Protein AF-A0A7S1AGN5-F1 (afdb_monomer)

Sequence (422 aa):
DIWARGTRDKSHHEGHAEVLLPMGCGQSSGAGVTGEKADSLKYDFTVKVERSVIGDLGIETDVEVDALVVKSIKAGSIQDWNAANPDHEVREGDYIIAVNSVYGDAKKLRSEMLRAKLQLITVRRRMKVNHGTHLRQSVQISVMAVKEVLAVARASKEQLAFFDSWMNFVFEEAIRSQVKTSLFVSTDLKLVELAIDGSSSILMKIANNFAQKCSVPGKMFFEIDNVLREMQRCHQASLWCKFKDIGGERPVVDAGIYLHSEISWRLADVLMPQVDDEDSLRVYAMLQRQLPSGYGCSLFPTDPEKMLTFDLNDHSVLGAFFFFKSLGFSKPDDHVVKLLTMGKTQKVVLGVAMGSKGITRITVTIDHATIPRVAEDITKQLQFTFEEERLGRVKRLVEGQPDLMSFVGDSRGYSISIGFVK

Mean predicted aligned error: 15.2 Å

Foldseek 3Di:
DVPDDAQPQPDDDDDDDFDADDDDDDDDDDDDDDDDDDDWAKDKDKFKWFFDPVDAQQFDWDFDQWWTFTADGGDHGLVVRCVVPVVPRDDGGKTFADKDHDGRGRVVRVVCSVPDRIITTMIMDTDPPPPPPPPQQAFAPDLVLVLVLLVLLQADVPVSRVSNLCCRQQVRQLVVPVWKKKWKAWQQRQKIKIKTKDFPVRNLVSVVRSCVVVVAPCPVSVVVVVVCVVQVPQGMKMKMKMFHRRPHDDTDIWIWMKTQAWDDVVVVVVPDADDPLVVLLVVVCVVVVWTFRIKMWTSHPDQIKIKTKTWDPVQQPVVLVVSCVSSSHDDDDPVLSCLLVRTDWPTWMWMFIATNHGTAKIKTKTFDACCLPSVVVSCVVSVHNGPPVSVVVSCVSRSHGFRMKMWMQGSVGTIIMGMHMD

Organism: Noctiluca scintillans (NCBI:txid2966)

Radius of gyration: 25.11 Å; Cα contacts (8 Å, |Δi|>4): 798; chains: 1; bounding box: 61×54×62 Å

Secondary structure (DSSP, 8-state):
--SSS-----------------------------------EEEEEEEEEE--SSS--SEEEEE-SSSEEEEEE-SSHHHHHHHH-GGG---TT-EEEEETTEES-HHHHHHHHHH-SEEEEEEEEEE-----S---------HHHHHHHHHHHT--HHHHHHHHHHIIIIIHHHHTTT-EEEEEEETTSSEEEEEEEEEHHHHHHHHHHHHHHTT--THHHHHHHHHHHHHS---EEEEEEEEESTTSSS-EEEEEEEEES---HHHHHHHS--SHHHHHHHHHHHHTTPPP-EEEEESS-SS--EEEEEE-TT--HHHHHHHHHHTTPPPPPHHHHHHHTSS-EEEEEEEEEEETTEEEEEEEEEEETTHHHHHHHHHHHTT----HHHHHHHHHHTTS---EEEEEEETTEEEEEEEEE-

Solvent-accessible surface area (backbone atoms only — not comparable to full-atom values): 23476 Å² total; per-residue (Å²): 140,94,82,86,81,77,84,78,85,68,83,84,83,86,86,88,84,75,61,73,76,84,81,80,91,81,91,81,90,81,92,89,82,90,90,86,89,87,83,76,53,77,49,77,50,78,45,80,42,57,52,51,96,89,47,57,50,16,70,44,66,49,83,49,83,45,22,28,34,31,66,44,80,42,84,32,42,49,46,57,46,25,77,77,32,70,96,72,42,85,52,70,71,24,30,41,44,31,39,68,93,38,61,65,34,24,68,59,36,53,51,44,69,75,67,45,55,68,41,46,35,30,37,34,38,66,45,78,68,75,77,57,85,68,68,78,52,69,40,41,86,43,74,67,31,53,51,50,41,38,57,69,38,39,49,47,65,66,45,51,33,40,46,54,34,46,40,57,44,39,51,62,60,44,60,77,67,80,40,39,39,38,41,34,37,29,39,65,35,36,34,40,36,44,36,38,39,38,47,25,84,54,52,55,52,38,52,50,51,34,27,65,76,69,66,46,62,61,65,40,54,55,52,52,55,51,52,52,57,74,58,73,70,51,57,34,22,31,46,37,39,38,37,38,40,29,66,58,96,68,60,42,73,49,43,28,46,32,40,53,36,71,47,57,65,81,56,48,68,74,68,51,61,95,37,75,52,46,57,34,47,50,56,52,32,56,72,71,70,51,61,36,38,19,47,32,37,34,47,53,79,78,70,41,48,32,28,43,27,33,68,42,92,82,44,44,63,70,59,51,39,49,54,36,47,60,62,75,39,82,65,74,57,71,69,56,54,47,61,76,60,71,74,73,66,77,41,29,37,34,37,47,27,28,29,89,86,25,74,54,38,38,36,46,36,38,37,29,98,58,46,61,65,48,54,56,58,52,36,67,72,70,71,45,66,66,45,61,72,55,52,53,48,42,40,56,51,27,48,28,72,46,51,32,40,30,48,34,39,39,82,91,44,72,50,48,26,48,20,31,63,74

Structure (mmCIF, N/CA/C/O backbone):
data_AF-A0A7S1AGN5-F1
#
_entry.id   AF-A0A7S1AGN5-F1
#
loop_
_atom_site.group_PDB
_atom_site.id
_atom_site.type_symbol
_atom_site.label_atom_id
_atom_site.label_alt_id
_atom_site.label_comp_id
_atom_site.label_asym_id
_atom_site.label_entity_id
_atom_site.label_seq_id
_atom_site.pdbx_PDB_ins_code
_atom_site.Cartn_x
_atom_site.Cartn_y
_atom_site.Cartn_z
_atom_site.occupancy
_atom_site.B_iso_or_equiv
_atom_site.auth_seq_id
_atom_site.auth_comp_id
_atom_site.auth_asym_id
_atom_site.auth_atom_id
_atom_site.pdbx_PDB_model_num
ATOM 1 N N . ASP A 1 1 ? 19.759 -29.652 5.582 1.00 38.84 1 ASP A N 1
ATOM 2 C CA . ASP A 1 1 ? 19.086 -29.377 6.873 1.00 38.84 1 ASP A CA 1
ATOM 3 C C . ASP A 1 1 ? 19.715 -28.262 7.715 1.00 38.84 1 ASP A C 1
ATOM 5 O O . ASP A 1 1 ? 20.076 -28.484 8.860 1.00 38.84 1 ASP A O 1
ATOM 9 N N . ILE A 1 2 ? 19.763 -27.026 7.195 1.00 25.14 2 ILE A N 1
ATOM 10 C CA . ILE A 1 2 ? 19.829 -25.790 8.020 1.00 25.14 2 ILE A CA 1
ATOM 11 C C . ILE A 1 2 ? 18.839 -24.745 7.440 1.00 25.14 2 ILE A C 1
ATOM 13 O O . ILE A 1 2 ? 19.061 -23.545 7.473 1.00 25.14 2 ILE A O 1
ATOM 17 N N . TRP A 1 3 ? 17.746 -25.227 6.834 1.00 28.00 3 TRP A N 1
ATOM 18 C CA . TRP A 1 3 ? 16.827 -24.437 5.993 1.00 28.00 3 TRP A CA 1
ATOM 19 C C . TRP A 1 3 ? 15.343 -24.773 6.251 1.00 28.00 3 TRP A C 1
ATOM 21 O O . TRP A 1 3 ? 14.502 -24.605 5.379 1.00 28.00 3 TRP A O 1
ATOM 31 N N . ALA A 1 4 ? 15.018 -25.287 7.445 1.00 27.05 4 ALA A N 1
ATOM 32 C CA . ALA A 1 4 ? 13.688 -25.823 7.783 1.00 27.05 4 ALA A CA 1
ATOM 33 C C . ALA A 1 4 ? 13.049 -25.205 9.048 1.00 27.05 4 ALA A C 1
ATOM 35 O O . ALA A 1 4 ? 12.066 -25.728 9.567 1.00 27.05 4 ALA A O 1
ATOM 36 N N . ARG A 1 5 ? 13.618 -24.113 9.580 1.00 27.56 5 ARG A N 1
ATOM 37 C CA . ARG A 1 5 ? 13.069 -23.312 10.692 1.00 27.56 5 ARG A CA 1
ATOM 38 C C . ARG A 1 5 ? 13.489 -21.857 10.477 1.00 27.56 5 ARG A C 1
ATOM 40 O O . ARG A 1 5 ? 14.687 -21.595 10.461 1.00 27.56 5 ARG A O 1
ATOM 47 N N . GLY A 1 6 ? 12.547 -20.932 10.289 1.00 27.38 6 GLY A N 1
ATOM 48 C CA . GLY A 1 6 ? 12.899 -19.526 10.032 1.00 27.38 6 GLY A CA 1
ATOM 49 C C . GLY A 1 6 ? 11.746 -18.592 9.662 1.00 27.38 6 GLY A C 1
ATOM 50 O O . GLY A 1 6 ? 11.816 -17.408 9.978 1.00 27.38 6 GLY A O 1
ATOM 51 N N . THR A 1 7 ? 10.656 -19.096 9.078 1.00 31.70 7 THR A N 1
ATOM 52 C CA . THR A 1 7 ? 9.406 -18.332 8.975 1.00 31.70 7 THR A CA 1
ATOM 53 C C . THR A 1 7 ? 8.857 -18.086 10.383 1.00 31.70 7 THR A C 1
ATOM 55 O O . THR A 1 7 ? 8.364 -19.005 11.038 1.00 31.70 7 THR A O 1
ATOM 58 N N . ARG A 1 8 ? 8.979 -16.847 10.881 1.00 32.94 8 ARG A N 1
ATOM 59 C CA . ARG A 1 8 ? 8.323 -16.403 12.120 1.00 32.94 8 ARG A CA 1
ATOM 60 C C . ARG A 1 8 ? 6.813 -16.358 11.875 1.00 32.94 8 ARG A C 1
ATOM 62 O O . ARG A 1 8 ? 6.298 -15.358 11.385 1.00 32.94 8 ARG A O 1
ATOM 69 N N . ASP A 1 9 ? 6.126 -17.441 12.218 1.00 31.84 9 ASP A N 1
ATOM 70 C CA . ASP A 1 9 ? 4.666 -17.483 12.281 1.00 31.84 9 ASP A CA 1
ATOM 71 C C . ASP A 1 9 ? 4.175 -16.428 13.294 1.00 31.84 9 ASP A C 1
ATOM 73 O O . ASP A 1 9 ? 4.372 -16.563 14.503 1.00 31.84 9 ASP A O 1
ATOM 77 N N . LYS A 1 10 ? 3.608 -15.330 12.777 1.00 36.06 10 LYS A N 1
ATOM 78 C CA . LYS A 1 10 ? 2.939 -14.262 13.540 1.00 36.06 10 LYS A CA 1
ATOM 79 C C . LYS A 1 10 ? 1.439 -14.262 13.216 1.00 36.06 10 LYS A C 1
ATOM 81 O O . LYS A 1 10 ? 0.868 -13.244 12.825 1.00 36.06 10 LYS A O 1
ATOM 86 N N . SER A 1 11 ? 0.797 -15.418 13.329 1.00 29.28 11 SER A N 1
ATOM 87 C CA . SER A 1 11 ? -0.652 -15.537 13.187 1.00 29.28 11 SER A CA 1
ATOM 88 C C . SER A 1 11 ? -1.430 -14.910 14.364 1.00 29.28 11 SER A C 1
ATOM 90 O O . SER A 1 11 ? -1.009 -14.955 15.519 1.00 29.28 11 SER A O 1
ATOM 92 N N . HIS A 1 12 ? -2.616 -14.375 14.025 1.00 32.03 12 HIS A N 1
ATOM 93 C CA . HIS A 1 12 ? -3.846 -14.255 14.837 1.00 32.03 12 HIS A CA 1
ATOM 94 C C . HIS A 1 12 ? -4.391 -12.869 15.274 1.00 32.03 12 HIS A C 1
ATOM 96 O O . HIS A 1 12 ? -3.803 -12.139 16.070 1.00 32.03 12 HIS A O 1
ATOM 102 N N . HIS A 1 13 ? -5.663 -12.684 14.876 1.00 29.17 13 HIS A N 1
ATOM 103 C CA . HIS A 1 13 ? -6.734 -11.845 15.448 1.00 29.17 13 HIS A CA 1
ATOM 104 C C . HIS A 1 13 ? -6.607 -10.310 15.360 1.00 29.17 13 HIS A C 1
ATOM 106 O O . HIS A 1 13 ? -6.315 -9.641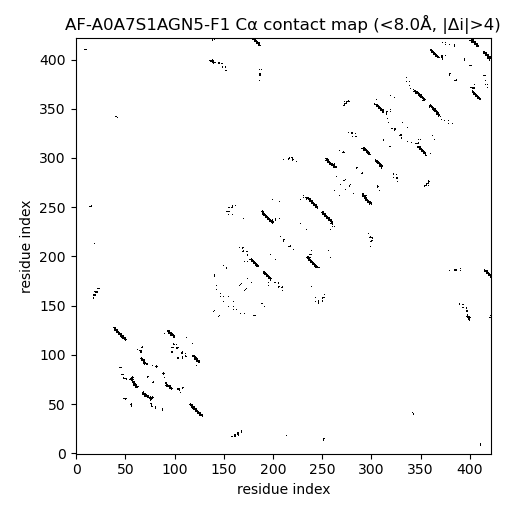 16.347 1.00 29.17 13 HIS A O 1
ATOM 112 N N . GLU A 1 14 ? -7.015 -9.764 14.210 1.00 30.67 14 GLU A N 1
ATOM 113 C CA . GLU A 1 14 ? -7.785 -8.506 14.134 1.00 30.67 14 GLU A CA 1
ATOM 114 C C . GLU A 1 14 ? -9.293 -8.825 14.344 1.00 30.67 14 GLU A C 1
ATOM 116 O O . GLU A 1 14 ? -9.706 -9.980 14.186 1.00 30.67 14 GLU A O 1
ATOM 121 N N . GLY A 1 15 ? -10.118 -7.841 14.733 1.00 27.28 15 GLY A N 1
ATOM 122 C CA . GLY A 1 15 ? -11.552 -8.019 15.035 1.00 27.28 15 GLY A CA 1
ATOM 123 C C . GLY A 1 15 ? -12.451 -6.999 14.322 1.00 27.28 15 GLY A C 1
ATOM 124 O O . GLY A 1 15 ? -12.073 -5.840 14.177 1.00 27.28 15 GLY A O 1
ATOM 125 N N . HIS A 1 16 ? -13.634 -7.433 13.873 1.00 28.19 16 HIS A N 1
ATOM 126 C CA . HIS A 1 16 ? -14.498 -6.698 12.933 1.00 28.19 16 HIS A CA 1
ATOM 127 C C . HIS A 1 16 ? -15.657 -5.939 13.606 1.00 28.19 16 HIS A C 1
ATOM 129 O O . HIS A 1 16 ? -16.142 -6.353 14.660 1.00 28.19 16 HIS A O 1
ATOM 135 N N . ALA A 1 17 ? -16.185 -4.917 12.920 1.00 25.95 17 ALA A N 1
ATOM 136 C CA . ALA A 1 17 ? -17.560 -4.427 13.079 1.00 25.95 17 ALA A CA 1
ATOM 137 C C . ALA A 1 17 ? -18.059 -3.757 11.777 1.00 25.95 17 ALA A C 1
ATOM 139 O O . ALA A 1 17 ? -17.342 -2.949 11.188 1.00 25.95 17 ALA A O 1
ATOM 140 N N . GLU A 1 18 ? -19.283 -4.072 11.338 1.00 24.42 18 GLU A N 1
ATOM 141 C CA . GLU A 1 18 ? -19.975 -3.397 10.223 1.00 24.42 18 GLU A CA 1
ATOM 142 C C . GLU A 1 18 ? -20.823 -2.215 10.709 1.00 24.42 18 GLU A C 1
ATOM 144 O O . GLU A 1 18 ? -21.461 -2.312 11.757 1.00 24.42 18 GLU A O 1
ATOM 149 N N . VAL A 1 19 ? -20.975 -1.179 9.870 1.00 24.48 19 VAL A N 1
ATOM 150 C CA . VAL A 1 19 ? -22.192 -0.344 9.819 1.00 24.48 19 VAL A CA 1
ATOM 151 C C . VAL A 1 19 ? -22.472 0.067 8.363 1.00 24.48 19 VAL A C 1
ATOM 153 O O . VAL A 1 19 ? -21.575 0.542 7.667 1.00 24.48 19 VAL A O 1
ATOM 156 N N . LEU A 1 20 ? -23.725 -0.078 7.924 1.00 23.47 20 LEU A N 1
ATOM 157 C CA . LEU A 1 20 ? -24.295 0.417 6.657 1.00 23.47 20 LEU A CA 1
ATOM 158 C C . LEU A 1 20 ? -25.240 1.601 6.934 1.00 23.47 20 LEU A C 1
ATOM 160 O O . LEU A 1 20 ? -25.940 1.535 7.936 1.00 23.47 20 LEU A O 1
ATOM 164 N N . LEU A 1 21 ? -25.316 2.611 6.046 1.00 23.16 21 LEU A N 1
ATOM 165 C CA . LEU A 1 21 ? -26.518 3.408 5.658 1.00 23.16 21 LEU A CA 1
ATOM 166 C C . LEU A 1 21 ? -26.140 4.494 4.580 1.00 23.16 21 LEU A C 1
ATOM 168 O O . LEU A 1 21 ? -24.950 4.757 4.394 1.00 23.16 21 LEU A O 1
ATOM 172 N N . PRO A 1 22 ? -27.089 5.089 3.804 1.00 24.67 22 PRO A N 1
ATOM 173 C CA . PRO A 1 22 ? -26.832 5.429 2.386 1.00 24.67 22 PRO A CA 1
ATOM 174 C C . PRO A 1 22 ? -26.843 6.916 1.922 1.00 24.67 22 PRO A C 1
ATOM 176 O O . PRO A 1 22 ? -27.537 7.759 2.477 1.00 24.67 22 PRO A O 1
ATOM 179 N N . MET A 1 23 ? -26.129 7.133 0.802 1.00 26.30 23 MET A N 1
ATOM 180 C CA . MET A 1 23 ? -26.307 8.017 -0.387 1.00 26.30 23 MET A CA 1
ATOM 181 C C . MET A 1 23 ? -26.735 9.507 -0.316 1.00 26.30 23 MET A C 1
ATOM 183 O O . MET A 1 23 ? -27.791 9.843 0.214 1.00 26.30 23 MET A O 1
ATOM 187 N N . GLY A 1 24 ? -26.057 10.352 -1.129 1.00 24.98 24 GLY A N 1
ATOM 188 C CA . GLY A 1 24 ? -26.688 11.516 -1.796 1.00 24.98 24 GLY A CA 1
ATOM 189 C C . GLY A 1 24 ? -25.788 12.608 -2.436 1.00 24.98 24 GLY A C 1
ATOM 190 O O . GLY A 1 24 ? -25.453 13.558 -1.744 1.00 24.98 24 GLY A O 1
ATOM 191 N N . CYS A 1 25 ? -25.501 12.517 -3.756 1.00 24.88 25 CYS A N 1
ATOM 192 C CA . CYS A 1 25 ? -25.209 13.558 -4.802 1.00 24.88 25 CYS A CA 1
ATOM 193 C C . CYS A 1 25 ? -24.403 14.868 -4.493 1.00 24.88 25 CYS A C 1
ATOM 195 O O . CYS A 1 25 ? -24.369 15.378 -3.381 1.00 24.88 25 CYS A O 1
ATOM 197 N N . GLY A 1 26 ? -23.745 15.561 -5.443 1.00 25.25 26 GLY A N 1
ATOM 198 C CA . GLY A 1 26 ? -23.319 15.238 -6.818 1.00 25.25 26 GLY A CA 1
ATOM 199 C C . GLY A 1 26 ? -22.760 16.476 -7.583 1.00 25.25 26 GLY A C 1
ATOM 200 O O . GLY A 1 26 ? -23.219 17.579 -7.319 1.00 25.25 26 GLY A O 1
ATOM 201 N N . GLN A 1 27 ? -21.842 16.262 -8.554 1.00 27.36 27 GLN A N 1
ATOM 202 C CA . GLN A 1 27 ? -21.463 17.150 -9.704 1.00 27.36 27 GLN A CA 1
ATOM 203 C C . GLN A 1 27 ? -20.708 18.499 -9.432 1.00 27.36 27 GLN A C 1
ATOM 205 O O . GLN A 1 27 ? -20.879 19.086 -8.373 1.00 27.36 27 GLN A O 1
ATOM 210 N N . SER A 1 28 ? -19.841 19.065 -10.313 1.00 26.92 28 SER A N 1
ATOM 211 C CA . SER A 1 28 ? -19.190 18.594 -11.578 1.00 26.92 28 SER A CA 1
ATOM 212 C C . SER A 1 28 ? -18.055 19.515 -12.138 1.00 26.92 28 SER A C 1
ATOM 214 O O . SER A 1 28 ? -18.198 20.731 -12.085 1.00 26.92 28 SER A O 1
ATOM 216 N N . SER A 1 29 ? -17.061 18.924 -12.850 1.00 27.89 29 SER A N 1
ATOM 217 C CA . SER A 1 29 ? -16.236 19.450 -14.001 1.00 27.89 29 SER A CA 1
ATOM 218 C C . SER A 1 29 ? -15.302 20.690 -13.869 1.00 27.89 29 SER A C 1
ATOM 220 O O . SER A 1 29 ? -15.627 21.620 -13.148 1.00 27.89 29 SER A O 1
ATOM 222 N N . GLY A 1 30 ? -14.168 20.824 -14.601 1.00 25.66 30 GLY A N 1
ATOM 223 C CA . GLY A 1 30 ? -13.432 19.888 -15.498 1.00 25.66 30 GLY A CA 1
ATOM 224 C C . GLY A 1 30 ? -12.365 20.541 -16.444 1.00 25.66 30 GLY A C 1
ATOM 225 O O . GLY A 1 30 ? -12.444 21.740 -16.675 1.00 25.66 30 GLY A O 1
ATOM 226 N N . ALA A 1 31 ? -11.448 19.725 -17.026 1.00 28.02 31 ALA A N 1
ATOM 227 C CA . ALA A 1 31 ? -10.437 19.984 -18.111 1.00 28.02 31 ALA A CA 1
ATOM 228 C C . ALA A 1 31 ? -9.331 21.068 -17.886 1.00 28.02 31 ALA A C 1
ATOM 230 O O . ALA A 1 31 ? -9.568 22.028 -17.170 1.00 28.02 31 ALA A O 1
ATOM 231 N N . GLY A 1 32 ? -8.100 21.037 -18.451 1.00 26.48 32 GLY A N 1
ATOM 232 C CA . GLY A 1 32 ? -7.338 20.170 -19.403 1.00 26.48 32 GLY A CA 1
ATOM 233 C C . GLY A 1 32 ? -5.980 20.871 -19.781 1.00 26.48 32 GLY A C 1
ATOM 234 O O . GLY A 1 32 ? -5.681 21.867 -19.133 1.00 26.48 32 GLY A O 1
ATOM 235 N N . VAL A 1 33 ? -5.086 20.540 -20.750 1.00 29.16 33 VAL A N 1
ATOM 236 C CA . VAL A 1 33 ? -4.848 19.463 -21.765 1.00 29.16 33 VAL A CA 1
ATOM 237 C C . VAL A 1 33 ? -3.345 19.524 -22.243 1.00 29.16 33 VAL A C 1
ATOM 239 O O . VAL A 1 33 ? -2.783 20.614 -22.238 1.00 29.16 33 VAL A O 1
ATOM 242 N N . THR A 1 34 ? -2.734 18.428 -22.766 1.00 27.94 34 THR A N 1
ATOM 243 C CA . THR A 1 34 ? -1.434 18.310 -23.546 1.00 27.94 34 THR A CA 1
ATOM 244 C C . THR A 1 34 ? -0.073 18.662 -22.883 1.00 27.94 34 THR A C 1
ATOM 246 O O . THR A 1 34 ? -0.011 19.560 -22.060 1.00 27.94 34 THR A O 1
ATOM 249 N N . GLY A 1 35 ? 1.084 18.049 -23.231 1.00 27.16 35 GLY A N 1
ATOM 250 C CA . GLY A 1 35 ? 1.376 16.834 -24.040 1.00 27.16 35 GLY A CA 1
ATOM 251 C C . GLY A 1 35 ? 2.733 16.858 -24.803 1.00 27.16 35 GLY A C 1
ATOM 252 O O . GLY A 1 35 ? 2.971 17.804 -25.545 1.00 27.16 35 GLY A O 1
ATOM 253 N N . GLU A 1 36 ? 3.595 15.824 -24.697 1.00 26.59 36 GLU A N 1
ATOM 254 C CA . GLU A 1 36 ? 4.916 15.764 -25.389 1.00 26.59 36 GLU A CA 1
ATOM 255 C C . GLU A 1 36 ? 5.390 14.333 -25.803 1.00 26.59 36 GLU A C 1
ATOM 257 O O . GLU A 1 36 ? 4.655 13.361 -25.624 1.00 26.59 36 GLU A O 1
ATOM 262 N N . LYS A 1 37 ? 6.568 14.200 -26.451 1.00 30.41 37 LYS A N 1
ATOM 263 C CA . LYS A 1 37 ? 7.037 12.998 -27.204 1.00 30.41 37 LYS A CA 1
ATOM 264 C C . LYS A 1 37 ? 7.823 11.967 -26.363 1.00 30.41 37 LYS A C 1
ATOM 266 O O . LYS A 1 37 ? 8.333 12.290 -25.298 1.00 30.41 37 LYS A O 1
ATOM 271 N N . ALA A 1 38 ? 7.956 10.733 -26.873 1.00 33.72 38 ALA A N 1
ATOM 272 C CA . ALA A 1 38 ? 8.426 9.561 -26.116 1.00 33.72 38 ALA A CA 1
ATOM 273 C C . ALA A 1 38 ? 9.568 8.745 -26.768 1.00 33.72 38 ALA A C 1
ATOM 275 O O . ALA A 1 38 ? 9.775 8.779 -27.982 1.00 33.72 38 ALA A O 1
ATOM 276 N N . ASP A 1 39 ? 10.267 7.979 -25.92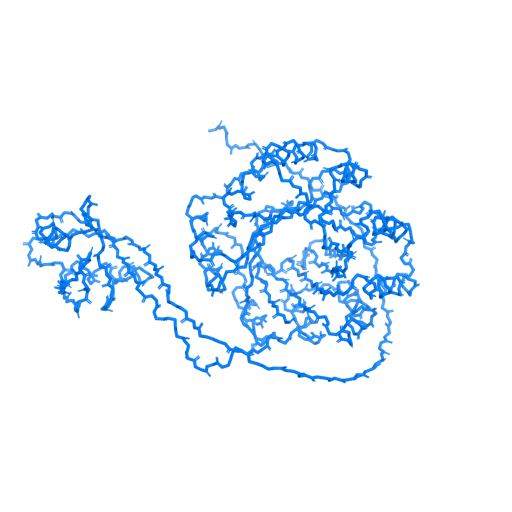2 1.00 36.12 39 ASP A N 1
ATOM 277 C CA . ASP A 1 39 ? 11.498 7.219 -26.198 1.00 36.12 39 ASP A CA 1
ATOM 278 C C . ASP A 1 39 ? 11.262 5.703 -26.435 1.00 36.12 39 ASP A C 1
ATOM 280 O O . ASP A 1 39 ? 10.144 5.205 -26.279 1.00 36.12 39 ASP A O 1
ATOM 284 N N . SER A 1 40 ? 12.314 4.940 -26.783 1.00 40.19 40 SER A N 1
ATOM 285 C CA . SER A 1 40 ? 12.225 3.478 -27.028 1.00 40.19 40 SER A CA 1
ATOM 286 C C . SER A 1 40 ? 13.130 2.616 -26.131 1.00 40.19 40 SER A C 1
ATOM 288 O O . SER A 1 40 ? 14.264 2.981 -25.827 1.00 40.19 40 SER A O 1
ATOM 290 N N . LEU A 1 41 ? 12.631 1.443 -25.715 1.00 48.59 41 LEU A N 1
ATOM 291 C CA . LEU A 1 41 ? 13.279 0.557 -24.734 1.00 48.59 41 LEU A CA 1
ATOM 292 C C . LEU A 1 41 ? 13.956 -0.672 -25.372 1.00 48.59 41 LEU A C 1
ATOM 294 O O . LEU A 1 41 ? 13.644 -1.084 -26.492 1.00 48.59 41 LEU A O 1
ATOM 298 N N . LYS A 1 42 ? 14.900 -1.269 -24.637 1.00 66.75 42 LYS A N 1
ATOM 299 C CA . LYS A 1 42 ? 15.729 -2.417 -25.051 1.00 66.75 42 LYS A CA 1
ATOM 300 C C . LYS A 1 42 ? 15.587 -3.553 -24.030 1.00 66.75 42 LYS A C 1
ATOM 302 O O . LYS A 1 42 ? 15.501 -3.277 -22.838 1.00 66.75 42 LYS A O 1
ATOM 307 N N . TYR A 1 43 ? 15.571 -4.800 -24.495 1.00 71.31 43 TYR A N 1
ATOM 308 C CA . TYR A 1 43 ? 15.454 -6.011 -23.673 1.00 71.31 43 TYR A CA 1
ATOM 309 C C . TYR A 1 43 ? 16.488 -7.048 -24.131 1.00 71.31 43 TYR A C 1
ATOM 311 O O . TYR A 1 43 ? 16.576 -7.310 -25.329 1.00 71.31 43 TYR A O 1
ATOM 319 N N . ASP A 1 44 ? 17.232 -7.647 -23.197 1.00 83.69 44 ASP A N 1
ATOM 320 C CA . ASP A 1 44 ? 18.343 -8.563 -23.488 1.00 83.69 44 ASP A CA 1
ATOM 321 C C . ASP A 1 44 ? 18.087 -9.963 -22.891 1.00 83.69 44 ASP A C 1
ATOM 323 O O . ASP A 1 44 ? 17.883 -10.102 -21.679 1.00 83.69 44 ASP A O 1
ATOM 327 N N . PHE A 1 45 ? 18.162 -10.999 -23.730 1.00 76.12 45 PHE A N 1
ATOM 328 C CA . PHE A 1 45 ? 18.013 -12.416 -23.371 1.00 76.12 45 PHE A CA 1
ATOM 329 C C . PHE A 1 45 ? 19.154 -13.271 -23.938 1.00 76.12 45 PHE A C 1
ATOM 331 O O . PHE A 1 45 ? 19.972 -12.787 -24.720 1.00 76.12 45 PHE A O 1
ATOM 338 N N . THR A 1 46 ? 19.240 -14.542 -23.536 1.00 84.31 46 THR A N 1
ATOM 339 C CA . THR A 1 46 ? 20.348 -15.431 -23.917 1.00 84.31 46 THR A CA 1
ATOM 340 C C . THR A 1 46 ? 19.838 -16.755 -24.474 1.00 84.31 46 THR A C 1
ATOM 342 O O . THR A 1 46 ? 19.001 -17.419 -23.871 1.00 84.31 46 THR A O 1
ATOM 345 N N . VAL A 1 47 ? 20.392 -17.133 -25.621 1.00 85.31 47 VAL A N 1
ATOM 346 C CA . VAL A 1 47 ? 20.071 -18.313 -26.425 1.00 85.31 47 VAL A CA 1
ATOM 347 C C . VAL A 1 47 ? 21.246 -19.282 -26.359 1.00 85.31 47 VAL A C 1
ATOM 349 O O . VAL A 1 47 ? 22.395 -18.869 -26.523 1.00 85.31 47 VAL A O 1
ATOM 352 N N . LYS A 1 48 ? 20.987 -20.572 -26.123 1.00 86.81 48 LYS A N 1
ATOM 353 C CA . LYS A 1 48 ? 22.030 -21.608 -26.069 1.00 86.81 48 LYS A CA 1
ATOM 354 C C . LYS A 1 48 ? 21.794 -22.639 -27.166 1.00 86.81 48 LYS A C 1
ATOM 356 O O . LYS A 1 48 ? 20.903 -23.472 -27.047 1.00 86.81 48 LYS A O 1
ATOM 361 N N . VAL A 1 49 ? 22.632 -22.609 -28.199 1.00 85.25 49 VAL A N 1
ATOM 362 C CA . VAL A 1 49 ? 22.543 -23.509 -29.359 1.00 85.25 49 VAL A CA 1
ATOM 363 C C . VAL A 1 49 ? 23.880 -24.185 -29.641 1.00 85.25 49 VAL A C 1
ATOM 365 O O . VAL A 1 49 ? 24.947 -23.613 -29.414 1.00 85.25 49 VAL A O 1
ATOM 368 N N . GLU A 1 50 ? 23.826 -25.412 -30.152 1.00 82.00 50 GLU A N 1
ATOM 369 C CA . GLU A 1 50 ? 24.989 -26.108 -30.698 1.00 82.00 50 GLU A CA 1
ATOM 370 C C . GLU A 1 50 ? 24.860 -26.194 -32.221 1.00 82.00 50 GLU A C 1
ATOM 372 O O . GLU A 1 50 ? 23.809 -26.546 -32.747 1.00 82.00 50 GLU A O 1
ATOM 377 N N . ARG A 1 51 ? 25.935 -25.859 -32.936 1.00 73.12 51 ARG A N 1
ATOM 378 C CA . ARG A 1 51 ? 26.024 -25.934 -34.392 1.00 73.12 51 ARG A CA 1
ATOM 379 C C . ARG A 1 51 ? 25.986 -27.399 -34.834 1.00 73.12 51 ARG A C 1
ATOM 381 O O . ARG A 1 51 ? 26.859 -28.186 -34.461 1.00 73.12 51 ARG A O 1
ATOM 388 N N . SER A 1 52 ? 24.994 -27.742 -35.656 1.00 66.50 52 SER A N 1
ATOM 389 C CA . SER A 1 52 ? 24.869 -29.069 -36.264 1.00 66.50 52 SER A CA 1
ATOM 390 C C . SER A 1 52 ? 26.103 -29.441 -37.096 1.00 66.50 52 SER A C 1
ATOM 392 O O . SER A 1 52 ? 26.753 -28.594 -37.705 1.00 66.50 52 SER A O 1
ATOM 394 N N . VAL A 1 53 ? 26.405 -30.740 -37.168 1.00 59.12 53 VAL A N 1
ATOM 395 C CA . VAL A 1 53 ? 27.477 -31.284 -38.024 1.00 59.12 53 VAL A CA 1
ATOM 396 C C . VAL A 1 53 ? 27.113 -31.184 -39.515 1.00 59.12 53 VAL A C 1
ATOM 398 O O . VAL A 1 53 ? 27.998 -31.186 -40.365 1.00 59.12 53 VAL A O 1
ATOM 401 N N . ILE A 1 54 ? 25.817 -31.077 -39.834 1.00 51.03 54 ILE A N 1
ATOM 402 C CA . ILE A 1 54 ? 25.268 -31.144 -41.203 1.00 51.03 54 ILE A CA 1
ATOM 403 C C . ILE A 1 54 ? 24.586 -29.817 -41.611 1.00 51.03 54 ILE A C 1
ATOM 405 O O . ILE A 1 54 ? 24.053 -29.701 -42.710 1.00 51.03 54 ILE A O 1
ATOM 409 N N . GLY A 1 55 ? 24.586 -28.797 -40.745 1.00 56.84 55 GLY A N 1
ATOM 410 C CA . GLY A 1 55 ? 23.843 -27.555 -40.973 1.00 56.84 55 GLY A CA 1
ATOM 411 C C . GLY A 1 55 ? 24.452 -26.331 -40.295 1.00 56.84 55 GLY A C 1
ATOM 412 O O . GLY A 1 55 ? 25.223 -26.433 -39.342 1.00 56.84 55 GLY A O 1
ATOM 413 N N . ASP A 1 56 ? 24.098 -25.153 -40.803 1.00 65.75 56 ASP A N 1
ATOM 414 C CA . ASP A 1 56 ? 24.418 -23.877 -40.163 1.00 65.75 56 ASP A CA 1
ATOM 415 C C . ASP A 1 56 ? 23.467 -23.602 -38.978 1.00 65.75 56 ASP A C 1
ATOM 417 O O . ASP A 1 56 ? 22.538 -24.364 -38.705 1.00 65.75 56 ASP A O 1
ATOM 421 N N . LEU A 1 57 ? 23.659 -22.487 -38.272 1.00 76.06 57 LEU A N 1
ATOM 422 C CA . LEU A 1 57 ? 22.743 -22.059 -37.204 1.00 76.06 57 LEU A CA 1
ATOM 423 C C . LEU A 1 57 ? 21.316 -21.757 -37.695 1.00 76.06 57 LEU A C 1
ATOM 425 O O . LEU A 1 57 ? 20.401 -21.716 -36.878 1.00 76.06 57 LEU A O 1
ATOM 429 N N . GLY A 1 58 ? 21.122 -21.540 -39.000 1.00 82.56 58 GLY A N 1
ATOM 430 C CA . GLY A 1 58 ? 19.840 -21.113 -39.561 1.00 82.56 58 GLY A CA 1
ATOM 431 C C . GLY A 1 58 ? 19.575 -19.616 -39.368 1.00 82.56 58 GLY A C 1
ATOM 432 O O . GLY A 1 58 ? 18.437 -19.222 -39.151 1.00 82.56 58 GLY A O 1
ATOM 433 N N . ILE A 1 59 ? 20.607 -18.764 -39.408 1.00 85.38 59 ILE A N 1
ATOM 434 C CA . ILE A 1 59 ? 20.458 -17.322 -39.161 1.00 85.38 59 ILE A CA 1
ATOM 435 C C . ILE A 1 59 ? 21.311 -16.487 -40.122 1.00 85.38 59 ILE A C 1
ATOM 437 O O . ILE A 1 59 ? 22.518 -16.691 -40.242 1.00 85.38 59 ILE A O 1
ATOM 441 N N . GLU A 1 60 ? 20.688 -15.538 -40.820 1.00 85.94 60 GLU A N 1
ATOM 442 C CA . GLU A 1 60 ? 21.387 -14.526 -41.619 1.00 85.94 60 GLU A CA 1
ATOM 443 C C . GLU A 1 60 ? 21.473 -13.225 -40.820 1.00 85.94 60 GLU A C 1
ATOM 445 O O . GLU A 1 60 ? 20.481 -12.787 -40.232 1.00 85.94 60 GLU A O 1
ATOM 450 N N . THR A 1 61 ? 22.655 -12.604 -40.798 1.00 86.75 61 THR A N 1
ATOM 451 C CA . THR A 1 61 ? 22.901 -11.366 -40.052 1.00 86.75 61 THR A CA 1
ATOM 452 C C . THR A 1 61 ? 23.592 -10.304 -40.897 1.00 86.75 61 THR A C 1
ATOM 454 O O . THR A 1 61 ? 24.576 -10.593 -41.583 1.00 86.75 61 THR A O 1
ATOM 457 N N . ASP A 1 62 ? 23.100 -9.070 -40.797 1.00 86.25 62 ASP A N 1
ATOM 458 C CA . ASP A 1 62 ? 23.780 -7.880 -41.309 1.00 86.25 62 ASP A CA 1
ATOM 459 C C . ASP A 1 62 ? 24.612 -7.218 -40.185 1.00 86.25 62 ASP A C 1
ATOM 461 O O . ASP A 1 62 ? 24.399 -7.456 -38.992 1.00 86.25 62 ASP A O 1
ATOM 465 N N . VAL A 1 63 ? 25.615 -6.422 -40.566 1.00 82.00 63 VAL A N 1
ATOM 466 C CA . VAL A 1 63 ? 26.645 -5.879 -39.661 1.00 82.00 63 VAL A CA 1
ATOM 467 C C . VAL A 1 63 ? 26.329 -4.430 -39.289 1.00 82.00 63 VAL A C 1
ATOM 469 O O . VAL A 1 63 ? 26.361 -3.559 -40.154 1.00 82.00 63 VAL A O 1
ATOM 472 N N . GLU A 1 64 ? 26.091 -4.176 -38.002 1.00 81.19 64 GLU A N 1
ATOM 473 C CA . GLU A 1 64 ? 25.988 -2.834 -37.410 1.00 81.19 64 GLU A CA 1
ATOM 474 C C . GLU A 1 64 ? 27.298 -2.443 -36.696 1.00 81.19 64 GLU A C 1
ATOM 476 O O . GLU A 1 64 ? 28.289 -3.177 -36.726 1.00 81.19 64 GLU A O 1
ATOM 481 N N . VAL A 1 65 ? 27.324 -1.267 -36.059 1.00 73.88 65 VAL A N 1
ATOM 482 C CA . VAL A 1 65 ? 28.515 -0.726 -35.373 1.00 73.88 65 VAL A CA 1
ATOM 483 C C . VAL A 1 65 ? 28.998 -1.624 -34.220 1.00 73.88 65 VAL A C 1
ATOM 485 O O . VAL A 1 65 ? 30.175 -1.979 -34.174 1.00 73.88 65 VAL A O 1
ATOM 488 N N . ASP A 1 66 ? 28.105 -1.992 -33.296 1.00 82.12 66 ASP A N 1
ATOM 489 C CA . ASP A 1 66 ? 28.413 -2.714 -32.048 1.00 82.12 66 ASP A CA 1
ATOM 490 C C . ASP A 1 66 ? 27.771 -4.115 -31.957 1.00 82.12 66 ASP A C 1
ATOM 492 O O . ASP A 1 66 ? 28.014 -4.848 -30.995 1.00 82.12 66 ASP A O 1
ATOM 496 N N . ALA A 1 67 ? 26.966 -4.496 -32.954 1.00 87.56 67 ALA A N 1
ATOM 497 C CA . ALA A 1 67 ? 26.096 -5.672 -32.931 1.00 87.56 67 ALA A CA 1
ATOM 498 C C . ALA A 1 67 ? 25.883 -6.286 -34.329 1.00 87.56 67 ALA A C 1
ATOM 500 O O . ALA A 1 67 ? 26.205 -5.687 -35.355 1.00 87.56 67 ALA A O 1
ATOM 501 N N . LEU A 1 68 ? 25.289 -7.479 -34.374 1.00 86.44 68 LEU A N 1
ATOM 502 C CA . LEU A 1 68 ? 24.788 -8.105 -35.603 1.00 86.44 68 LEU A CA 1
ATOM 503 C C . LEU A 1 68 ? 23.259 -8.083 -35.615 1.00 86.44 68 LEU A C 1
ATOM 505 O O . LEU A 1 68 ? 22.640 -8.549 -34.662 1.00 86.44 68 LEU A O 1
ATOM 509 N N . VAL A 1 69 ? 22.640 -7.579 -36.682 1.00 88.88 69 VAL A N 1
ATOM 510 C CA . VAL A 1 69 ? 21.173 -7.553 -36.809 1.00 88.88 69 VAL A CA 1
ATOM 511 C C . VAL A 1 69 ? 20.695 -8.843 -37.450 1.00 88.88 69 VAL A C 1
ATOM 513 O O . VAL A 1 69 ? 21.150 -9.198 -38.536 1.00 88.88 69 VAL A O 1
ATOM 516 N N . VAL A 1 70 ? 19.758 -9.530 -36.801 1.00 89.44 70 VAL A N 1
ATOM 517 C CA . VAL A 1 70 ? 19.086 -10.711 -37.348 1.00 89.44 70 VAL A CA 1
ATOM 518 C C . VAL A 1 70 ? 18.201 -10.277 -38.509 1.00 89.44 70 VAL A C 1
ATOM 520 O O . VAL A 1 70 ? 17.259 -9.507 -38.334 1.00 89.44 70 VAL A O 1
ATOM 523 N N . LYS A 1 71 ? 18.518 -10.768 -39.704 1.00 88.69 71 LYS A N 1
ATOM 524 C CA . LYS A 1 71 ? 17.905 -10.345 -40.966 1.00 88.69 71 LYS A CA 1
ATOM 525 C C . LYS A 1 71 ? 16.926 -11.375 -41.515 1.00 88.69 71 LYS A C 1
ATOM 527 O O . LYS A 1 71 ? 15.900 -10.998 -42.059 1.00 88.69 71 LYS A O 1
ATOM 532 N N . SER A 1 72 ? 17.254 -12.661 -41.385 1.00 85.31 72 SER A N 1
ATOM 533 C CA . SER A 1 72 ? 16.306 -13.757 -41.601 1.00 85.31 72 SER A CA 1
ATOM 534 C C . SER A 1 72 ? 16.666 -14.985 -40.777 1.00 85.31 72 SER A C 1
ATOM 536 O O . SER A 1 72 ? 17.838 -15.207 -40.451 1.00 85.31 72 SER A O 1
ATOM 538 N N . ILE A 1 73 ? 15.654 -15.791 -40.458 1.00 87.44 73 ILE A N 1
ATOM 539 C CA . ILE A 1 73 ? 15.808 -17.095 -39.806 1.00 87.44 73 ILE A CA 1
ATOM 540 C C . ILE A 1 73 ? 15.418 -18.187 -40.807 1.00 87.44 73 ILE A C 1
ATOM 542 O O . ILE A 1 73 ? 14.457 -18.061 -41.563 1.00 87.44 73 ILE A O 1
ATOM 546 N N . LYS A 1 74 ? 16.226 -19.242 -40.851 1.00 85.94 74 LYS A N 1
ATOM 547 C CA . LYS A 1 74 ? 16.177 -20.362 -41.797 1.00 85.94 74 LYS A CA 1
ATOM 548 C C . LYS A 1 74 ? 16.267 -21.669 -41.005 1.00 85.94 74 LYS A C 1
ATOM 550 O O . LYS A 1 74 ? 16.546 -21.650 -39.808 1.00 85.94 74 LYS A O 1
ATOM 555 N N . ALA A 1 75 ? 16.074 -22.805 -41.671 1.00 81.56 75 ALA A N 1
ATOM 556 C CA . ALA A 1 75 ? 16.217 -24.107 -41.025 1.00 81.56 75 ALA A CA 1
ATOM 557 C C . ALA A 1 75 ? 17.619 -24.295 -40.415 1.00 81.56 75 ALA A C 1
ATOM 559 O O . ALA A 1 75 ? 18.633 -24.028 -41.067 1.00 81.56 75 ALA A O 1
ATOM 560 N N . GLY A 1 76 ? 17.655 -24.737 -39.158 1.00 84.69 76 GLY A N 1
ATOM 561 C CA . GLY A 1 76 ? 18.862 -24.869 -38.346 1.00 84.69 76 GLY A CA 1
ATOM 562 C C . GLY A 1 76 ? 18.577 -24.633 -36.862 1.00 84.69 76 GLY A C 1
ATOM 563 O O . GLY A 1 76 ? 17.452 -24.330 -36.471 1.00 84.69 76 GLY A O 1
ATOM 564 N N . SER A 1 77 ? 19.621 -24.731 -36.041 1.00 84.62 77 SER A N 1
ATOM 565 C CA . SER A 1 77 ? 19.541 -24.772 -34.569 1.00 84.62 77 SER A CA 1
ATOM 566 C C . SER A 1 77 ? 18.790 -23.597 -33.907 1.00 84.62 77 SER A C 1
ATOM 568 O O . SER A 1 77 ? 18.290 -23.744 -32.795 1.00 84.62 77 SER A O 1
ATOM 570 N N . ILE A 1 78 ? 18.703 -22.429 -34.559 1.00 87.12 78 ILE A N 1
ATOM 571 C CA . ILE A 1 78 ? 17.904 -21.285 -34.082 1.00 87.12 78 ILE A CA 1
ATOM 572 C C . ILE A 1 78 ? 16.396 -21.523 -34.278 1.00 87.12 78 ILE A C 1
ATOM 574 O O . ILE A 1 78 ? 15.610 -21.133 -33.419 1.00 87.12 78 ILE A O 1
ATOM 578 N N . GLN A 1 79 ? 15.974 -22.204 -35.349 1.00 84.50 79 GLN A N 1
ATOM 579 C CA . GLN A 1 79 ? 14.573 -22.602 -35.526 1.00 84.50 79 GLN A CA 1
ATOM 580 C C . GLN A 1 79 ? 14.157 -23.621 -34.455 1.00 84.50 79 GLN A C 1
ATOM 582 O O . GLN A 1 79 ? 13.093 -23.470 -33.855 1.00 84.50 79 GLN A O 1
ATOM 587 N N . ASP A 1 80 ? 15.015 -24.605 -34.171 1.00 83.50 80 ASP A N 1
ATOM 588 C CA . ASP A 1 80 ? 14.777 -25.605 -33.122 1.00 83.50 80 ASP A CA 1
ATOM 589 C C . ASP A 1 80 ? 14.694 -24.947 -31.733 1.00 83.50 80 ASP A C 1
ATOM 591 O O . ASP A 1 80 ? 13.798 -25.254 -30.944 1.00 83.50 80 ASP A O 1
ATOM 595 N N . TRP A 1 81 ? 15.579 -23.979 -31.452 1.00 84.94 81 TRP A N 1
ATOM 596 C CA . TRP A 1 81 ? 15.507 -23.163 -30.238 1.00 84.94 81 TRP A CA 1
ATOM 597 C C . TRP A 1 81 ? 14.184 -22.397 -30.141 1.00 84.94 81 TRP A C 1
ATOM 599 O O . TRP A 1 81 ? 13.537 -22.461 -29.097 1.00 84.94 81 TRP A O 1
ATOM 609 N N . ASN A 1 82 ? 13.769 -21.700 -31.204 1.00 87.62 82 ASN A N 1
ATOM 610 C CA . ASN A 1 82 ? 12.528 -20.920 -31.221 1.00 87.62 82 ASN A CA 1
ATOM 611 C C . ASN A 1 82 ? 11.298 -21.804 -30.967 1.00 87.62 82 ASN A C 1
ATOM 613 O O . ASN A 1 82 ? 10.439 -21.442 -30.168 1.00 87.62 82 ASN A O 1
ATOM 617 N N . ALA A 1 83 ? 11.239 -22.982 -31.597 1.00 80.56 83 ALA A N 1
ATOM 618 C CA . ALA A 1 83 ? 10.152 -23.940 -31.405 1.00 80.56 83 ALA A CA 1
ATOM 619 C C . ALA A 1 83 ? 10.091 -24.495 -29.968 1.00 80.56 83 ALA A C 1
ATOM 621 O O . ALA A 1 83 ? 9.003 -24.747 -29.454 1.00 80.56 83 ALA A O 1
ATOM 622 N N . ALA A 1 84 ? 11.245 -24.663 -29.313 1.00 76.69 84 ALA A N 1
ATOM 623 C CA . ALA A 1 84 ? 11.335 -25.128 -27.929 1.00 76.69 84 ALA A CA 1
ATOM 624 C C . ALA A 1 84 ? 11.197 -24.010 -26.872 1.00 76.69 84 ALA A C 1
ATOM 626 O O . ALA A 1 84 ? 10.926 -24.314 -25.712 1.00 76.69 84 ALA A O 1
ATOM 627 N N . ASN A 1 85 ? 11.384 -22.736 -27.240 1.00 79.88 85 ASN A N 1
ATOM 628 C CA . ASN A 1 85 ? 11.410 -21.594 -26.316 1.00 79.88 85 ASN A CA 1
ATOM 629 C C . ASN A 1 85 ? 10.613 -20.382 -26.863 1.00 79.88 85 ASN A C 1
ATOM 631 O O . ASN A 1 85 ? 11.225 -19.342 -27.115 1.00 79.88 85 ASN A O 1
ATOM 635 N N . PRO A 1 86 ? 9.275 -20.452 -27.035 1.00 76.12 86 PRO A N 1
ATOM 636 C CA . PRO A 1 86 ? 8.500 -19.386 -27.688 1.00 76.12 86 PRO A CA 1
ATOM 637 C C . PRO A 1 86 ? 8.671 -17.987 -27.069 1.00 76.12 86 PRO A C 1
ATOM 639 O O . PRO A 1 86 ? 8.791 -16.999 -27.791 1.00 76.12 86 PRO A O 1
ATOM 642 N N . ASP A 1 87 ? 8.763 -17.891 -25.739 1.00 63.94 87 ASP A N 1
ATOM 643 C CA . ASP A 1 87 ? 8.932 -16.611 -25.026 1.00 63.94 87 ASP A CA 1
ATOM 644 C C . ASP A 1 87 ? 10.310 -15.964 -25.268 1.00 63.94 87 ASP A C 1
ATOM 646 O O . ASP A 1 87 ? 10.471 -14.744 -25.184 1.00 63.94 87 ASP A O 1
ATOM 650 N N . HIS A 1 88 ? 11.303 -16.788 -25.612 1.00 78.81 88 HIS A N 1
ATOM 651 C CA . HIS A 1 88 ? 12.693 -16.409 -25.866 1.00 78.81 88 HIS A CA 1
ATOM 652 C C . HIS A 1 88 ? 13.120 -16.762 -27.300 1.00 78.81 88 HIS A C 1
ATOM 654 O O . HIS A 1 88 ? 14.297 -17.035 -27.559 1.00 78.81 88 HIS A O 1
ATOM 660 N N . GLU A 1 89 ? 12.174 -16.766 -28.243 1.00 84.12 89 GLU A N 1
ATOM 661 C CA . GLU A 1 89 ? 12.478 -16.946 -29.659 1.00 84.12 89 GLU A CA 1
ATOM 662 C C . GLU A 1 89 ? 13.324 -15.774 -30.180 1.00 84.12 89 GLU A C 1
ATOM 664 O O . GLU A 1 89 ? 13.115 -14.618 -29.798 1.00 84.12 89 GLU A O 1
ATOM 669 N N . VAL A 1 90 ? 14.266 -16.050 -31.078 1.00 84.19 90 VAL A N 1
ATOM 670 C CA . VAL A 1 90 ? 14.978 -15.036 -31.868 1.00 84.19 90 VAL A CA 1
ATOM 671 C C . VAL A 1 90 ? 14.069 -14.580 -33.008 1.00 84.19 90 VAL A C 1
ATOM 673 O O . VAL A 1 90 ? 13.393 -15.405 -33.618 1.00 84.19 90 VAL A O 1
ATOM 676 N N . ARG A 1 91 ? 14.051 -13.283 -33.324 1.00 87.56 91 ARG A N 1
ATOM 677 C CA . ARG A 1 91 ? 13.232 -12.696 -34.397 1.00 87.56 91 ARG A CA 1
ATOM 678 C C . ARG A 1 91 ? 14.073 -11.836 -35.335 1.00 87.56 91 ARG A C 1
ATOM 680 O O . ARG A 1 91 ? 15.128 -11.324 -34.968 1.00 87.56 91 ARG A O 1
ATOM 687 N N . GLU A 1 92 ? 13.562 -11.626 -36.542 1.00 87.31 92 GLU A N 1
ATOM 688 C CA . GLU A 1 92 ? 14.085 -10.613 -37.461 1.00 87.31 92 GLU A CA 1
ATOM 689 C C . GLU A 1 92 ? 13.995 -9.214 -36.821 1.00 87.31 92 GLU A C 1
ATOM 691 O O . GLU A 1 92 ? 12.993 -8.857 -36.197 1.00 87.31 92 GLU A O 1
ATOM 696 N N . GLY A 1 93 ? 15.064 -8.424 -36.941 1.00 81.25 93 GLY A N 1
ATOM 697 C CA . GLY A 1 93 ? 15.219 -7.124 -36.282 1.00 81.25 93 GLY A CA 1
ATOM 698 C C . GLY A 1 93 ? 15.779 -7.161 -34.851 1.00 81.25 93 GLY A C 1
ATOM 699 O O . GLY A 1 93 ? 15.962 -6.096 -34.257 1.00 81.25 93 GLY A O 1
ATOM 700 N N . ASP A 1 94 ? 16.080 -8.338 -34.291 1.00 86.56 94 ASP A N 1
ATOM 701 C CA . ASP A 1 94 ? 16.863 -8.443 -33.053 1.00 86.56 94 ASP A CA 1
ATOM 702 C C . ASP A 1 94 ? 18.358 -8.150 -33.290 1.00 86.56 94 ASP A C 1
ATOM 704 O O . ASP A 1 94 ? 18.878 -8.314 -34.392 1.00 86.56 94 ASP A O 1
ATOM 708 N N . TYR A 1 95 ? 19.072 -7.752 -32.233 1.00 88.81 95 TYR A N 1
ATOM 709 C CA . TYR A 1 95 ? 20.499 -7.419 -32.253 1.00 88.81 95 TYR A CA 1
ATOM 710 C C . TYR A 1 95 ? 21.294 -8.442 -31.431 1.00 88.81 95 TYR A C 1
ATOM 712 O O . TYR A 1 95 ? 21.208 -8.449 -30.207 1.00 88.81 95 TYR A O 1
ATOM 720 N N . ILE A 1 96 ? 22.114 -9.284 -32.053 1.00 88.75 96 ILE A N 1
ATOM 721 C CA . ILE A 1 96 ? 23.094 -10.108 -31.332 1.00 88.75 96 ILE A CA 1
ATOM 722 C C . ILE A 1 96 ? 24.224 -9.193 -30.849 1.00 88.75 96 ILE A C 1
ATOM 724 O O . ILE A 1 96 ? 24.921 -8.579 -31.659 1.00 88.75 96 ILE A O 1
ATOM 728 N N . ILE A 1 97 ? 24.392 -9.101 -29.528 1.00 89.38 97 ILE A N 1
ATOM 729 C CA . ILE A 1 97 ? 25.338 -8.186 -28.858 1.00 89.38 97 ILE A CA 1
ATOM 730 C C . ILE A 1 97 ? 26.524 -8.901 -28.203 1.00 89.38 97 ILE A C 1
ATOM 732 O O . ILE A 1 97 ? 27.566 -8.284 -27.976 1.00 89.38 97 ILE A O 1
ATOM 736 N N . ALA A 1 98 ? 26.373 -10.192 -27.897 1.00 86.94 98 ALA A N 1
ATOM 737 C CA . ALA A 1 98 ? 27.447 -11.038 -27.392 1.00 86.94 98 ALA A CA 1
ATOM 738 C C . ALA A 1 98 ? 27.311 -12.471 -27.919 1.00 86.94 98 ALA A C 1
ATOM 740 O O . ALA A 1 98 ? 26.198 -12.958 -28.120 1.00 86.94 98 ALA A O 1
ATOM 741 N N . VAL A 1 99 ? 28.442 -13.144 -28.117 1.00 86.38 99 VAL A N 1
ATOM 742 C CA . VAL A 1 99 ? 28.523 -14.574 -28.440 1.00 86.38 99 VAL A CA 1
ATOM 743 C C . VAL A 1 99 ? 29.662 -15.163 -27.618 1.00 86.38 99 VAL A C 1
ATOM 745 O O . VAL A 1 99 ? 30.808 -14.729 -27.733 1.00 86.38 99 VAL A O 1
ATOM 748 N N . ASN A 1 100 ? 29.348 -16.133 -26.760 1.00 86.00 100 ASN A N 1
ATOM 749 C CA . ASN A 1 100 ? 30.254 -16.653 -25.736 1.00 86.00 100 ASN A CA 1
ATOM 750 C C . ASN A 1 100 ? 30.825 -15.507 -24.873 1.00 86.00 100 ASN A C 1
ATOM 752 O O . ASN A 1 100 ? 30.078 -14.857 -24.148 1.00 86.00 100 ASN A O 1
ATOM 756 N N . SER A 1 101 ? 32.131 -15.239 -24.956 1.00 81.31 101 SER A N 1
ATOM 757 C CA . SER A 1 101 ? 32.806 -14.138 -24.243 1.00 81.31 101 SER A CA 1
ATOM 758 C C . SER A 1 101 ? 33.139 -12.935 -25.140 1.00 81.31 101 SER A C 1
ATOM 760 O O . SER A 1 101 ? 33.840 -12.024 -24.708 1.00 81.31 101 SER A O 1
ATOM 762 N N . VAL A 1 102 ? 32.673 -12.926 -26.393 1.00 81.12 102 VAL A N 1
ATOM 763 C CA . VAL A 1 102 ? 32.921 -11.861 -27.376 1.00 81.12 102 VAL A CA 1
ATOM 764 C C . VAL A 1 102 ? 31.747 -10.884 -27.381 1.00 81.12 102 VAL A C 1
ATOM 766 O O . VAL A 1 102 ? 30.601 -11.318 -27.448 1.00 81.12 102 VAL A O 1
ATOM 769 N N . TYR A 1 103 ? 32.020 -9.578 -27.336 1.00 84.75 103 TYR A N 1
ATOM 770 C CA . TYR A 1 103 ? 31.014 -8.506 -27.314 1.00 84.75 103 TYR A CA 1
ATOM 771 C C . TYR A 1 103 ? 31.533 -7.218 -27.978 1.00 84.75 103 TYR A C 1
ATOM 773 O O . TYR A 1 103 ? 32.742 -7.040 -28.136 1.00 84.75 103 TYR A O 1
ATOM 781 N N . GLY A 1 104 ? 30.620 -6.314 -28.354 1.00 69.62 104 GLY A N 1
ATOM 782 C CA . GLY A 1 104 ? 30.918 -4.914 -28.715 1.00 69.62 104 GLY A CA 1
ATOM 783 C C . GLY A 1 104 ? 31.656 -4.663 -30.039 1.00 69.62 104 GLY A C 1
ATOM 784 O O . GLY A 1 104 ? 32.011 -3.525 -30.328 1.00 69.62 104 GLY A O 1
ATOM 785 N N . ASP A 1 105 ? 31.903 -5.697 -30.843 1.00 80.56 105 ASP A N 1
ATOM 786 C CA . ASP A 1 105 ? 32.509 -5.599 -32.174 1.00 80.56 105 ASP A CA 1
ATOM 787 C C . ASP A 1 105 ? 31.832 -6.618 -33.094 1.00 80.56 105 ASP A C 1
ATOM 789 O O . ASP A 1 105 ? 32.033 -7.830 -32.963 1.00 80.56 105 ASP A O 1
ATOM 793 N N . ALA A 1 106 ? 31.031 -6.128 -34.038 1.00 83.06 106 ALA A N 1
ATOM 794 C CA . ALA A 1 106 ? 30.232 -6.963 -34.928 1.00 83.06 106 ALA A CA 1
ATOM 795 C C . ALA A 1 106 ? 31.069 -7.912 -35.809 1.00 83.06 106 ALA A C 1
ATOM 797 O O . ALA A 1 106 ? 30.619 -9.012 -36.139 1.00 83.06 106 ALA A O 1
ATOM 798 N N . LYS A 1 107 ? 32.315 -7.551 -36.151 1.00 84.69 107 LYS A N 1
ATOM 799 C CA . LYS A 1 107 ? 33.211 -8.428 -36.923 1.00 84.69 107 LYS A CA 1
ATOM 800 C C . LYS A 1 107 ? 33.738 -9.565 -36.052 1.00 84.69 107 LYS A C 1
ATOM 802 O O . LYS A 1 107 ? 33.781 -10.708 -36.512 1.00 84.69 107 LYS A O 1
ATOM 807 N N . LYS A 1 108 ? 34.089 -9.287 -34.791 1.00 84.69 108 LYS A N 1
ATOM 808 C CA . LYS A 1 108 ? 34.470 -10.328 -33.820 1.00 84.69 108 LYS A CA 1
ATOM 809 C C . LYS A 1 108 ? 33.291 -11.245 -33.484 1.00 84.69 108 LYS A C 1
ATOM 811 O O . LYS A 1 108 ? 33.466 -12.459 -33.523 1.00 84.69 108 LYS A O 1
ATOM 816 N N . LEU A 1 109 ? 32.093 -10.694 -33.257 1.00 85.75 109 LEU A N 1
ATOM 817 C CA . LEU A 1 109 ? 30.856 -11.465 -33.055 1.00 85.75 109 LEU A CA 1
ATOM 818 C C . LEU A 1 109 ? 30.609 -12.439 -34.216 1.00 85.75 109 LEU A C 1
ATOM 820 O O . LEU A 1 109 ? 30.453 -13.638 -33.996 1.00 85.75 109 LEU A O 1
ATOM 824 N N . ARG A 1 110 ? 30.675 -11.951 -35.463 1.00 84.94 110 ARG A N 1
ATOM 825 C CA . ARG A 1 110 ? 30.475 -12.780 -36.665 1.00 84.94 110 ARG A CA 1
ATOM 826 C C . ARG A 1 110 ? 31.538 -13.867 -36.803 1.00 84.94 110 ARG A C 1
ATOM 828 O O . ARG A 1 110 ? 31.231 -14.978 -37.223 1.00 84.94 110 ARG A O 1
ATOM 835 N N . SER A 1 111 ? 32.777 -13.556 -36.429 1.00 84.00 111 SER A N 1
ATOM 836 C CA . SER A 1 111 ? 33.888 -14.512 -36.451 1.00 84.00 111 SER A CA 1
ATOM 837 C C . SER A 1 111 ? 33.690 -15.625 -35.417 1.00 84.00 111 SER A C 1
ATOM 839 O O . SER A 1 111 ? 33.950 -16.788 -35.714 1.00 84.00 111 SER A O 1
ATOM 841 N N . GLU A 1 112 ? 33.167 -15.300 -34.232 1.00 84.81 112 GLU A N 1
ATOM 842 C CA . GLU A 1 112 ? 32.855 -16.284 -33.192 1.00 84.81 112 GLU A CA 1
ATOM 843 C C . GLU A 1 112 ? 31.663 -17.178 -33.575 1.00 84.81 112 GLU A C 1
ATOM 845 O O . GLU A 1 112 ? 31.753 -18.395 -33.414 1.00 84.81 112 GLU A O 1
ATOM 850 N N . MET A 1 113 ? 30.603 -16.623 -34.183 1.00 83.38 113 MET A N 1
ATOM 851 C CA . MET A 1 113 ? 29.457 -17.409 -34.684 1.00 83.38 113 MET A CA 1
ATOM 852 C C . MET A 1 113 ? 29.833 -18.422 -35.776 1.00 83.38 113 MET A C 1
ATOM 854 O O . MET A 1 113 ? 29.193 -19.468 -35.905 1.00 83.38 113 MET A O 1
ATOM 858 N N . LEU A 1 114 ? 30.868 -18.130 -36.565 1.00 81.88 114 LEU A N 1
ATOM 859 C CA . LEU A 1 114 ? 31.400 -19.052 -37.571 1.00 81.88 114 LEU A CA 1
ATOM 860 C C . LEU A 1 114 ? 32.332 -20.116 -36.966 1.00 81.88 114 LEU A C 1
ATOM 862 O O . LEU A 1 114 ? 32.437 -21.214 -37.508 1.00 81.88 114 LEU A O 1
ATOM 866 N N . ARG A 1 115 ? 33.009 -19.799 -35.856 1.00 81.94 115 ARG A N 1
ATOM 867 C CA . ARG A 1 115 ? 34.075 -20.616 -35.250 1.00 81.94 115 ARG A CA 1
ATOM 868 C C . ARG A 1 115 ? 33.581 -21.584 -34.174 1.00 81.94 115 ARG A C 1
ATOM 870 O O . ARG A 1 115 ? 34.110 -22.688 -34.055 1.00 81.94 115 ARG A O 1
ATOM 877 N N . ALA A 1 116 ? 32.638 -21.164 -33.336 1.00 79.25 116 ALA A N 1
ATOM 878 C CA . ALA A 1 116 ? 32.277 -21.892 -32.124 1.00 79.25 116 ALA A CA 1
ATOM 879 C C . ALA A 1 116 ? 31.221 -22.982 -32.383 1.00 79.25 116 ALA A C 1
ATOM 881 O O . ALA A 1 116 ? 30.174 -22.718 -32.976 1.00 79.25 116 ALA A O 1
ATOM 882 N N . LYS A 1 117 ? 31.470 -24.212 -31.904 1.00 80.19 117 LYS A N 1
ATOM 883 C CA . LYS A 1 117 ? 30.493 -25.313 -32.000 1.00 80.19 117 LYS A CA 1
ATOM 884 C C . LYS A 1 117 ? 29.318 -25.098 -31.042 1.00 80.19 117 LYS A C 1
ATOM 886 O O . LYS A 1 117 ? 28.176 -25.110 -31.478 1.00 80.19 117 LYS A O 1
ATOM 891 N N . LEU A 1 118 ? 29.595 -24.860 -29.761 1.00 82.44 118 LEU A N 1
ATOM 892 C CA . LEU A 1 118 ? 28.597 -24.440 -28.775 1.00 82.44 118 LEU A CA 1
ATOM 893 C C . LEU A 1 118 ? 28.586 -22.910 -28.695 1.00 82.44 118 LEU A C 1
ATOM 895 O O . LEU A 1 118 ? 29.654 -22.297 -28.621 1.00 82.44 118 LEU A O 1
ATOM 899 N N . GLN A 1 119 ? 27.399 -22.305 -28.710 1.00 84.12 119 GLN A N 1
ATOM 900 C CA . GLN A 1 119 ? 27.235 -20.854 -28.710 1.00 84.12 119 GLN A CA 1
ATOM 901 C C . GLN A 1 119 ? 26.222 -20.409 -27.659 1.00 84.12 119 GLN A C 1
ATOM 903 O O . GLN A 1 119 ? 25.068 -20.843 -27.651 1.00 84.12 119 GLN A O 1
ATOM 908 N N . LEU A 1 120 ? 26.675 -19.513 -26.785 1.00 84.31 120 LEU A N 1
ATOM 909 C CA . LEU A 1 120 ? 25.846 -18.752 -25.862 1.00 84.31 120 LEU A CA 1
ATOM 910 C C . LEU A 1 120 ? 25.659 -17.349 -26.455 1.00 84.31 120 LEU A C 1
ATOM 912 O O . LEU A 1 120 ? 26.561 -16.517 -26.384 1.00 84.31 120 LEU A O 1
ATOM 916 N N . ILE A 1 121 ? 24.529 -17.120 -27.117 1.00 87.62 121 ILE A N 1
ATOM 917 C CA . ILE A 1 121 ? 24.249 -15.920 -27.912 1.00 87.62 121 ILE A CA 1
ATOM 918 C C . ILE A 1 121 ? 23.368 -14.983 -27.083 1.00 87.62 121 ILE A C 1
ATOM 920 O O . ILE A 1 121 ? 22.245 -15.344 -26.739 1.00 87.62 121 ILE A O 1
ATOM 924 N N . THR A 1 122 ? 23.837 -13.775 -26.778 1.00 85.00 122 THR A N 1
ATOM 925 C CA . THR A 1 122 ? 23.012 -12.748 -26.123 1.00 85.00 122 THR A CA 1
ATOM 926 C C . THR A 1 122 ? 22.354 -11.868 -27.177 1.00 85.00 122 THR A C 1
ATOM 928 O O . THR A 1 122 ? 23.029 -11.214 -27.979 1.00 85.00 122 THR A O 1
ATOM 931 N N . VAL A 1 123 ? 21.025 -11.855 -27.150 1.00 87.81 123 VAL A N 1
ATOM 932 C CA . VAL A 1 123 ? 20.139 -11.229 -28.128 1.00 87.81 123 VAL A CA 1
ATOM 933 C C . VAL A 1 123 ? 19.421 -10.051 -27.472 1.00 87.81 123 VAL A C 1
ATOM 935 O O . VAL A 1 123 ? 18.791 -10.190 -26.426 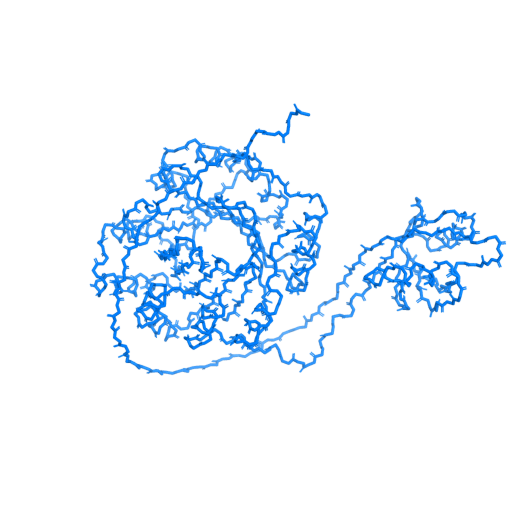1.00 87.81 123 VAL A O 1
ATOM 938 N N . ARG A 1 124 ? 19.520 -8.879 -28.096 1.00 84.12 124 ARG A N 1
ATOM 939 C CA . ARG A 1 124 ? 18.924 -7.610 -27.680 1.00 84.12 124 ARG A CA 1
ATOM 940 C C . ARG A 1 124 ? 17.778 -7.242 -28.613 1.00 84.12 124 ARG A C 1
ATOM 942 O O . ARG A 1 124 ? 17.989 -6.829 -29.753 1.00 84.12 124 ARG A O 1
ATOM 949 N N . ARG A 1 125 ? 16.554 -7.319 -28.107 1.00 82.94 125 ARG A N 1
ATOM 950 C CA . ARG A 1 125 ? 15.349 -6.863 -28.798 1.00 82.94 125 ARG A CA 1
ATOM 951 C C . ARG A 1 125 ? 15.173 -5.363 -28.582 1.00 82.94 125 ARG A C 1
ATOM 953 O O . ARG A 1 125 ? 15.043 -4.902 -27.444 1.00 82.94 125 ARG A O 1
ATOM 960 N N . ARG A 1 126 ? 15.141 -4.576 -29.664 1.00 67.06 126 ARG A N 1
ATOM 961 C CA . ARG A 1 126 ? 14.631 -3.196 -29.599 1.00 67.06 126 ARG A CA 1
ATOM 962 C C . ARG A 1 126 ? 13.112 -3.272 -29.561 1.00 67.06 126 ARG A C 1
ATOM 964 O O . ARG A 1 126 ? 12.479 -3.597 -30.564 1.00 67.06 126 ARG A O 1
ATOM 971 N N . MET A 1 127 ? 12.519 -2.963 -28.413 1.00 52.72 127 MET A N 1
ATOM 972 C CA . MET A 1 127 ? 11.071 -2.867 -28.314 1.00 52.72 127 MET A CA 1
ATOM 973 C C . MET A 1 127 ? 10.639 -1.608 -29.062 1.00 52.72 127 MET A C 1
ATOM 975 O O . MET A 1 127 ? 10.788 -0.493 -28.557 1.00 52.72 127 MET A O 1
ATOM 979 N N . LYS A 1 128 ? 10.065 -1.783 -30.261 1.00 40.97 128 LYS A N 1
ATOM 980 C CA . LYS A 1 128 ? 9.175 -0.767 -30.828 1.00 40.97 128 LYS A CA 1
ATOM 981 C C . LYS A 1 128 ? 8.086 -0.538 -29.788 1.00 40.97 128 LYS A C 1
ATOM 983 O O . LYS A 1 128 ? 7.209 -1.382 -29.604 1.00 40.97 128 LYS A O 1
ATOM 988 N N . VAL A 1 129 ? 8.172 0.582 -29.072 1.00 41.84 129 VAL A N 1
ATOM 989 C CA . VAL A 1 129 ? 7.084 1.029 -28.210 1.00 41.84 129 VAL A CA 1
ATOM 990 C C . VAL A 1 129 ? 5.966 1.406 -29.162 1.00 41.84 129 VAL A C 1
ATOM 992 O O . VAL A 1 129 ? 5.963 2.502 -29.726 1.00 41.84 129 VAL A O 1
ATOM 995 N N . ASN A 1 130 ? 5.059 0.453 -29.387 1.00 34.81 130 ASN A N 1
ATOM 996 C CA . ASN A 1 130 ? 3.830 0.673 -30.122 1.00 34.81 130 ASN A CA 1
ATOM 997 C C . ASN A 1 130 ? 3.002 1.698 -29.348 1.00 34.81 130 ASN A C 1
ATOM 999 O O . ASN A 1 130 ? 2.087 1.354 -28.602 1.00 34.81 130 ASN A O 1
ATOM 1003 N N . HIS A 1 131 ? 3.277 2.965 -29.642 1.00 39.75 131 HIS A N 1
ATOM 1004 C CA . HIS A 1 131 ? 2.314 4.054 -29.669 1.00 39.75 131 HIS A CA 1
ATOM 1005 C C . HIS A 1 131 ? 1.308 3.789 -30.801 1.00 39.75 131 HIS A C 1
ATOM 1007 O O . HIS A 1 131 ? 1.077 4.626 -31.670 1.00 39.75 131 HIS A O 1
ATOM 1013 N N . GLY A 1 132 ? 0.722 2.585 -30.809 1.00 33.69 132 GLY A N 1
ATOM 1014 C CA . GLY A 1 132 ? -0.562 2.391 -31.444 1.00 33.69 132 GLY A CA 1
ATOM 1015 C C . GLY A 1 132 ? -1.507 3.329 -30.719 1.00 33.69 132 GLY A C 1
ATOM 1016 O O . GLY A 1 132 ? -1.560 3.314 -29.490 1.00 33.69 132 GLY A O 1
ATOM 1017 N N . THR A 1 133 ? -2.211 4.165 -31.471 1.00 33.22 133 THR A N 1
ATOM 1018 C CA . THR A 1 133 ? -3.093 5.221 -30.967 1.00 33.22 133 THR A CA 1
ATOM 1019 C C . THR A 1 133 ? -4.403 4.675 -30.392 1.00 33.22 133 THR A C 1
ATOM 1021 O O . THR A 1 133 ? -5.461 5.290 -30.499 1.00 33.22 133 THR A O 1
ATOM 1024 N N . HIS A 1 134 ? -4.307 3.560 -29.662 1.00 38.81 134 HIS A N 1
ATOM 1025 C CA . HIS A 1 134 ? -5.028 3.453 -28.409 1.00 38.81 134 HIS A CA 1
ATOM 1026 C C . HIS A 1 134 ? -4.679 4.700 -27.592 1.00 38.81 134 HIS A C 1
ATOM 1028 O O . HIS A 1 134 ? -3.592 4.819 -27.021 1.00 38.81 134 HIS A O 1
ATOM 1034 N N . LEU A 1 135 ? -5.627 5.635 -27.535 1.00 38.34 135 LEU A N 1
ATOM 1035 C CA . LEU A 1 135 ? -5.788 6.476 -26.357 1.00 38.34 135 LEU A CA 1
ATOM 1036 C C . LEU A 1 135 ? -5.588 5.561 -25.142 1.00 38.34 135 LEU A C 1
ATOM 1038 O O . LEU A 1 135 ? -6.226 4.506 -25.087 1.00 38.34 135 LEU A O 1
ATOM 1042 N N . ARG A 1 136 ? -4.691 5.915 -24.208 1.00 46.62 136 ARG A N 1
ATOM 1043 C CA . ARG A 1 136 ? -4.631 5.227 -22.909 1.00 46.62 136 ARG A CA 1
ATOM 1044 C C . ARG A 1 136 ? -6.046 5.301 -22.345 1.00 46.62 136 ARG A C 1
ATOM 1046 O O . ARG A 1 136 ? -6.487 6.396 -21.997 1.00 46.62 136 ARG A O 1
ATOM 1053 N N . GLN A 1 137 ? -6.764 4.178 -22.360 1.00 52.09 137 GLN A N 1
ATOM 1054 C CA . GLN A 1 137 ? -8.151 4.143 -21.923 1.00 52.09 137 GLN A CA 1
ATOM 1055 C C . GLN A 1 137 ? -8.122 4.521 -20.444 1.00 52.09 137 GLN A C 1
ATOM 1057 O O . GLN A 1 137 ? -7.404 3.910 -19.649 1.00 52.09 137 GLN A O 1
ATOM 1062 N N . SER A 1 138 ? -8.710 5.678 -20.145 1.00 64.44 138 SER A N 1
ATOM 1063 C CA . SER A 1 138 ? -8.457 6.379 -18.895 1.00 64.44 138 SER A CA 1
ATOM 1064 C C . SER A 1 138 ? -9.079 5.578 -17.768 1.00 64.44 138 SER A C 1
ATOM 1066 O O . SER A 1 138 ? -10.289 5.366 -17.772 1.00 64.44 138 SER A O 1
ATOM 1068 N N . VAL A 1 139 ? -8.248 5.123 -16.827 1.00 81.12 139 VAL A N 1
ATOM 1069 C CA . VAL A 1 139 ? -8.655 4.198 -15.765 1.00 81.12 139 VAL A CA 1
ATOM 1070 C C . VAL A 1 139 ? -9.921 4.710 -15.075 1.00 81.12 139 VAL A C 1
ATOM 1072 O O . VAL A 1 139 ? -9.942 5.798 -14.496 1.00 81.12 139 VAL A O 1
ATOM 1075 N N . GLN A 1 140 ? -10.990 3.918 -15.107 1.00 83.88 140 GLN A N 1
ATOM 1076 C CA . GLN A 1 140 ? -12.268 4.254 -14.490 1.00 83.88 140 GLN A CA 1
ATOM 1077 C C . GLN A 1 140 ? -12.416 3.623 -13.111 1.00 83.88 140 GLN A C 1
ATOM 1079 O O . GLN A 1 140 ? -13.322 2.834 -12.845 1.00 83.88 140 GLN A O 1
ATOM 1084 N N . ILE A 1 141 ? -11.566 4.066 -12.180 1.00 89.31 141 ILE A N 1
ATOM 1085 C CA . ILE A 1 141 ? -11.842 3.878 -10.755 1.00 89.31 141 ILE A CA 1
ATOM 1086 C C . ILE A 1 141 ? -13.117 4.674 -10.429 1.00 89.31 141 ILE A C 1
ATOM 1088 O O . ILE A 1 141 ? -13.162 5.904 -10.551 1.00 89.31 141 ILE A O 1
ATOM 1092 N N . SER A 1 142 ? -14.180 3.938 -10.115 1.00 91.00 142 SER A N 1
ATOM 1093 C CA . SER A 1 142 ? -15.530 4.420 -9.817 1.00 91.00 142 SER A CA 1
ATOM 1094 C C . SER A 1 142 ? -16.166 3.510 -8.766 1.00 91.00 142 SER A C 1
ATOM 1096 O O . SER A 1 142 ? -15.768 2.352 -8.645 1.00 91.00 142 SER A O 1
ATOM 1098 N N . VAL A 1 143 ? -17.170 4.006 -8.036 1.00 92.19 143 VAL A N 1
ATOM 1099 C CA . VAL A 1 143 ? -17.877 3.239 -6.990 1.00 92.19 143 VAL A CA 1
ATOM 1100 C C . VAL A 1 143 ? -18.342 1.873 -7.514 1.00 92.19 143 VAL A C 1
ATOM 1102 O O . VAL A 1 143 ? -18.057 0.846 -6.905 1.00 92.19 143 VAL A O 1
ATOM 1105 N N . MET A 1 144 ? -18.979 1.843 -8.690 1.00 92.88 144 MET A N 1
ATOM 1106 C CA . MET A 1 144 ? -19.447 0.599 -9.311 1.00 92.88 144 MET A CA 1
ATOM 1107 C C . MET A 1 144 ? -18.293 -0.329 -9.709 1.00 92.88 144 MET A C 1
ATOM 1109 O O . MET A 1 144 ? -18.350 -1.519 -9.413 1.00 92.88 144 MET A O 1
ATOM 1113 N N . ALA A 1 145 ? -17.227 0.201 -10.320 1.00 93.94 145 ALA A N 1
ATOM 1114 C CA . ALA A 1 145 ? -16.076 -0.608 -10.719 1.00 93.94 145 ALA A CA 1
ATOM 1115 C C . ALA A 1 145 ? -15.384 -1.260 -9.511 1.00 93.94 145 ALA A C 1
ATOM 1117 O O . ALA A 1 145 ? -15.099 -2.454 -9.550 1.00 93.94 145 ALA A O 1
ATOM 1118 N N . VAL A 1 146 ? -15.158 -0.522 -8.416 1.00 95.88 146 VAL A N 1
ATOM 1119 C CA . VAL A 1 146 ? -14.519 -1.096 -7.217 1.00 95.88 146 VAL A CA 1
ATOM 1120 C C . VAL A 1 146 ? -15.447 -2.090 -6.507 1.00 95.88 146 VAL A C 1
ATOM 1122 O O . VAL A 1 146 ? -14.972 -3.127 -6.044 1.00 95.88 146 VAL A O 1
ATOM 1125 N N . LYS A 1 147 ? -16.768 -1.856 -6.498 1.00 96.81 147 LYS A N 1
ATOM 1126 C CA . LYS A 1 147 ? -17.741 -2.818 -5.954 1.00 96.81 147 LYS A CA 1
ATOM 1127 C C . LYS A 1 147 ? -17.739 -4.140 -6.723 1.00 96.81 147 LYS A C 1
ATOM 1129 O O . LYS A 1 147 ? -17.696 -5.205 -6.112 1.00 96.81 147 LYS A O 1
ATOM 1134 N N . GLU A 1 148 ? -17.710 -4.078 -8.052 1.00 97.06 148 GLU A N 1
ATOM 1135 C CA . GLU A 1 148 ? -17.583 -5.262 -8.909 1.00 97.06 148 GLU A CA 1
ATOM 1136 C C . GLU A 1 148 ? -16.212 -5.944 -8.762 1.00 97.06 148 GLU A C 1
ATOM 1138 O O . GLU A 1 148 ? -16.139 -7.170 -8.778 1.00 97.06 148 GLU A O 1
ATOM 1143 N N . VAL A 1 149 ? -15.122 -5.197 -8.540 1.00 96.88 149 VAL A N 1
ATOM 1144 C CA . VAL A 1 149 ? -13.803 -5.778 -8.218 1.00 96.88 149 VAL A CA 1
ATOM 1145 C C . VAL A 1 149 ? -13.846 -6.544 -6.891 1.00 96.88 149 VAL A C 1
ATOM 1147 O O . VAL A 1 149 ? -13.354 -7.670 -6.833 1.00 96.88 149 VAL A O 1
ATOM 1150 N N . LEU A 1 150 ? -14.488 -6.002 -5.850 1.00 97.94 150 LEU A N 1
ATOM 1151 C CA . LEU A 1 150 ? -14.690 -6.698 -4.573 1.00 97.94 150 LEU A CA 1
ATOM 1152 C C . LEU A 1 150 ? -15.601 -7.932 -4.719 1.00 97.94 150 LEU A C 1
ATOM 1154 O O . LEU A 1 150 ? -15.306 -8.984 -4.149 1.00 97.94 150 LEU A O 1
ATOM 1158 N N . ALA A 1 151 ? -16.653 -7.859 -5.538 1.00 96.88 151 ALA A N 1
ATOM 1159 C CA . ALA A 1 151 ? -17.496 -9.012 -5.859 1.00 96.88 151 ALA A CA 1
ATOM 1160 C C . ALA A 1 151 ? -16.716 -10.103 -6.625 1.00 96.88 151 ALA A C 1
ATOM 1162 O O . ALA A 1 151 ? -16.789 -11.283 -6.278 1.00 96.88 151 ALA A O 1
ATOM 1163 N N . VAL A 1 152 ? -15.890 -9.719 -7.608 1.00 96.31 152 VAL A N 1
ATOM 1164 C CA . VAL A 1 152 ? -14.960 -10.617 -8.321 1.00 96.31 152 VAL A CA 1
ATOM 1165 C C . VAL A 1 152 ? -13.926 -11.224 -7.373 1.00 96.31 152 VAL A C 1
ATOM 1167 O O . VAL A 1 152 ? -13.585 -12.399 -7.531 1.00 96.31 152 VAL A O 1
ATOM 1170 N N . ALA A 1 153 ? -13.460 -10.476 -6.369 1.00 96.31 153 ALA A N 1
ATOM 1171 C CA . ALA A 1 153 ? -12.548 -10.944 -5.327 1.00 96.31 153 ALA A CA 1
ATOM 1172 C C . ALA A 1 153 ? -13.218 -11.879 -4.292 1.00 96.31 153 ALA A C 1
ATOM 1174 O O . ALA A 1 153 ? -12.519 -12.683 -3.678 1.00 96.31 153 ALA A O 1
ATOM 1175 N N . ARG A 1 154 ? -14.560 -11.896 -4.213 1.00 97.25 154 ARG A N 1
ATOM 1176 C CA . ARG A 1 154 ? -15.393 -12.595 -3.205 1.00 97.25 154 ARG A CA 1
ATOM 1177 C C . ARG A 1 154 ? -15.309 -11.967 -1.805 1.00 97.25 154 ARG A C 1
ATOM 1179 O O . ARG A 1 154 ? -15.154 -12.669 -0.807 1.00 97.25 154 ARG A O 1
ATOM 1186 N N . ALA A 1 155 ? -15.433 -10.642 -1.746 1.00 97.75 155 ALA A N 1
ATOM 1187 C CA . ALA A 1 155 ? -15.649 -9.901 -0.506 1.00 97.75 155 ALA A CA 1
ATOM 1188 C C . ALA A 1 155 ? -16.878 -10.411 0.263 1.00 97.75 155 ALA A C 1
ATOM 1190 O O . ALA A 1 155 ? -17.905 -10.748 -0.333 1.00 97.75 155 ALA A O 1
ATOM 1191 N N . SER A 1 156 ? -16.758 -10.476 1.590 1.00 97.88 156 SER A N 1
ATOM 1192 C CA . SER A 1 156 ? -17.850 -10.884 2.480 1.00 97.88 156 SER A CA 1
ATOM 1193 C C . SER A 1 156 ? -18.859 -9.739 2.706 1.00 97.88 156 SER A C 1
ATOM 1195 O O . SER A 1 156 ? -18.657 -8.637 2.189 1.00 97.88 156 SER A O 1
ATOM 1197 N N . LYS A 1 157 ? -19.967 -9.972 3.435 1.00 96.81 157 LYS A N 1
ATOM 1198 C CA . LYS A 1 157 ? -21.062 -8.980 3.550 1.00 96.81 157 LYS A CA 1
ATOM 1199 C C . LYS A 1 157 ? -20.604 -7.744 4.318 1.00 96.81 157 LYS A C 1
ATOM 1201 O O . LYS A 1 157 ? -20.417 -6.718 3.681 1.00 96.81 157 LYS A O 1
ATOM 1206 N N . GLU A 1 158 ? -20.218 -7.902 5.578 1.00 95.75 158 GLU A N 1
ATOM 1207 C CA . GLU A 1 158 ? -18.794 -7.889 5.906 1.00 95.75 158 GLU A CA 1
ATOM 1208 C C . GLU A 1 158 ? -18.021 -6.675 5.359 1.00 95.75 158 GLU A C 1
ATOM 1210 O O . GLU A 1 158 ? -18.144 -5.520 5.772 1.00 95.75 158 GLU A O 1
ATOM 1215 N N . GLN A 1 159 ? -17.210 -6.985 4.351 1.00 97.25 159 GLN A N 1
ATOM 1216 C CA . GLN A 1 159 ? -16.377 -6.055 3.603 1.00 97.25 159 GLN A CA 1
ATOM 1217 C C . GLN A 1 159 ? -17.188 -5.129 2.675 1.00 97.25 159 GLN A C 1
ATOM 1219 O O . GLN A 1 159 ? -16.843 -3.957 2.530 1.00 97.25 159 GLN A O 1
ATOM 1224 N N . LEU A 1 160 ? -18.277 -5.606 2.064 1.00 97.50 160 LEU A N 1
ATOM 1225 C CA . LEU A 1 160 ? -19.120 -4.809 1.159 1.00 97.50 160 LEU A CA 1
ATOM 1226 C C . LEU A 1 160 ? -19.941 -3.729 1.893 1.00 97.50 160 LEU A C 1
ATOM 1228 O O . LEU A 1 160 ? -20.130 -2.636 1.362 1.00 97.50 160 LEU A O 1
ATOM 1232 N N . ALA A 1 161 ? -20.375 -4.005 3.122 1.00 95.81 161 ALA A N 1
ATOM 1233 C CA . ALA A 1 161 ? -21.062 -3.074 4.009 1.00 95.81 161 ALA A CA 1
ATOM 1234 C C . ALA A 1 161 ? -20.156 -1.901 4.403 1.00 95.81 161 ALA A C 1
ATOM 1236 O O . ALA A 1 161 ? -20.534 -0.735 4.268 1.00 95.81 161 ALA A O 1
ATOM 1237 N N . PHE A 1 162 ? -18.924 -2.213 4.819 1.00 95.69 162 PHE A N 1
ATOM 1238 C CA . PHE A 1 162 ? -17.900 -1.204 5.076 1.00 95.69 162 PHE A CA 1
ATOM 1239 C C . PHE A 1 162 ? -17.558 -0.398 3.813 1.00 95.69 162 PHE A C 1
ATOM 1241 O O . PHE A 1 162 ? -17.464 0.830 3.874 1.00 95.69 162 PHE A O 1
ATOM 1248 N N . PHE A 1 163 ? -17.408 -1.071 2.665 1.00 97.12 163 PHE A N 1
ATOM 1249 C CA . PHE A 1 163 ? -17.143 -0.422 1.381 1.00 97.12 163 PHE A CA 1
ATOM 1250 C C . PHE A 1 163 ? -18.208 0.627 1.038 1.00 97.12 163 PHE A C 1
ATOM 1252 O O . PHE A 1 163 ? -17.849 1.764 0.746 1.00 97.12 163 PHE A O 1
ATOM 1259 N N . ASP A 1 164 ? -19.499 0.289 1.119 1.00 95.19 164 ASP A N 1
ATOM 1260 C CA . ASP A 1 164 ? -20.583 1.224 0.786 1.00 95.19 164 ASP A CA 1
ATOM 1261 C C . ASP A 1 164 ? -20.567 2.473 1.689 1.00 95.19 164 ASP A C 1
ATOM 1263 O O . ASP A 1 164 ? -20.712 3.597 1.198 1.00 95.19 164 ASP A O 1
ATOM 1267 N N . SER A 1 165 ? -20.299 2.304 2.988 1.00 94.00 165 SER A N 1
ATOM 1268 C CA . SER A 1 165 ? -20.143 3.420 3.932 1.00 94.00 165 SER A CA 1
ATOM 1269 C C . SER A 1 165 ? -18.897 4.277 3.645 1.00 94.00 165 SER A C 1
ATOM 1271 O O . SER A 1 165 ? -18.975 5.508 3.687 1.00 94.00 165 SER A O 1
ATOM 1273 N N . TRP A 1 166 ? -17.756 3.671 3.293 1.00 95.69 166 TRP A N 1
ATOM 1274 C CA . TRP A 1 166 ? -16.540 4.405 2.904 1.00 95.69 166 TRP A CA 1
ATOM 1275 C C . TRP A 1 166 ? -16.709 5.143 1.563 1.00 95.69 166 TRP A C 1
ATOM 1277 O O . TRP A 1 166 ? -16.250 6.277 1.412 1.00 95.69 166 TRP A O 1
ATOM 1287 N N . MET A 1 167 ? -17.422 4.557 0.596 1.00 94.00 167 MET A N 1
ATOM 1288 C CA . MET A 1 167 ? -17.742 5.227 -0.670 1.00 94.00 167 MET A CA 1
ATOM 1289 C C . MET A 1 167 ? -18.582 6.486 -0.438 1.00 94.00 167 MET A C 1
ATOM 1291 O O . MET A 1 167 ? -18.219 7.565 -0.908 1.00 94.00 167 MET A O 1
ATOM 1295 N N . ASN A 1 168 ? -19.658 6.354 0.342 1.00 91.69 168 ASN A N 1
ATOM 1296 C CA . ASN A 1 168 ? -20.611 7.423 0.633 1.00 91.69 168 ASN A CA 1
ATOM 1297 C C . ASN A 1 168 ? -19.988 8.596 1.416 1.00 91.69 168 ASN A C 1
ATOM 1299 O O . ASN A 1 168 ? -20.277 9.757 1.135 1.00 91.69 168 ASN A O 1
ATOM 1303 N N . PHE A 1 169 ? -19.130 8.309 2.403 1.00 92.00 169 PHE A N 1
ATOM 1304 C CA . PHE A 1 169 ? -18.601 9.328 3.322 1.00 92.00 169 PHE A CA 1
ATOM 1305 C C . PHE A 1 169 ? -17.164 9.782 3.047 1.00 92.00 169 PHE A C 1
ATOM 1307 O O . PHE A 1 169 ? -16.739 10.772 3.638 1.00 92.00 169 PHE A O 1
ATOM 1314 N N . VAL A 1 170 ? -16.413 9.090 2.183 1.00 94.00 170 VAL A N 1
ATOM 1315 C CA . VAL A 1 170 ? -15.023 9.454 1.855 1.00 94.00 170 VAL A CA 1
ATOM 1316 C C . VAL A 1 170 ? -14.820 9.618 0.353 1.00 94.00 170 VAL A C 1
ATOM 1318 O O . VAL A 1 170 ? -14.392 10.683 -0.091 1.00 94.00 170 VAL A O 1
ATOM 1321 N N . PHE A 1 171 ? -15.147 8.601 -0.447 1.00 91.44 171 PHE A N 1
ATOM 1322 C CA . PHE A 1 171 ? -14.843 8.598 -1.885 1.00 91.44 171 PHE A CA 1
ATOM 1323 C C . PHE A 1 171 ? -15.632 9.662 -2.661 1.00 91.44 171 PHE A C 1
ATOM 1325 O O . PHE A 1 171 ? -15.049 10.453 -3.408 1.00 91.44 171 PHE A O 1
ATOM 1332 N N . GLU A 1 172 ? -16.948 9.737 -2.441 1.00 88.94 172 GLU A N 1
ATOM 1333 C CA . GLU A 1 172 ? -17.806 10.731 -3.092 1.00 88.94 172 GLU A CA 1
ATOM 1334 C C . GLU A 1 172 ? -17.558 12.168 -2.618 1.00 88.94 172 GLU A C 1
ATOM 1336 O O . GLU A 1 172 ? -17.812 13.097 -3.384 1.00 88.94 172 GLU A O 1
ATOM 1341 N N . GLU A 1 173 ? -17.072 12.382 -1.392 1.00 88.38 173 GLU A N 1
ATOM 1342 C CA . GLU A 1 173 ? -16.714 13.720 -0.898 1.00 88.38 173 GLU A CA 1
ATOM 1343 C C . GLU A 1 173 ? -15.359 14.165 -1.478 1.00 88.38 173 GLU A C 1
ATOM 1345 O O . GLU A 1 173 ? -15.211 15.300 -1.938 1.00 88.38 173 GLU A O 1
ATOM 1350 N N . ALA A 1 174 ? -14.387 13.250 -1.557 1.00 87.12 174 ALA A N 1
ATOM 1351 C CA . ALA A 1 174 ? -13.045 13.547 -2.044 1.00 87.12 174 ALA A CA 1
ATOM 1352 C C . ALA A 1 174 ? -12.984 13.771 -3.566 1.00 87.12 174 ALA A C 1
ATOM 1354 O O . ALA A 1 174 ? -12.331 14.717 -4.006 1.00 87.12 174 ALA A O 1
ATOM 1355 N N . ILE A 1 175 ? -13.704 12.990 -4.386 1.00 81.31 175 ILE A N 1
ATOM 1356 C CA . ILE A 1 175 ? -13.700 13.153 -5.858 1.00 81.31 175 ILE A CA 1
ATOM 1357 C C . ILE A 1 175 ? -14.204 14.533 -6.315 1.00 81.31 175 ILE A C 1
ATOM 1359 O O . ILE A 1 175 ? -13.756 15.043 -7.344 1.00 81.31 175 ILE A O 1
ATOM 1363 N N . ARG A 1 176 ? -15.047 15.204 -5.520 1.00 81.38 176 ARG A N 1
ATOM 1364 C CA . ARG A 1 176 ? -15.483 16.594 -5.774 1.00 81.38 176 ARG A CA 1
ATOM 1365 C C . ARG A 1 176 ? -14.326 17.608 -5.700 1.00 81.38 176 ARG A C 1
ATOM 1367 O O . ARG A 1 176 ? -14.480 18.730 -6.168 1.00 81.38 176 ARG A O 1
ATOM 1374 N N . SER A 1 177 ? -13.173 17.210 -5.154 1.00 77.06 177 SER A N 1
ATOM 1375 C CA . SER A 1 177 ? -12.027 18.067 -4.813 1.00 77.06 177 SER A CA 1
ATOM 1376 C C . SER A 1 177 ? -10.779 17.850 -5.695 1.00 77.06 177 SER A C 1
ATOM 1378 O O . SER A 1 177 ? -9.673 18.154 -5.258 1.00 77.06 177 SER A O 1
ATOM 1380 N N . GLN A 1 178 ? -10.933 17.319 -6.919 1.00 71.88 178 GLN A N 1
ATOM 1381 C CA . GLN A 1 178 ? -9.837 17.064 -7.886 1.00 71.88 178 GLN A CA 1
ATOM 1382 C C . GLN A 1 178 ? -8.674 16.203 -7.338 1.00 71.88 178 GLN A C 1
ATOM 1384 O O . GLN A 1 178 ? -7.502 16.426 -7.640 1.00 71.88 178 GLN A O 1
ATOM 1389 N N . VAL A 1 179 ? -9.012 15.201 -6.530 1.00 83.44 179 VAL A N 1
ATOM 1390 C CA . VAL A 1 179 ? -8.076 14.189 -6.015 1.00 83.44 179 VAL A CA 1
ATOM 1391 C C . VAL A 1 179 ? -7.643 13.195 -7.095 1.00 83.44 179 VAL A C 1
ATOM 1393 O O . VAL A 1 179 ? -8.414 12.882 -8.004 1.00 83.44 179 VAL A O 1
ATOM 1396 N N . LYS A 1 180 ? -6.435 12.642 -6.948 1.00 89.38 180 LYS A N 1
ATOM 1397 C CA . LYS A 1 180 ? -6.033 11.420 -7.662 1.00 89.38 180 LYS A CA 1
ATOM 1398 C C . LYS A 1 180 ? -6.580 10.201 -6.930 1.00 89.38 180 LYS A C 1
ATOM 1400 O O . LYS A 1 180 ? -6.809 10.247 -5.722 1.00 89.38 180 LYS A O 1
ATOM 1405 N N . THR A 1 181 ? -6.773 9.102 -7.645 1.00 91.88 181 THR A N 1
ATOM 1406 C CA . THR A 1 181 ? -7.215 7.829 -7.061 1.00 91.88 181 THR A CA 1
ATOM 1407 C C . THR A 1 181 ? -6.276 6.708 -7.481 1.00 91.88 181 THR A C 1
ATOM 1409 O O . THR A 1 181 ? -5.895 6.628 -8.647 1.00 91.88 181 THR A O 1
ATOM 1412 N N . SER A 1 182 ? -5.941 5.801 -6.566 1.00 93.19 182 SER A N 1
ATOM 1413 C CA . SER A 1 182 ? -5.250 4.553 -6.895 1.00 93.19 182 SER A CA 1
ATOM 1414 C C . SER A 1 182 ? -5.964 3.337 -6.309 1.00 93.19 182 SER A C 1
ATOM 1416 O O . SER A 1 182 ? -6.504 3.384 -5.206 1.00 93.19 182 SER A O 1
ATOM 1418 N N . LEU A 1 183 ? -5.993 2.247 -7.075 1.00 95.44 183 LEU A N 1
ATOM 1419 C CA . LEU A 1 183 ? -6.575 0.962 -6.693 1.00 95.44 183 LEU A CA 1
ATOM 1420 C C . LEU A 1 183 ? -5.522 -0.128 -6.891 1.00 95.44 183 LEU A C 1
ATOM 1422 O O . LEU A 1 183 ? -5.130 -0.405 -8.023 1.00 95.44 183 LEU A O 1
ATOM 1426 N N . PHE A 1 184 ? -5.099 -0.763 -5.806 1.00 95.06 184 PHE A N 1
ATOM 1427 C CA . PHE A 1 184 ? -4.251 -1.948 -5.813 1.00 95.06 184 PHE A CA 1
ATOM 1428 C C . PHE A 1 184 ? -5.083 -3.209 -5.591 1.00 95.06 184 PHE A C 1
ATOM 1430 O O . PHE A 1 184 ? -5.999 -3.239 -4.769 1.00 95.06 184 PHE A O 1
ATOM 1437 N N . VAL A 1 185 ? -4.743 -4.264 -6.327 1.00 94.88 185 VAL A N 1
ATOM 1438 C CA . VAL A 1 185 ? -5.386 -5.579 -6.249 1.00 94.88 185 VAL A CA 1
ATOM 1439 C C . VAL A 1 185 ? -4.298 -6.649 -6.259 1.00 94.88 185 VAL A C 1
ATOM 1441 O O . VAL A 1 185 ? -3.450 -6.646 -7.156 1.00 94.88 185 VAL A O 1
ATOM 1444 N N . SER A 1 186 ? -4.298 -7.553 -5.277 1.00 93.50 186 SER A N 1
ATOM 1445 C CA . SER A 1 186 ? -3.325 -8.649 -5.226 1.00 93.50 186 SER A CA 1
ATOM 1446 C C . SER A 1 186 ? -3.607 -9.730 -6.267 1.00 93.50 186 SER A C 1
ATOM 1448 O O . SER A 1 186 ? -4.747 -9.948 -6.681 1.00 93.50 186 SER A O 1
ATOM 1450 N N . THR A 1 187 ? -2.559 -10.432 -6.697 1.00 90.12 187 THR A N 1
ATOM 1451 C CA . THR A 1 187 ? -2.651 -11.464 -7.741 1.00 90.12 187 THR A CA 1
ATOM 1452 C C . THR A 1 187 ? -3.453 -12.695 -7.323 1.00 90.12 187 THR A C 1
ATOM 1454 O O . THR A 1 187 ? -4.004 -13.382 -8.176 1.00 90.12 187 THR A O 1
ATOM 1457 N N . ASP A 1 188 ? -3.571 -12.943 -6.022 1.00 90.69 188 ASP A N 1
ATOM 1458 C CA . ASP A 1 188 ? -4.410 -13.978 -5.408 1.00 90.69 188 ASP A CA 1
ATOM 1459 C C . ASP A 1 188 ? -5.828 -13.481 -5.049 1.00 90.69 188 ASP A C 1
ATOM 1461 O O . ASP A 1 188 ? -6.644 -14.239 -4.524 1.00 90.69 188 ASP A O 1
ATOM 1465 N N . LEU A 1 189 ? -6.120 -12.199 -5.314 1.00 94.00 189 LEU A N 1
ATOM 1466 C CA . LEU A 1 189 ? -7.344 -11.482 -4.941 1.00 94.00 189 LEU A CA 1
ATOM 1467 C C . LEU A 1 189 ? -7.651 -11.452 -3.432 1.00 94.00 189 LEU A C 1
ATOM 1469 O O . LEU A 1 189 ? -8.763 -11.095 -3.049 1.00 94.00 189 LEU A O 1
ATOM 1473 N N . LYS A 1 190 ? -6.679 -11.771 -2.567 1.00 94.50 190 LYS A N 1
ATOM 1474 C CA . LYS A 1 190 ? -6.801 -11.727 -1.098 1.00 94.50 190 LYS A CA 1
ATOM 1475 C C . LYS A 1 190 ? -6.586 -10.347 -0.478 1.00 94.50 190 LYS A C 1
ATOM 1477 O O . LYS A 1 190 ? -6.710 -10.216 0.742 1.00 94.50 190 LYS A O 1
ATOM 1482 N N . LEU A 1 191 ? -6.230 -9.343 -1.273 1.00 95.06 191 LEU A N 1
ATOM 1483 C CA . LEU A 1 191 ? -6.079 -7.952 -0.866 1.00 95.06 191 LEU A CA 1
ATOM 1484 C C . LEU A 1 191 ? -6.608 -7.024 -1.966 1.00 95.06 191 LEU A C 1
ATOM 1486 O O . LEU A 1 191 ? -6.202 -7.115 -3.125 1.00 95.06 191 LEU A O 1
ATOM 1490 N N . VAL A 1 192 ? -7.468 -6.086 -1.578 1.00 97.25 192 VAL A N 1
ATOM 1491 C CA . VAL A 1 192 ? -7.820 -4.907 -2.381 1.00 97.25 192 VAL A CA 1
ATOM 1492 C C . VAL A 1 192 ? -7.558 -3.673 -1.527 1.00 97.25 192 VAL A C 1
ATOM 1494 O O . VAL A 1 192 ? -7.935 -3.637 -0.359 1.00 97.25 192 VAL A O 1
ATOM 1497 N N . GLU A 1 193 ? -6.899 -2.667 -2.088 1.00 96.69 193 GLU A N 1
ATOM 1498 C CA . GLU A 1 193 ? -6.521 -1.437 -1.394 1.00 96.69 193 GLU A CA 1
ATOM 1499 C C . GLU A 1 193 ? -6.834 -0.234 -2.286 1.00 96.69 193 GLU A C 1
ATOM 1501 O O . GLU A 1 193 ? -6.366 -0.151 -3.418 1.00 96.69 193 GLU A O 1
ATOM 1506 N N . LEU A 1 194 ? -7.663 0.684 -1.793 1.00 97.06 194 LEU A N 1
ATOM 1507 C CA . LEU A 1 194 ? -8.102 1.879 -2.510 1.00 97.06 194 LEU A CA 1
ATOM 1508 C C . LEU A 1 194 ? -7.625 3.112 -1.746 1.00 97.06 194 LEU A C 1
ATOM 1510 O O . LEU A 1 194 ? -7.988 3.285 -0.580 1.00 97.06 194 LEU A O 1
ATOM 1514 N N . ALA A 1 195 ? -6.861 3.975 -2.412 1.00 96.25 195 ALA A N 1
ATOM 1515 C CA . ALA A 1 195 ? -6.335 5.215 -1.857 1.00 96.25 195 ALA A CA 1
ATOM 1516 C C . ALA A 1 195 ? -6.734 6.437 -2.698 1.00 96.25 195 ALA A C 1
ATOM 1518 O O . ALA A 1 195 ? -6.921 6.357 -3.915 1.00 96.25 195 ALA A O 1
ATOM 1519 N N . ILE A 1 196 ? -6.876 7.575 -2.022 1.00 95.62 196 ILE A N 1
ATOM 1520 C CA . ILE A 1 196 ? -7.314 8.849 -2.590 1.00 95.62 196 ILE A CA 1
ATOM 1521 C C . ILE A 1 196 ? -6.323 9.934 -2.171 1.00 95.62 196 ILE A C 1
ATOM 1523 O O . ILE A 1 196 ? 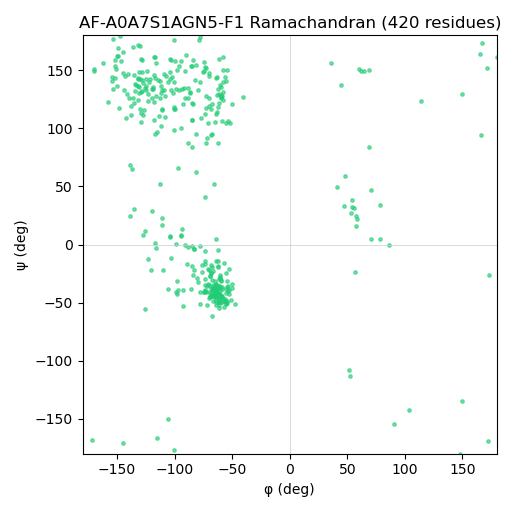-6.262 10.264 -0.988 1.00 95.62 196 ILE A O 1
ATOM 1527 N N . ASP A 1 197 ? -5.573 10.498 -3.117 1.00 94.38 197 ASP A N 1
ATOM 1528 C CA . ASP A 1 197 ? -4.502 11.467 -2.862 1.00 94.38 197 ASP A CA 1
ATOM 1529 C C . ASP A 1 197 ? -4.950 12.906 -3.145 1.00 94.38 197 ASP A C 1
ATOM 1531 O O . ASP A 1 197 ? -5.467 13.220 -4.220 1.00 94.38 197 ASP A O 1
ATOM 1535 N N . GLY A 1 198 ? -4.712 13.813 -2.196 1.00 93.50 198 GLY A N 1
ATOM 1536 C CA . GLY A 1 198 ? -5.181 15.196 -2.284 1.00 93.50 198 GLY A CA 1
ATOM 1537 C C . GLY A 1 198 ? -4.637 16.102 -1.185 1.00 93.50 198 GLY A C 1
ATOM 1538 O O . GLY A 1 198 ? -3.723 15.733 -0.449 1.00 93.50 198 GLY A O 1
ATOM 1539 N N . SER A 1 199 ? -5.201 17.309 -1.054 1.00 93.56 199 SER A N 1
ATOM 1540 C CA . SER A 1 199 ? -4.778 18.238 0.002 1.00 93.56 199 SER A CA 1
ATOM 1541 C C . SER A 1 199 ? -5.057 17.656 1.386 1.00 93.56 199 SER A C 1
ATOM 1543 O O . SER A 1 199 ? -6.196 17.301 1.698 1.00 93.56 199 SER A O 1
ATOM 1545 N N . SER A 1 200 ? -4.039 17.646 2.246 1.00 93.12 200 SER A N 1
ATOM 1546 C CA . SER A 1 200 ? -4.152 17.223 3.647 1.00 93.12 200 SER A CA 1
ATOM 1547 C C . SER A 1 200 ? -5.261 17.979 4.392 1.00 93.12 200 SER A C 1
ATOM 1549 O O . SER A 1 200 ? -6.053 17.376 5.109 1.00 93.12 200 SER A O 1
ATOM 1551 N N . SER A 1 201 ? -5.399 19.284 4.134 1.00 91.50 201 SER A N 1
ATOM 1552 C CA . SER A 1 201 ? -6.415 20.157 4.740 1.00 91.50 201 SER A CA 1
ATOM 1553 C C . SER A 1 201 ? -7.864 19.847 4.328 1.00 91.50 201 SER A C 1
ATOM 1555 O O . SER A 1 201 ? -8.801 20.265 5.013 1.00 91.50 201 SER A O 1
ATOM 1557 N N . ILE A 1 202 ? -8.053 19.134 3.212 1.00 92.62 202 ILE A N 1
ATOM 1558 C CA . ILE A 1 202 ? -9.355 18.655 2.731 1.00 92.62 202 ILE A CA 1
ATOM 1559 C C . ILE A 1 202 ? -9.583 17.242 3.267 1.00 92.62 202 ILE A C 1
ATOM 1561 O O . ILE A 1 202 ? -10.580 16.991 3.939 1.00 92.62 202 ILE A O 1
ATOM 1565 N N . LEU A 1 203 ? -8.623 16.342 3.051 1.00 94.00 203 LEU A N 1
ATOM 1566 C CA . LEU A 1 203 ? -8.727 14.941 3.451 1.00 94.00 203 LEU A CA 1
ATOM 1567 C C . LEU A 1 203 ? -8.874 14.763 4.973 1.00 94.00 203 LEU A C 1
ATOM 1569 O O . LEU A 1 203 ? -9.680 13.944 5.402 1.00 94.00 203 LEU A O 1
ATOM 1573 N N . MET A 1 204 ? -8.224 15.586 5.803 1.00 91.88 204 MET A N 1
ATOM 1574 C CA . MET A 1 204 ? -8.452 15.590 7.259 1.00 91.88 204 MET A CA 1
ATOM 1575 C C . MET A 1 204 ? -9.908 15.894 7.641 1.00 91.88 204 MET A C 1
ATOM 1577 O O . MET A 1 204 ? -10.441 15.288 8.569 1.00 91.88 204 MET A O 1
ATOM 1581 N N . LYS A 1 205 ? -10.573 16.810 6.922 1.00 92.25 205 LYS A N 1
ATOM 1582 C CA . LYS A 1 205 ? -11.981 17.160 7.178 1.00 92.25 205 LYS A CA 1
ATOM 1583 C C . LYS A 1 205 ? -12.903 16.007 6.797 1.00 92.25 205 LYS A C 1
ATOM 1585 O O . LYS A 1 205 ? -13.769 15.656 7.590 1.00 92.25 205 LYS A O 1
ATOM 1590 N N . ILE A 1 206 ? -12.663 15.394 5.636 1.00 93.56 206 ILE A N 1
ATOM 1591 C CA . ILE A 1 206 ? -13.414 14.232 5.139 1.00 93.56 206 ILE A CA 1
ATOM 1592 C C . ILE A 1 206 ? -13.260 13.044 6.098 1.00 93.56 206 ILE A C 1
ATOM 1594 O O . ILE A 1 206 ? -14.249 12.448 6.516 1.00 93.56 206 ILE A O 1
ATOM 1598 N N . ALA A 1 207 ? -12.034 12.741 6.530 1.00 92.06 207 ALA A N 1
ATOM 1599 C CA . ALA A 1 207 ? -11.774 11.667 7.484 1.00 92.06 207 ALA A CA 1
ATOM 1600 C C . ALA A 1 207 ? -12.463 11.914 8.836 1.00 92.06 207 ALA A C 1
ATOM 1602 O O . ALA A 1 207 ? -13.087 11.002 9.377 1.00 92.06 207 ALA A O 1
ATOM 1603 N N . ASN A 1 208 ? -12.424 13.145 9.359 1.00 90.44 208 ASN A N 1
ATOM 1604 C CA . ASN A 1 208 ? -13.147 13.500 10.581 1.00 90.44 208 ASN A CA 1
ATOM 1605 C C . ASN A 1 208 ? -14.678 13.413 10.391 1.00 90.44 208 ASN A C 1
ATOM 1607 O O . ASN A 1 208 ? -15.377 12.962 11.294 1.00 90.44 208 ASN A O 1
ATOM 1611 N N . ASN A 1 209 ? -15.204 13.790 9.218 1.00 90.75 209 ASN A N 1
ATOM 1612 C CA . ASN A 1 209 ? -16.623 13.655 8.866 1.00 90.75 209 ASN A CA 1
ATOM 1613 C C . ASN A 1 209 ? -17.062 12.178 8.887 1.00 90.75 209 ASN A C 1
ATOM 1615 O O . ASN A 1 209 ? -18.038 11.826 9.549 1.00 90.75 209 ASN A O 1
ATOM 1619 N N . PHE A 1 210 ? -16.295 11.304 8.225 1.00 91.25 210 PHE A N 1
ATOM 1620 C CA . PHE A 1 210 ? -16.472 9.851 8.266 1.00 91.25 210 PHE A CA 1
ATOM 1621 C C . PHE A 1 210 ? -16.422 9.312 9.701 1.00 91.25 210 PHE A C 1
ATOM 1623 O O . PHE A 1 210 ? -17.324 8.589 10.116 1.00 91.25 210 PHE A O 1
ATOM 1630 N N . ALA A 1 211 ? -15.419 9.702 10.489 1.00 89.19 211 ALA A N 1
ATOM 1631 C CA . ALA A 1 211 ? -15.248 9.217 11.854 1.00 89.19 211 ALA A CA 1
ATOM 1632 C C . ALA A 1 211 ? -16.405 9.608 12.780 1.00 89.19 211 ALA A C 1
ATOM 1634 O O . ALA A 1 211 ? -16.900 8.763 13.523 1.00 89.19 211 ALA A O 1
ATOM 1635 N N . GLN A 1 212 ? -16.882 10.854 12.698 1.00 89.69 212 GLN A N 1
ATOM 1636 C CA . GLN A 1 212 ? -18.040 11.316 13.466 1.00 89.69 212 GLN A CA 1
ATOM 1637 C C . GLN A 1 212 ? -19.325 10.580 13.054 1.00 89.69 212 GLN A C 1
ATOM 1639 O O . GLN A 1 212 ? -20.065 10.119 13.921 1.00 89.69 212 GLN A O 1
ATOM 1644 N N . LYS A 1 213 ? -19.568 10.400 11.748 1.00 89.50 213 LYS A N 1
ATOM 1645 C CA . LYS A 1 213 ? -20.744 9.674 11.226 1.00 89.50 213 LYS A CA 1
ATOM 1646 C C . LYS A 1 213 ? -20.736 8.183 11.575 1.00 89.50 213 LYS A C 1
ATOM 1648 O O . LYS A 1 213 ? -21.782 7.629 11.893 1.00 89.50 213 LYS A O 1
ATOM 1653 N N . CYS A 1 214 ? -19.567 7.548 11.551 1.00 86.06 214 CYS A N 1
ATOM 1654 C CA . CYS A 1 214 ? -19.390 6.120 11.821 1.00 86.06 214 CYS A CA 1
ATOM 1655 C C . CYS A 1 214 ? -19.031 5.811 13.288 1.00 86.06 214 CYS A C 1
ATOM 1657 O O . CYS A 1 214 ? -18.716 4.668 13.607 1.00 86.06 214 CYS A O 1
ATOM 1659 N N . SER A 1 215 ? -19.061 6.808 14.185 1.00 87.00 215 SER A N 1
ATOM 1660 C CA . SER A 1 215 ? -18.703 6.677 15.611 1.00 87.00 215 SER A CA 1
ATOM 1661 C C . SER A 1 215 ? -17.305 6.086 15.879 1.00 87.00 215 SER A C 1
ATOM 1663 O O . SER A 1 215 ? -17.076 5.431 16.897 1.00 87.00 215 SER A O 1
ATOM 1665 N N . VAL A 1 216 ? -16.343 6.346 14.988 1.00 84.19 216 VAL A N 1
ATOM 1666 C CA . VAL A 1 216 ? -14.944 5.923 15.155 1.00 84.19 216 VAL A CA 1
ATOM 1667 C C . VAL A 1 216 ? -14.301 6.740 16.289 1.00 84.19 216 VAL A C 1
ATOM 1669 O O . VAL A 1 216 ? -14.333 7.973 16.232 1.00 84.19 216 VAL A O 1
ATOM 1672 N N . PRO A 1 217 ? -13.696 6.115 17.321 1.00 83.00 217 PRO A N 1
ATOM 1673 C CA . PRO A 1 217 ? -13.180 6.853 18.473 1.00 83.00 217 PRO A CA 1
ATOM 1674 C C . PRO A 1 217 ? -12.069 7.854 18.117 1.00 83.00 217 PRO A C 1
ATOM 1676 O O . PRO A 1 217 ? -10.973 7.482 17.699 1.00 83.00 217 PRO A O 1
ATOM 1679 N N . GLY A 1 218 ? -12.325 9.141 18.372 1.00 78.31 218 GLY A N 1
ATOM 1680 C CA . GLY A 1 218 ? -11.491 10.275 17.941 1.00 78.31 218 GLY A CA 1
ATOM 1681 C C . GLY A 1 218 ? -10.062 10.366 18.504 1.00 78.31 218 GLY A C 1
ATOM 1682 O O . GLY A 1 218 ? -9.364 11.334 18.206 1.00 78.31 218 GLY A O 1
ATOM 1683 N N . LYS A 1 219 ? -9.588 9.379 19.279 1.00 85.44 219 LYS A N 1
ATOM 1684 C CA . LYS A 1 219 ? -8.200 9.320 19.777 1.00 85.44 219 LYS A CA 1
ATOM 1685 C C . LYS A 1 219 ? -7.193 9.375 18.622 1.00 85.44 219 LYS A C 1
ATOM 1687 O O . LYS A 1 219 ? -6.246 10.154 18.685 1.00 85.44 219 LYS A O 1
ATOM 1692 N N . MET A 1 220 ? -7.417 8.581 17.570 1.00 85.81 220 MET A N 1
ATOM 1693 C CA . MET A 1 220 ? -6.504 8.520 16.421 1.00 85.81 220 MET A CA 1
ATOM 1694 C C . MET A 1 220 ? -6.463 9.856 15.672 1.00 85.81 220 MET A C 1
ATOM 1696 O O . MET A 1 220 ? -5.391 10.326 15.306 1.00 85.81 220 MET A O 1
ATOM 1700 N N . PHE A 1 221 ? -7.610 10.528 15.542 1.00 84.00 221 PHE A N 1
ATOM 1701 C CA . PHE A 1 221 ? -7.700 11.859 14.937 1.00 84.00 221 PHE A CA 1
ATOM 1702 C C . PHE A 1 221 ? -6.901 12.915 15.691 1.00 84.00 221 PHE A C 1
ATOM 1704 O O . PHE A 1 221 ? -6.200 13.699 15.059 1.00 84.00 221 PHE A O 1
ATOM 1711 N N . PHE A 1 222 ? -6.957 12.915 17.024 1.00 84.00 222 PHE A N 1
ATOM 1712 C CA . PHE A 1 222 ? -6.161 13.838 17.830 1.00 84.00 222 PHE A CA 1
ATOM 1713 C C . PHE A 1 222 ? -4.652 13.571 17.703 1.00 84.00 222 PHE A C 1
ATOM 1715 O O . PHE A 1 222 ? -3.871 14.519 17.654 1.00 84.00 222 PHE A O 1
ATOM 1722 N N . GLU A 1 223 ? -4.227 12.306 17.594 1.00 88.25 223 GLU A N 1
ATOM 1723 C CA . GLU A 1 223 ? -2.827 11.963 17.301 1.00 88.25 223 GLU A CA 1
ATOM 1724 C C . GLU A 1 223 ? -2.402 12.523 15.929 1.00 88.25 223 GLU A C 1
ATOM 1726 O O . GLU A 1 223 ? -1.462 13.312 15.846 1.00 88.25 223 GLU A O 1
ATOM 1731 N N . ILE A 1 224 ? -3.147 12.192 14.869 1.00 88.44 224 ILE A N 1
ATOM 1732 C CA . ILE A 1 224 ? -2.875 12.598 13.479 1.00 88.44 224 ILE A CA 1
ATOM 1733 C C . ILE A 1 224 ? -2.844 14.129 13.320 1.00 88.44 224 ILE A C 1
ATOM 1735 O O . ILE A 1 224 ? -1.951 14.669 12.671 1.00 88.44 224 ILE A O 1
ATOM 1739 N N . ASP A 1 225 ? -3.800 14.842 13.917 1.00 87.25 225 ASP A N 1
ATOM 1740 C CA . ASP A 1 225 ? -3.915 16.303 13.838 1.00 87.25 225 ASP A CA 1
ATOM 1741 C C . ASP A 1 225 ? -2.760 17.021 14.572 1.00 87.25 225 ASP A C 1
ATOM 1743 O O . ASP A 1 225 ? -2.292 18.077 14.142 1.00 87.25 225 ASP A O 1
ATOM 1747 N N . ASN A 1 226 ? -2.218 16.414 15.635 1.00 88.94 226 ASN A N 1
ATOM 1748 C CA . ASN A 1 226 ? -0.995 16.894 16.283 1.00 88.94 226 ASN A CA 1
ATOM 1749 C C . ASN A 1 226 ? 0.265 16.604 15.450 1.00 88.94 226 ASN A C 1
ATOM 1751 O O . ASN A 1 226 ? 1.121 17.479 15.340 1.00 88.94 226 ASN A O 1
ATOM 1755 N N . VAL A 1 227 ? 0.359 15.434 14.807 1.00 89.31 227 VAL A N 1
ATOM 1756 C CA . VAL A 1 227 ? 1.454 15.113 13.870 1.00 89.31 227 VAL A CA 1
ATOM 1757 C C . VAL A 1 227 ? 1.481 16.096 12.702 1.00 89.31 227 VAL A C 1
ATOM 1759 O O . VAL A 1 227 ? 2.530 16.649 12.378 1.00 89.31 227 VAL A O 1
ATOM 1762 N N . LEU A 1 228 ? 0.322 16.384 12.109 1.00 88.00 228 LEU A N 1
ATOM 1763 C CA . LEU A 1 228 ? 0.202 17.316 10.989 1.00 88.00 228 LEU A CA 1
ATOM 1764 C C . LEU A 1 228 ? 0.599 18.751 11.386 1.00 88.00 228 LEU A C 1
ATOM 1766 O O . LEU A 1 228 ? 1.228 19.446 10.584 1.00 88.00 228 LEU A O 1
ATOM 1770 N N . ARG A 1 229 ? 0.306 19.174 12.627 1.00 87.62 229 ARG A N 1
ATOM 1771 C CA . ARG A 1 229 ? 0.816 20.435 13.199 1.00 87.62 229 ARG A CA 1
ATOM 1772 C C . ARG A 1 229 ? 2.339 20.439 13.348 1.00 87.62 229 ARG A C 1
ATOM 1774 O O . ARG A 1 229 ? 2.971 21.389 12.893 1.00 87.62 229 ARG A O 1
ATOM 1781 N N . GLU A 1 230 ? 2.923 19.395 13.937 1.00 88.94 230 GLU A N 1
ATOM 1782 C CA . GLU A 1 230 ? 4.375 19.299 14.169 1.00 88.94 230 GLU A CA 1
ATOM 1783 C C . GLU A 1 230 ? 5.173 19.250 12.853 1.00 88.94 230 GLU A C 1
ATOM 1785 O O . GLU A 1 230 ? 6.246 19.841 12.746 1.00 88.94 230 GLU A O 1
ATOM 1790 N N . MET A 1 231 ? 4.625 18.616 11.811 1.00 86.12 231 MET A N 1
ATOM 1791 C CA . MET A 1 231 ? 5.259 18.533 10.489 1.00 86.12 231 MET A CA 1
ATOM 1792 C C . MET A 1 231 ? 5.276 19.868 9.719 1.00 86.12 231 MET A C 1
ATOM 1794 O O . MET A 1 231 ? 6.086 20.015 8.805 1.00 86.12 231 MET A O 1
ATOM 1798 N N . GLN A 1 232 ? 4.400 20.828 10.054 1.00 75.38 232 GLN A N 1
ATOM 1799 C CA . GLN A 1 232 ? 4.274 22.208 9.523 1.00 75.38 232 GLN A CA 1
ATOM 1800 C C . GLN A 1 232 ? 4.083 22.405 7.998 1.00 75.38 232 GLN A C 1
ATOM 1802 O O . GLN A 1 232 ? 3.562 23.439 7.582 1.00 75.38 232 GLN A O 1
ATOM 1807 N N . ARG A 1 233 ? 4.496 21.455 7.151 1.00 78.44 233 ARG A N 1
ATOM 1808 C CA . ARG A 1 233 ? 4.560 21.549 5.676 1.00 78.44 233 ARG A CA 1
ATOM 1809 C C . ARG A 1 233 ? 3.856 20.394 4.956 1.00 78.44 233 ARG A C 1
ATOM 1811 O O . ARG A 1 233 ? 3.956 20.266 3.737 1.00 78.44 233 ARG A O 1
ATOM 1818 N N . CYS A 1 234 ? 3.142 19.538 5.687 1.00 89.06 234 CYS A N 1
ATOM 1819 C CA . CYS A 1 234 ? 2.400 18.427 5.098 1.00 89.06 234 CYS A CA 1
ATOM 1820 C C . CYS A 1 234 ? 1.152 18.945 4.363 1.00 89.06 234 CYS A C 1
ATOM 1822 O O . CYS A 1 234 ? 0.070 19.053 4.939 1.00 89.06 234 CYS A O 1
ATOM 1824 N N . HIS A 1 235 ? 1.308 19.303 3.086 1.00 92.31 235 HIS A N 1
ATOM 1825 C CA . HIS A 1 235 ? 0.231 19.846 2.248 1.00 92.31 235 HIS A CA 1
ATOM 1826 C C . HIS A 1 235 ? -0.573 18.769 1.498 1.00 92.31 235 HIS A C 1
ATOM 1828 O O . HIS A 1 235 ? -1.690 19.048 1.054 1.00 92.31 235 HIS A O 1
ATOM 1834 N N . GLN A 1 236 ? -0.040 17.548 1.386 1.00 94.25 236 GLN A N 1
ATOM 1835 C CA . GLN A 1 236 ? -0.656 16.412 0.697 1.00 94.25 236 GLN A CA 1
ATOM 1836 C C . GLN A 1 236 ? -0.834 15.223 1.654 1.00 94.25 236 GL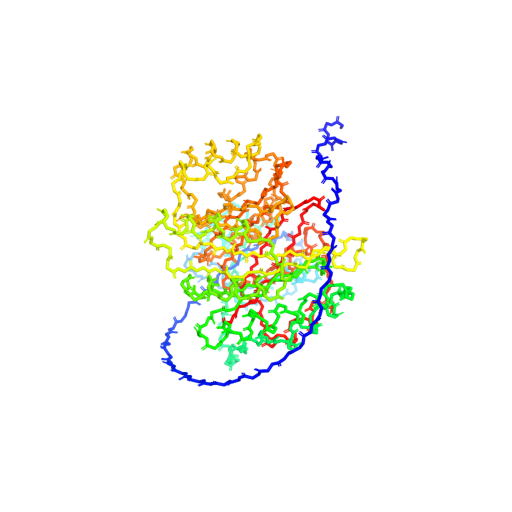N A C 1
ATOM 1838 O O . GLN A 1 236 ? 0.041 14.920 2.463 1.00 94.25 236 GLN A O 1
ATOM 1843 N N . ALA A 1 237 ? -1.966 14.534 1.537 1.00 95.44 237 ALA A N 1
ATOM 1844 C CA . ALA A 1 237 ? -2.273 13.299 2.252 1.00 95.44 237 ALA A CA 1
ATOM 1845 C C . ALA A 1 237 ? -2.908 12.270 1.298 1.00 95.44 237 ALA A C 1
ATOM 1847 O O . ALA A 1 237 ? -3.297 12.621 0.180 1.00 95.44 237 ALA A O 1
ATOM 1848 N N . SER A 1 238 ? -3.048 11.031 1.765 1.00 96.31 238 SER A N 1
ATOM 1849 C CA . SER A 1 238 ? -3.982 10.045 1.215 1.00 96.31 238 SER A CA 1
ATOM 1850 C C . SER A 1 238 ? -5.009 9.653 2.273 1.00 96.31 238 SER A C 1
ATOM 1852 O O . SER A 1 238 ? -4.656 9.527 3.445 1.00 96.31 238 SER A O 1
ATOM 1854 N N . LEU A 1 239 ? -6.246 9.366 1.868 1.00 97.12 239 LEU A N 1
ATOM 1855 C CA . LEU A 1 239 ? -7.133 8.486 2.641 1.00 97.12 239 LEU A CA 1
ATOM 1856 C C . LEU A 1 239 ? -7.172 7.126 1.965 1.00 97.12 239 LEU A C 1
ATOM 1858 O O . LEU A 1 239 ? -7.339 7.060 0.748 1.00 97.12 239 LEU A O 1
ATOM 1862 N N . TRP A 1 240 ? -7.012 6.058 2.741 1.00 96.88 240 TRP A N 1
ATOM 1863 C CA . TRP A 1 240 ? -6.932 4.696 2.221 1.00 96.88 240 TRP A CA 1
ATOM 1864 C C . TRP A 1 240 ? -7.868 3.747 2.962 1.00 96.88 240 TRP A C 1
ATOM 1866 O O . TRP A 1 240 ? -8.101 3.893 4.159 1.00 96.88 240 TRP A O 1
ATOM 1876 N N . CYS A 1 241 ? -8.363 2.738 2.247 1.00 97.25 241 CYS A N 1
ATOM 1877 C CA . CYS A 1 241 ? -9.020 1.571 2.825 1.00 97.25 241 CYS A CA 1
ATOM 1878 C C . CYS A 1 241 ? -8.461 0.280 2.211 1.00 97.25 241 CYS A C 1
ATOM 1880 O O . CYS A 1 241 ? -8.120 0.236 1.028 1.00 97.25 241 CYS A O 1
ATOM 1882 N N . LYS A 1 242 ? -8.348 -0.760 3.036 1.00 96.00 242 LYS A N 1
ATOM 1883 C CA . LYS A 1 242 ? -7.792 -2.080 2.729 1.00 96.00 242 LYS A CA 1
ATOM 1884 C C . LYS A 1 242 ? -8.822 -3.147 3.085 1.00 96.00 242 LYS A C 1
ATOM 1886 O O . LYS A 1 242 ? -9.378 -3.141 4.181 1.00 96.00 242 LYS A O 1
ATOM 1891 N N . PHE A 1 243 ? -9.001 -4.105 2.190 1.00 96.94 243 PHE A N 1
ATOM 1892 C CA . PHE A 1 243 ? -9.817 -5.300 2.365 1.00 96.94 243 PHE A CA 1
ATOM 1893 C C . PHE A 1 243 ? -8.856 -6.492 2.415 1.00 96.94 243 PHE A C 1
ATOM 1895 O O . PHE A 1 243 ? -8.310 -6.873 1.381 1.00 96.94 243 PHE A O 1
ATOM 1902 N N . LYS A 1 244 ? -8.571 -7.014 3.616 1.00 93.75 244 LYS A N 1
ATOM 1903 C CA . LYS A 1 244 ? -7.576 -8.077 3.874 1.00 93.75 244 LYS A CA 1
ATOM 1904 C C . LYS A 1 244 ? -8.268 -9.456 3.936 1.00 93.75 244 LYS A C 1
ATOM 1906 O O . LYS A 1 244 ? -9.450 -9.537 4.255 1.00 93.75 244 LYS A O 1
ATOM 1911 N N . ASP A 1 245 ? -7.535 -10.529 3.626 1.00 93.50 245 ASP A N 1
ATOM 1912 C CA . ASP A 1 245 ? -8.010 -11.933 3.559 1.00 93.50 245 ASP A CA 1
ATOM 1913 C C . ASP A 1 245 ? -9.397 -12.124 2.906 1.00 93.50 245 ASP A C 1
ATOM 1915 O O . ASP A 1 245 ? -10.300 -12.782 3.428 1.00 93.50 245 ASP A O 1
ATOM 1919 N N . ILE A 1 246 ? -9.581 -11.517 1.733 1.00 95.44 246 ILE A N 1
ATOM 1920 C CA . ILE A 1 246 ? -10.852 -11.565 1.003 1.00 95.44 246 ILE A CA 1
ATOM 1921 C C . ILE A 1 246 ? -11.237 -13.023 0.696 1.00 95.44 246 ILE A C 1
ATOM 1923 O O . ILE A 1 246 ? -10.439 -13.801 0.165 1.00 95.44 246 ILE A O 1
ATOM 1927 N N . GLY A 1 247 ? -12.458 -13.422 1.062 1.00 92.81 247 GLY A N 1
ATOM 1928 C CA . GLY A 1 247 ? -12.937 -14.798 0.896 1.00 92.81 247 GLY A CA 1
ATOM 1929 C C . GLY A 1 247 ? -12.043 -15.855 1.563 1.00 92.81 247 GLY A C 1
ATOM 1930 O O . GLY A 1 247 ? -11.858 -16.937 1.005 1.00 92.81 247 GLY A O 1
ATOM 1931 N N . GLY A 1 248 ? -11.376 -15.517 2.671 1.00 91.44 248 GLY A N 1
ATOM 1932 C CA . GLY A 1 248 ? -10.655 -16.464 3.525 1.00 91.44 248 GLY A CA 1
ATOM 1933 C C . GLY A 1 248 ? -11.392 -16.754 4.825 1.00 91.44 248 GLY A C 1
ATOM 1934 O O . GLY A 1 248 ? -12.620 -16.715 4.869 1.00 91.44 248 GLY A O 1
ATOM 1935 N N . GLU A 1 249 ? -10.641 -17.063 5.879 1.00 90.50 249 GLU A N 1
ATOM 1936 C CA . GLU A 1 249 ? -11.212 -17.378 7.194 1.00 90.50 249 GLU A CA 1
ATOM 1937 C C . GLU A 1 249 ? -11.513 -16.124 8.021 1.00 90.50 249 GLU A C 1
ATOM 1939 O O . GLU A 1 249 ? -12.357 -16.172 8.917 1.00 90.50 249 GLU A O 1
ATOM 1944 N N . ARG A 1 250 ? -10.794 -15.016 7.780 1.00 89.50 250 ARG A N 1
ATOM 1945 C CA . ARG A 1 250 ? -10.830 -13.815 8.633 1.00 89.50 250 ARG A CA 1
ATOM 1946 C C . ARG A 1 250 ? -10.830 -12.535 7.774 1.00 89.50 250 ARG A C 1
ATOM 1948 O O . ARG A 1 250 ? -9.842 -11.804 7.784 1.00 89.50 250 ARG A O 1
ATOM 1955 N N . PRO A 1 251 ? -11.910 -12.250 7.018 1.00 93.69 251 PRO A N 1
ATOM 1956 C CA . PRO A 1 251 ? -11.968 -11.153 6.043 1.00 93.69 251 PRO A CA 1
ATOM 1957 C C . PRO A 1 251 ? -12.023 -9.764 6.711 1.00 93.69 251 PRO A C 1
ATOM 1959 O O . PRO A 1 251 ? -13.088 -9.248 7.052 1.00 93.69 251 PRO A O 1
ATOM 1962 N N . VAL A 1 252 ? -10.864 -9.142 6.937 1.00 91.94 252 VAL A N 1
ATOM 1963 C CA . VAL A 1 252 ? -10.736 -7.861 7.662 1.00 91.94 252 VAL A CA 1
ATOM 1964 C C . VAL A 1 252 ? -10.952 -6.653 6.739 1.00 91.94 252 VAL A C 1
ATOM 1966 O O . VAL A 1 252 ? -10.697 -6.706 5.532 1.00 91.94 252 VAL A O 1
ATOM 1969 N N . VAL A 1 253 ? -11.402 -5.543 7.330 1.00 94.44 253 VAL A N 1
ATOM 1970 C CA . VAL A 1 253 ? -11.311 -4.191 6.762 1.00 94.44 253 VAL A CA 1
ATOM 1971 C C . VAL A 1 253 ? -10.444 -3.312 7.657 1.00 94.44 253 VAL A C 1
ATOM 1973 O O . VAL A 1 253 ? -10.493 -3.424 8.878 1.00 94.44 253 VAL A O 1
ATOM 1976 N N . ASP A 1 254 ? -9.658 -2.437 7.047 1.00 94.19 254 ASP A N 1
ATOM 1977 C CA . ASP A 1 254 ? -8.797 -1.466 7.723 1.00 94.19 254 ASP A CA 1
ATOM 1978 C C . ASP A 1 254 ? -8.808 -0.168 6.910 1.00 94.19 254 ASP A C 1
ATOM 1980 O O . ASP A 1 254 ? -8.902 -0.207 5.682 1.00 94.19 254 ASP A O 1
ATOM 1984 N N . ALA A 1 255 ? -8.747 0.988 7.562 1.00 95.44 255 ALA A N 1
ATOM 1985 C CA . ALA A 1 255 ? -8.781 2.274 6.882 1.00 95.44 255 ALA A CA 1
ATOM 1986 C C . ALA A 1 255 ? -8.033 3.341 7.672 1.00 95.44 255 ALA A C 1
ATOM 1988 O O .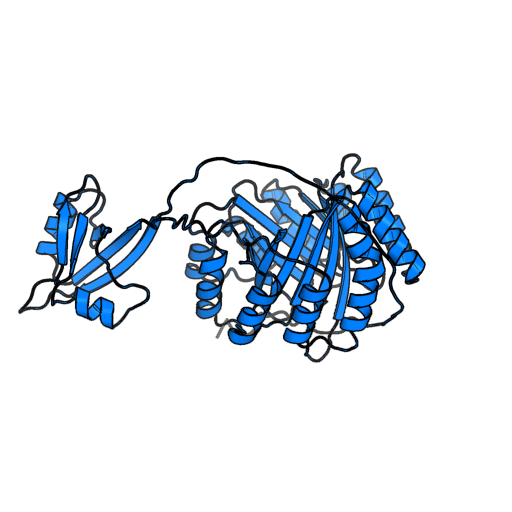 ALA A 1 255 ? -8.087 3.377 8.900 1.00 95.44 255 ALA A O 1
ATOM 1989 N N . GLY A 1 256 ? -7.346 4.226 6.960 1.00 95.50 256 GLY A N 1
ATOM 1990 C CA . GLY A 1 256 ? -6.354 5.115 7.543 1.00 95.50 256 GLY A CA 1
ATOM 1991 C C . GLY A 1 256 ? -6.149 6.405 6.769 1.00 95.50 256 GLY A C 1
ATOM 1992 O O . GLY A 1 256 ? -6.704 6.629 5.688 1.00 95.50 256 GLY A O 1
ATOM 1993 N N . ILE A 1 257 ? -5.290 7.241 7.341 1.00 95.81 257 ILE A N 1
ATOM 1994 C CA . ILE A 1 257 ? -4.658 8.353 6.639 1.00 95.81 257 ILE A CA 1
ATOM 1995 C C . ILE A 1 257 ? -3.218 7.982 6.289 1.00 95.81 257 ILE A C 1
ATOM 1997 O O . ILE A 1 257 ? -2.600 7.106 6.905 1.00 95.81 257 ILE A O 1
ATOM 2001 N N . TYR A 1 258 ? -2.671 8.681 5.308 1.00 96.38 258 TYR A N 1
ATOM 2002 C CA . TYR A 1 258 ? -1.249 8.732 5.031 1.00 96.38 258 TYR A CA 1
ATOM 2003 C C . TYR A 1 258 ? -0.823 10.186 4.780 1.00 96.38 258 TYR A C 1
ATOM 2005 O O . TYR A 1 258 ? -1.543 10.932 4.122 1.00 96.38 258 TYR A O 1
ATOM 2013 N N . LEU A 1 259 ? 0.321 10.610 5.315 1.00 96.00 259 LEU A N 1
ATOM 2014 C CA . LEU A 1 259 ? 0.833 11.981 5.250 1.00 96.00 259 LEU A CA 1
ATOM 2015 C C . LEU A 1 259 ? 2.076 12.037 4.350 1.00 96.00 259 LEU A C 1
ATOM 2017 O O . LEU A 1 259 ? 3.105 11.452 4.684 1.00 96.00 259 LEU A O 1
ATOM 2021 N N . HIS A 1 260 ? 1.998 12.754 3.221 1.00 93.88 260 HIS A N 1
ATOM 2022 C CA . HIS A 1 260 ? 3.101 12.897 2.256 1.00 93.88 260 HIS A CA 1
ATOM 2023 C C . HIS A 1 260 ? 3.990 14.088 2.632 1.00 93.88 260 HIS A C 1
ATOM 2025 O O . HIS A 1 260 ? 3.764 15.214 2.184 1.00 93.88 260 HIS A O 1
ATOM 2031 N N . SER A 1 261 ? 4.978 13.861 3.494 1.00 93.31 261 SER A N 1
ATOM 2032 C CA . SER A 1 261 ? 6.041 14.820 3.826 1.00 93.31 261 SER A CA 1
ATOM 2033 C C . SER A 1 261 ? 7.118 14.116 4.645 1.00 93.31 261 SER A C 1
ATOM 2035 O O . SER A 1 261 ? 6.807 13.228 5.433 1.00 93.31 261 SER A O 1
ATOM 2037 N N . GLU A 1 262 ? 8.368 14.561 4.509 1.00 93.38 262 GLU A N 1
ATOM 2038 C CA . GLU A 1 262 ? 9.490 14.073 5.316 1.00 93.38 262 GLU A CA 1
ATOM 2039 C C . GLU A 1 262 ? 9.226 14.235 6.825 1.00 93.38 262 GLU A C 1
ATOM 2041 O O . GLU A 1 262 ? 8.589 15.204 7.256 1.00 93.38 262 GLU A O 1
ATOM 2046 N N . ILE A 1 263 ? 9.708 13.274 7.618 1.00 92.88 263 ILE A N 1
ATOM 2047 C CA . ILE A 1 263 ? 9.544 13.204 9.073 1.00 92.88 263 ILE A CA 1
ATOM 2048 C C . ILE A 1 263 ? 10.910 13.016 9.732 1.00 92.88 263 ILE A C 1
ATOM 2050 O O . ILE A 1 263 ? 11.694 12.153 9.348 1.00 92.88 263 ILE A O 1
ATOM 2054 N N . SER A 1 264 ? 11.200 13.810 10.766 1.00 93.12 264 SER A N 1
ATOM 2055 C CA . SER A 1 264 ? 12.423 13.626 11.554 1.00 93.12 264 SER A CA 1
ATOM 2056 C C . SER A 1 264 ? 12.348 12.349 12.397 1.00 93.12 264 SER A C 1
ATOM 2058 O O . SER A 1 264 ? 11.291 12.043 12.950 1.00 93.12 264 SER A O 1
ATOM 2060 N N . TRP A 1 265 ? 13.475 11.652 12.582 1.00 94.00 265 TRP A N 1
ATOM 2061 C CA . TRP A 1 265 ? 13.528 10.465 13.449 1.00 94.00 265 TRP A CA 1
ATOM 2062 C C . TRP A 1 265 ? 12.980 10.738 14.856 1.00 94.00 265 TRP A C 1
ATOM 2064 O O . TRP A 1 265 ? 12.169 9.968 15.339 1.00 94.00 265 TRP A O 1
ATOM 2074 N N . ARG A 1 266 ? 13.255 11.908 15.451 1.00 92.88 266 ARG A N 1
ATOM 2075 C CA . ARG A 1 266 ? 12.679 12.308 16.751 1.00 92.88 266 ARG A CA 1
ATOM 2076 C C . ARG A 1 266 ? 11.140 12.264 16.798 1.00 92.88 266 ARG A C 1
ATOM 2078 O O . ARG A 1 266 ? 10.587 12.044 17.869 1.00 92.88 266 ARG A O 1
ATOM 2085 N N . LEU A 1 267 ? 10.457 12.512 15.678 1.00 93.12 267 LEU A N 1
ATOM 2086 C CA . LEU A 1 267 ? 8.999 12.395 15.583 1.00 93.12 267 LEU A CA 1
ATOM 2087 C C . LEU A 1 267 ? 8.575 10.955 15.252 1.00 93.12 267 LEU A C 1
ATOM 2089 O O . LEU A 1 267 ? 7.604 10.477 15.828 1.00 93.12 267 LEU A O 1
ATOM 2093 N N . ALA A 1 268 ? 9.316 10.242 14.398 1.00 94.44 268 ALA A N 1
ATOM 2094 C CA . ALA A 1 268 ? 9.072 8.823 14.122 1.00 94.44 268 ALA A CA 1
ATOM 2095 C C . ALA A 1 268 ? 9.144 7.963 15.402 1.00 94.44 268 ALA A C 1
ATOM 2097 O O . ALA A 1 268 ? 8.204 7.216 15.671 1.00 94.44 268 ALA A O 1
ATOM 2098 N N . ASP A 1 269 ? 10.175 8.169 16.233 1.00 93.81 269 ASP A N 1
ATOM 2099 C CA . ASP A 1 269 ? 10.385 7.545 17.551 1.00 93.81 269 ASP A CA 1
ATOM 2100 C C . ASP A 1 269 ? 9.153 7.639 18.472 1.00 93.81 269 ASP A C 1
ATOM 2102 O O . ASP A 1 269 ? 8.877 6.734 19.253 1.00 93.81 269 ASP A O 1
ATOM 2106 N N . VAL A 1 270 ? 8.428 8.763 18.416 1.00 93.25 270 VAL A N 1
ATOM 2107 C CA . VAL A 1 270 ? 7.263 9.052 19.274 1.00 93.25 270 VAL A CA 1
ATOM 2108 C C . VAL A 1 270 ? 5.979 8.424 18.722 1.00 93.25 270 VAL A C 1
ATOM 2110 O O . VAL A 1 270 ? 5.017 8.220 19.463 1.00 93.25 270 VAL A O 1
ATOM 2113 N N . LEU A 1 271 ? 5.944 8.131 17.421 1.00 93.38 271 LEU A N 1
ATOM 2114 C CA . LEU A 1 271 ? 4.759 7.632 16.732 1.00 93.38 271 LEU A CA 1
ATOM 2115 C C . LEU A 1 271 ? 4.762 6.116 16.572 1.00 93.38 271 LEU A C 1
ATOM 2117 O O . LEU A 1 271 ? 3.710 5.502 16.765 1.00 93.38 271 LEU A O 1
ATOM 2121 N N . MET A 1 272 ? 5.901 5.525 16.215 1.00 95.31 272 MET A N 1
ATOM 2122 C CA . MET A 1 272 ? 6.013 4.101 15.908 1.00 95.31 272 MET A CA 1
ATOM 2123 C C . MET A 1 272 ? 5.985 3.220 17.172 1.00 95.31 272 MET A C 1
ATOM 2125 O O . MET A 1 272 ? 6.430 3.644 18.245 1.00 95.31 272 MET A O 1
ATOM 2129 N N . PRO A 1 273 ? 5.445 1.987 17.079 1.00 93.56 273 PRO A N 1
ATOM 2130 C CA . PRO A 1 273 ? 5.464 1.043 18.193 1.00 93.56 273 PRO A CA 1
ATOM 2131 C C . PRO A 1 273 ? 6.908 0.717 18.599 1.00 93.56 273 PRO A C 1
ATOM 2133 O O . PRO A 1 273 ? 7.764 0.505 17.749 1.00 93.56 273 PRO A O 1
ATOM 2136 N N . GLN A 1 274 ? 7.169 0.663 19.905 1.00 93.06 274 GLN A N 1
ATOM 2137 C CA . GLN A 1 274 ? 8.500 0.397 20.460 1.00 93.06 274 GLN A CA 1
ATOM 2138 C C . GLN A 1 274 ? 8.770 -1.118 20.458 1.00 93.06 274 GLN 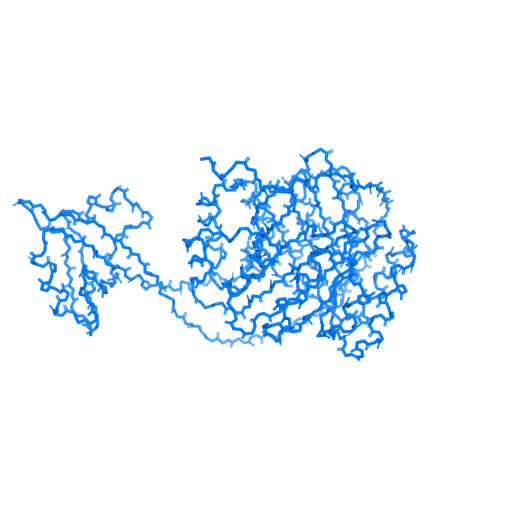A C 1
ATOM 2140 O O . GLN A 1 274 ? 8.307 -1.831 21.350 1.00 93.06 274 GLN A O 1
ATOM 2145 N N . VAL A 1 275 ? 9.443 -1.611 19.415 1.00 93.00 275 VAL A N 1
ATOM 2146 C CA . VAL A 1 275 ? 9.645 -3.043 19.112 1.00 93.00 275 VAL A CA 1
ATOM 2147 C C . VAL A 1 275 ? 10.963 -3.262 18.357 1.00 93.00 275 VAL A C 1
ATOM 2149 O O . VAL A 1 275 ? 11.356 -2.403 17.575 1.00 93.00 275 VAL A O 1
ATOM 2152 N N . ASP A 1 276 ? 11.596 -4.433 18.502 1.00 92.00 276 ASP A N 1
ATOM 2153 C CA . ASP A 1 276 ? 12.885 -4.786 17.865 1.00 92.00 276 ASP A CA 1
ATOM 2154 C C . ASP A 1 276 ? 12.932 -4.512 16.343 1.00 92.00 276 ASP A C 1
ATOM 2156 O O . ASP A 1 276 ? 13.979 -4.173 15.782 1.00 92.00 276 ASP A O 1
ATOM 2160 N N . ASP A 1 277 ? 11.790 -4.685 15.666 1.00 92.38 277 ASP A N 1
ATOM 2161 C CA . ASP A 1 277 ? 11.639 -4.470 14.224 1.00 92.38 277 ASP A CA 1
ATOM 2162 C C . ASP A 1 277 ? 11.738 -2.958 13.854 1.00 92.38 277 ASP A C 1
ATOM 2164 O O . ASP A 1 277 ? 12.154 -2.624 12.744 1.00 92.38 277 ASP A O 1
ATOM 2168 N N . GLU A 1 278 ? 11.399 -2.040 14.775 1.00 94.81 278 GLU A N 1
ATOM 2169 C CA . GLU A 1 278 ? 11.507 -0.573 14.628 1.00 94.81 278 GLU A CA 1
ATOM 2170 C C . GLU A 1 278 ? 12.952 -0.106 14.818 1.00 94.81 278 GLU A C 1
ATOM 2172 O O . GLU A 1 278 ? 13.504 0.509 13.907 1.00 94.81 278 GLU A O 1
ATOM 2177 N N . ASP A 1 279 ? 13.611 -0.515 15.909 1.00 92.94 279 ASP A N 1
ATOM 2178 C CA . ASP A 1 279 ? 15.043 -0.261 16.131 1.00 92.94 279 ASP A CA 1
ATOM 2179 C C . ASP A 1 279 ? 15.879 -0.729 14.924 1.00 92.94 279 ASP A C 1
ATOM 2181 O O . ASP A 1 279 ? 16.774 -0.026 14.442 1.00 92.94 279 ASP A O 1
ATOM 2185 N N . SER A 1 280 ? 15.546 -1.904 14.380 1.00 93.62 280 SER A N 1
ATOM 2186 C CA . SER A 1 280 ? 16.206 -2.482 13.204 1.00 93.62 280 SER A CA 1
ATOM 2187 C C . SER A 1 280 ? 15.975 -1.667 11.922 1.00 93.62 280 SER A C 1
ATOM 2189 O O . SER A 1 280 ? 16.904 -1.497 11.124 1.00 93.62 280 SER A O 1
ATOM 2191 N N . LEU A 1 281 ? 14.764 -1.127 11.724 1.00 94.31 281 LEU A N 1
ATOM 2192 C CA . LEU A 1 281 ? 14.444 -0.212 10.621 1.00 94.31 281 LEU A CA 1
ATOM 2193 C C . LEU A 1 281 ? 15.240 1.090 10.752 1.00 94.31 281 LEU A C 1
ATOM 2195 O O . LEU A 1 281 ? 15.926 1.508 9.815 1.00 94.31 281 LEU A O 1
ATOM 2199 N N . ARG A 1 282 ? 15.157 1.705 11.932 1.00 94.25 282 ARG A N 1
ATOM 2200 C CA . ARG A 1 282 ? 15.781 2.972 12.296 1.00 94.25 282 ARG A CA 1
ATOM 2201 C C . ARG A 1 282 ? 17.292 2.939 12.112 1.00 94.25 282 ARG A C 1
ATOM 2203 O O . ARG A 1 282 ? 17.841 3.785 11.406 1.00 94.25 282 ARG A O 1
ATOM 2210 N N . VAL A 1 283 ? 17.971 1.955 12.706 1.00 93.00 283 VAL A N 1
ATOM 2211 C CA . VAL A 1 283 ? 19.433 1.818 12.621 1.00 93.00 283 VAL A CA 1
ATOM 2212 C C . VAL A 1 283 ? 19.876 1.668 11.166 1.00 93.00 283 VAL A C 1
ATOM 2214 O O . VAL A 1 283 ? 20.814 2.347 10.743 1.00 93.00 283 VAL A O 1
ATOM 2217 N N . TYR A 1 284 ? 19.189 0.844 10.366 1.00 93.00 284 TYR A N 1
ATOM 2218 C CA . TYR A 1 284 ? 19.550 0.679 8.958 1.00 93.00 284 TYR A CA 1
ATOM 2219 C C . TYR A 1 284 ? 19.298 1.951 8.130 1.00 93.00 284 TYR A C 1
ATOM 2221 O O . TYR A 1 284 ? 20.181 2.378 7.381 1.00 93.00 284 TYR A O 1
ATOM 2229 N N . ALA A 1 285 ? 18.148 2.607 8.304 1.00 92.38 285 ALA A N 1
ATOM 2230 C CA . ALA A 1 285 ? 17.821 3.850 7.609 1.00 92.38 285 ALA A CA 1
ATOM 2231 C C . ALA A 1 285 ? 18.806 4.984 7.943 1.00 92.38 285 ALA A C 1
ATOM 2233 O O . ALA A 1 285 ? 19.301 5.661 7.040 1.00 92.38 285 ALA A O 1
ATOM 2234 N N . MET A 1 286 ? 19.164 5.145 9.223 1.00 90.88 286 MET A N 1
ATOM 2235 C CA . MET A 1 286 ? 20.162 6.121 9.670 1.00 90.88 286 MET A CA 1
ATOM 2236 C C . MET A 1 286 ? 21.557 5.830 9.094 1.00 90.88 286 MET A C 1
ATOM 2238 O O . MET A 1 286 ? 22.253 6.765 8.695 1.00 90.88 286 MET A O 1
ATOM 2242 N N . LEU A 1 287 ? 21.950 4.555 8.966 1.00 90.75 287 LEU A N 1
ATOM 2243 C CA . LEU A 1 287 ? 23.188 4.158 8.278 1.00 90.75 287 LEU A CA 1
ATOM 2244 C C . LEU A 1 287 ? 23.171 4.517 6.780 1.00 90.75 287 LEU A C 1
ATOM 2246 O O . LEU A 1 287 ? 24.196 4.954 6.259 1.00 90.75 287 LEU A O 1
ATOM 2250 N N . GLN A 1 288 ? 22.021 4.403 6.103 1.00 88.31 288 GLN A N 1
ATOM 2251 C CA . GLN A 1 288 ? 21.844 4.876 4.718 1.00 88.31 288 GLN A CA 1
ATOM 2252 C C . GLN A 1 288 ? 21.639 6.401 4.609 1.00 88.31 288 GLN A C 1
ATOM 2254 O O . GLN A 1 288 ? 21.523 6.922 3.503 1.00 88.31 288 GLN A O 1
ATOM 2259 N N . ARG A 1 289 ? 21.608 7.132 5.736 1.00 90.06 289 ARG A N 1
ATOM 2260 C CA . ARG A 1 289 ? 21.260 8.567 5.832 1.00 90.06 289 ARG A CA 1
ATOM 2261 C C . ARG A 1 289 ? 19.868 8.911 5.280 1.00 90.06 289 ARG A C 1
ATOM 2263 O O . ARG A 1 289 ? 19.621 10.051 4.898 1.00 90.06 289 ARG A O 1
ATOM 2270 N N . GLN A 1 290 ? 18.965 7.936 5.258 1.00 90.44 290 GLN A N 1
ATOM 2271 C CA . GLN A 1 290 ? 17.605 8.088 4.758 1.00 90.44 290 GLN A CA 1
ATOM 2272 C C . GLN A 1 290 ? 16.676 8.573 5.887 1.00 90.44 290 GLN A C 1
ATOM 2274 O O . GLN A 1 290 ? 16.696 8.048 7.006 1.00 90.44 290 GLN A O 1
ATOM 2279 N N . LEU A 1 291 ? 15.835 9.564 5.582 1.00 93.25 291 LEU A N 1
ATOM 2280 C CA . LEU A 1 291 ? 14.709 9.974 6.424 1.00 93.25 291 LEU A CA 1
ATOM 2281 C C . LEU A 1 291 ? 13.401 9.342 5.910 1.00 93.25 291 LEU A C 1
ATOM 2283 O O . LEU A 1 291 ? 13.279 9.099 4.702 1.00 93.25 291 LEU A O 1
ATOM 2287 N N . PRO A 1 292 ? 12.420 9.068 6.792 1.00 95.56 292 PRO A N 1
ATOM 2288 C CA . PRO A 1 292 ? 11.078 8.693 6.370 1.00 95.56 292 PRO A CA 1
ATOM 2289 C C . PRO A 1 292 ? 10.423 9.794 5.525 1.00 95.56 292 PRO A C 1
ATOM 2291 O O . PRO A 1 292 ? 10.358 10.947 5.946 1.00 95.56 292 PRO A O 1
ATOM 2294 N N . SER A 1 293 ? 9.894 9.433 4.356 1.00 94.50 293 SER A N 1
ATOM 2295 C CA . SER A 1 293 ? 9.205 10.329 3.409 1.00 94.50 293 SER A CA 1
ATOM 2296 C C . SER A 1 293 ? 7.715 10.546 3.714 1.00 94.50 293 SER A C 1
ATOM 2298 O O . SER A 1 293 ? 7.031 11.274 2.989 1.00 94.50 293 SER A O 1
ATOM 2300 N N . GLY A 1 294 ? 7.199 9.901 4.760 1.00 95.06 294 GLY A N 1
ATOM 2301 C CA . GLY A 1 294 ? 5.837 10.085 5.248 1.00 95.06 294 GLY A CA 1
ATOM 2302 C C . GLY A 1 294 ? 5.398 9.017 6.244 1.00 95.06 294 GLY A C 1
ATOM 2303 O O . GLY A 1 294 ? 6.113 8.041 6.491 1.00 95.06 294 GLY A O 1
ATOM 2304 N N . TYR A 1 295 ? 4.213 9.230 6.821 1.00 96.44 295 TYR A N 1
ATOM 2305 C CA . TYR A 1 295 ? 3.637 8.424 7.904 1.00 96.44 295 TYR A CA 1
ATOM 2306 C C . TYR A 1 295 ? 2.193 8.035 7.598 1.00 96.44 295 TYR A C 1
ATOM 2308 O O . TYR A 1 295 ? 1.371 8.888 7.263 1.00 96.44 295 TYR A O 1
ATOM 2316 N N . GLY A 1 296 ? 1.881 6.749 7.734 1.00 95.69 296 GLY A N 1
ATOM 2317 C CA . GLY A 1 296 ? 0.528 6.205 7.680 1.00 95.69 296 GLY A CA 1
ATOM 2318 C C . GLY A 1 296 ? 0.059 5.735 9.050 1.00 95.69 296 GLY A C 1
ATOM 2319 O O . GLY A 1 296 ? 0.858 5.242 9.842 1.00 95.69 296 GLY A O 1
ATOM 2320 N N . CYS A 1 297 ? -1.237 5.860 9.322 1.00 94.94 297 CYS A N 1
ATOM 2321 C CA . CYS A 1 297 ? -1.847 5.370 10.556 1.00 94.94 297 CYS A CA 1
ATOM 2322 C C . CYS A 1 297 ? -3.307 4.975 10.301 1.00 94.94 297 CYS A C 1
ATOM 2324 O O . CYS A 1 297 ? -4.035 5.707 9.619 1.00 94.94 297 CYS A O 1
ATOM 2326 N N . SER A 1 298 ? -3.735 3.828 10.835 1.00 94.44 298 SER A N 1
ATOM 2327 C CA . SER A 1 298 ? -5.149 3.436 10.846 1.00 94.44 298 SER A CA 1
ATOM 2328 C C . SER A 1 298 ? -5.986 4.426 11.671 1.00 94.44 298 SER A C 1
ATOM 2330 O O . SER A 1 298 ? -5.550 4.942 12.702 1.00 94.44 298 SER A O 1
ATOM 2332 N N . LEU A 1 299 ? -7.216 4.689 11.227 1.00 91.75 299 LEU A N 1
ATOM 2333 C CA . LEU A 1 299 ? -8.200 5.473 11.978 1.00 91.75 299 LEU A CA 1
ATOM 2334 C C . LEU A 1 299 ? -8.815 4.660 13.128 1.00 91.75 299 LEU A C 1
ATOM 2336 O O . LEU A 1 299 ? -9.419 5.241 14.032 1.00 91.75 299 LEU A O 1
ATOM 2340 N N . PHE A 1 300 ? -8.686 3.330 13.101 1.00 90.06 300 PHE A N 1
ATOM 2341 C CA . PHE A 1 300 ? -9.277 2.441 14.094 1.00 90.06 300 PHE A CA 1
ATOM 2342 C C . PHE A 1 300 ? -8.347 2.278 15.313 1.00 90.06 300 PHE A C 1
ATOM 2344 O O . PHE A 1 300 ? -7.159 2.018 15.151 1.00 90.06 300 PHE A O 1
ATOM 2351 N N . PRO A 1 301 ? -8.846 2.427 16.556 1.00 82.81 301 PRO A N 1
ATOM 2352 C CA . PRO A 1 301 ? -7.997 2.580 17.745 1.00 82.81 301 PRO A CA 1
ATOM 2353 C C . PRO A 1 301 ? -7.473 1.264 18.349 1.00 82.81 301 PRO A C 1
ATOM 2355 O O . PRO A 1 301 ? -6.746 1.305 19.345 1.00 82.81 301 PRO A O 1
ATOM 2358 N N . THR A 1 302 ? -7.873 0.111 17.810 1.00 84.81 302 THR A N 1
ATOM 2359 C CA . THR A 1 302 ? -7.560 -1.219 18.351 1.00 84.81 302 THR A CA 1
ATOM 2360 C C . THR A 1 302 ? -6.323 -1.779 17.656 1.00 84.81 302 THR A C 1
ATOM 2362 O O . THR A 1 302 ? -6.433 -2.283 16.547 1.00 84.81 302 THR A O 1
ATOM 2365 N N . ASP A 1 303 ? -5.164 -1.677 18.315 1.00 82.88 303 ASP A N 1
ATOM 2366 C CA . ASP A 1 303 ? -3.838 -2.028 17.764 1.00 82.88 303 ASP A CA 1
ATOM 2367 C C . ASP A 1 303 ? -3.579 -1.422 16.359 1.00 82.88 303 ASP A C 1
ATOM 2369 O O . ASP A 1 303 ? -3.397 -2.156 15.387 1.00 82.88 303 ASP A O 1
ATOM 2373 N N . PRO A 1 304 ? -3.630 -0.078 16.221 1.00 88.75 304 PRO A N 1
ATOM 2374 C CA . PRO A 1 304 ? -3.584 0.598 14.925 1.00 88.75 304 PRO A CA 1
ATOM 2375 C C . PRO A 1 304 ? -2.294 0.295 14.158 1.00 88.75 304 PRO A C 1
ATOM 2377 O O . PRO A 1 304 ? -1.198 0.571 14.649 1.00 88.75 304 PRO A O 1
ATOM 2380 N N . GLU A 1 305 ? -2.429 -0.175 12.915 1.00 91.94 305 GLU A N 1
ATOM 2381 C CA . GLU A 1 305 ? -1.308 -0.281 11.978 1.00 91.94 305 GLU A CA 1
ATOM 2382 C C . GLU A 1 305 ? -0.720 1.116 11.713 1.00 91.94 305 GLU A C 1
ATOM 2384 O O . GLU A 1 305 ? -1.415 2.021 11.236 1.00 91.94 305 GLU A O 1
ATOM 2389 N N . LYS A 1 306 ? 0.573 1.277 12.010 1.00 95.69 306 LYS A N 1
ATOM 2390 C CA . LYS A 1 306 ? 1.366 2.483 11.746 1.00 95.69 306 LYS A CA 1
ATOM 2391 C C . LYS A 1 306 ? 2.443 2.179 10.718 1.00 95.69 306 LYS A C 1
ATOM 2393 O O . LYS A 1 306 ? 3.030 1.103 10.740 1.00 95.69 306 LYS A O 1
ATOM 2398 N N . MET A 1 307 ? 2.708 3.110 9.809 1.00 97.00 307 MET A N 1
ATOM 2399 C CA . MET A 1 307 ? 3.611 2.905 8.676 1.00 97.00 307 MET A CA 1
ATOM 2400 C C . MET A 1 307 ? 4.571 4.080 8.513 1.00 97.00 307 MET A C 1
ATOM 2402 O O . MET A 1 307 ? 4.138 5.228 8.526 1.00 97.00 307 MET A O 1
ATOM 2406 N N . LEU A 1 308 ? 5.845 3.788 8.255 1.00 97.50 308 LEU A N 1
ATOM 2407 C CA . LEU A 1 308 ? 6.788 4.736 7.654 1.00 97.50 308 LEU A CA 1
ATOM 2408 C C . LEU A 1 308 ? 7.011 4.368 6.186 1.00 97.50 308 LEU A C 1
ATOM 2410 O O . LEU A 1 308 ? 6.991 3.186 5.833 1.00 97.50 308 LEU A O 1
ATOM 2414 N N . THR A 1 309 ? 7.264 5.359 5.332 1.00 96.62 309 THR A N 1
ATOM 2415 C CA . THR A 1 309 ? 7.764 5.114 3.968 1.00 96.62 309 THR A CA 1
ATOM 2416 C C . THR A 1 309 ? 9.133 5.727 3.741 1.00 96.62 309 THR A C 1
ATOM 2418 O O . THR A 1 309 ? 9.542 6.642 4.453 1.00 96.62 309 THR A O 1
ATOM 2421 N N . PHE A 1 310 ? 9.816 5.246 2.706 1.00 94.56 310 PHE A N 1
ATOM 2422 C CA . PHE A 1 310 ? 11.097 5.758 2.250 1.00 94.56 310 PHE A CA 1
ATOM 2423 C C . PHE A 1 310 ? 11.087 5.827 0.720 1.00 94.56 310 PHE A C 1
ATOM 2425 O O . PHE A 1 310 ? 11.057 4.802 0.034 1.00 94.56 310 PHE A O 1
ATOM 2432 N N . ASP A 1 311 ? 11.087 7.049 0.195 1.00 91.38 311 ASP A N 1
ATOM 2433 C CA . ASP A 1 311 ? 11.296 7.353 -1.218 1.00 91.38 311 ASP A CA 1
ATOM 2434 C C . ASP A 1 311 ? 12.779 7.140 -1.547 1.00 91.38 311 ASP A C 1
ATOM 2436 O O . ASP A 1 311 ? 13.653 7.821 -0.999 1.00 91.38 311 ASP A O 1
ATOM 2440 N N . LEU A 1 312 ? 13.083 6.128 -2.361 1.00 86.62 312 LEU A N 1
ATOM 2441 C CA . LEU A 1 312 ? 14.463 5.707 -2.584 1.00 86.62 312 LEU A CA 1
ATOM 2442 C C . LEU A 1 312 ? 15.096 6.564 -3.683 1.00 86.62 312 LEU A C 1
ATOM 2444 O O . LEU A 1 312 ? 14.778 6.448 -4.871 1.00 86.62 312 LEU A O 1
ATOM 2448 N N . ASN A 1 313 ? 15.997 7.443 -3.242 1.00 66.19 313 ASN A N 1
ATOM 2449 C CA . ASN A 1 313 ? 16.593 8.535 -4.017 1.00 66.19 313 ASN A CA 1
ATOM 2450 C C . ASN A 1 313 ? 17.419 8.089 -5.242 1.00 66.19 313 ASN A C 1
ATOM 2452 O O . ASN A 1 313 ? 17.654 8.885 -6.145 1.00 66.19 313 ASN A O 1
ATOM 2456 N N . ASP A 1 314 ? 17.858 6.831 -5.281 1.00 67.25 314 ASP A N 1
ATOM 2457 C CA . ASP A 1 314 ? 18.562 6.196 -6.404 1.00 67.25 314 ASP A CA 1
ATOM 2458 C C . ASP A 1 314 ? 17.635 5.343 -7.300 1.00 67.25 314 ASP A C 1
ATOM 2460 O O . ASP A 1 314 ? 18.087 4.721 -8.262 1.00 67.25 314 ASP A O 1
ATOM 2464 N N . HIS A 1 315 ? 16.341 5.292 -6.964 1.00 67.00 315 HIS A N 1
ATOM 2465 C CA . HIS A 1 315 ? 15.311 4.419 -7.538 1.00 67.00 315 HIS A CA 1
ATOM 2466 C C . HIS A 1 315 ? 15.684 2.922 -7.512 1.00 67.00 315 HIS A C 1
ATOM 2468 O O . HIS A 1 315 ? 15.210 2.129 -8.332 1.00 67.00 315 HIS A O 1
ATOM 2474 N N . SER A 1 316 ? 16.529 2.516 -6.559 1.00 80.50 316 SER A N 1
ATOM 2475 C CA . SER A 1 316 ? 17.049 1.158 -6.465 1.00 80.50 316 SER A CA 1
ATOM 2476 C C . SER A 1 316 ? 16.093 0.233 -5.721 1.00 80.50 316 SER A C 1
ATOM 2478 O O . SER A 1 316 ? 15.999 0.219 -4.492 1.00 80.50 316 SER A O 1
ATOM 2480 N N . VAL A 1 317 ? 15.443 -0.649 -6.480 1.00 82.50 317 VAL A N 1
ATOM 2481 C CA . VAL A 1 317 ? 14.699 -1.791 -5.925 1.00 82.50 317 VAL A CA 1
ATOM 2482 C C . VAL A 1 317 ? 15.628 -2.712 -5.113 1.00 82.50 317 VAL A C 1
ATOM 2484 O O . VAL A 1 317 ? 15.211 -3.297 -4.116 1.00 82.50 317 VAL A O 1
ATOM 2487 N N . LEU A 1 318 ? 16.915 -2.802 -5.475 1.00 83.06 318 LEU A N 1
ATOM 2488 C CA . LEU A 1 318 ? 17.911 -3.518 -4.671 1.00 83.06 318 LEU A CA 1
ATOM 2489 C C . LEU A 1 318 ? 18.152 -2.825 -3.316 1.00 83.06 318 LEU A C 1
ATOM 2491 O O . LEU A 1 318 ? 18.287 -3.513 -2.307 1.00 83.06 318 LEU A O 1
ATOM 2495 N N . GLY A 1 319 ? 18.128 -1.487 -3.283 1.00 85.31 319 GLY A N 1
ATOM 2496 C CA . GLY A 1 319 ? 18.121 -0.686 -2.056 1.00 85.31 319 GLY A CA 1
ATOM 2497 C C . GLY A 1 319 ? 16.954 -1.057 -1.140 1.00 85.31 319 GLY A C 1
ATOM 2498 O O . GLY A 1 319 ? 17.171 -1.382 0.028 1.00 85.31 319 GLY A O 1
ATOM 2499 N N . ALA A 1 320 ? 15.734 -1.133 -1.687 1.00 87.56 320 ALA A N 1
ATOM 2500 C CA . ALA A 1 320 ? 14.549 -1.572 -0.943 1.00 87.56 320 ALA A CA 1
ATOM 2501 C C . ALA A 1 320 ? 14.744 -2.961 -0.310 1.00 87.56 320 ALA A C 1
ATOM 2503 O O . ALA A 1 320 ? 14.412 -3.175 0.854 1.00 87.56 320 ALA A O 1
ATOM 2504 N N . PHE A 1 321 ? 15.353 -3.905 -1.032 1.00 86.25 321 PHE A N 1
ATOM 2505 C CA . PHE A 1 321 ? 15.594 -5.245 -0.500 1.00 86.25 321 PHE A CA 1
ATOM 2506 C C . PHE A 1 321 ? 16.718 -5.348 0.545 1.00 86.25 321 PHE A C 1
ATOM 2508 O O . PHE A 1 321 ? 16.779 -6.350 1.264 1.00 86.25 321 PHE A O 1
ATOM 2515 N N . PHE A 1 322 ? 17.575 -4.336 0.709 1.00 87.25 322 PHE A N 1
ATOM 2516 C CA . PHE A 1 322 ? 18.468 -4.299 1.870 1.00 87.25 322 PHE A CA 1
ATOM 2517 C C . PHE A 1 322 ? 17.725 -3.945 3.167 1.00 87.25 322 PHE A C 1
ATOM 2519 O O . PHE A 1 322 ? 18.081 -4.502 4.204 1.00 87.25 322 PHE A O 1
ATOM 2526 N N . PHE A 1 323 ? 16.641 -3.157 3.108 1.00 88.62 323 PHE A N 1
ATOM 2527 C CA . PHE A 1 323 ? 15.728 -2.987 4.249 1.00 88.62 323 PHE A CA 1
ATOM 2528 C C . PHE A 1 323 ? 15.007 -4.296 4.602 1.00 88.62 323 PHE A C 1
ATOM 2530 O O . PHE A 1 323 ? 14.897 -4.635 5.775 1.00 88.62 323 PHE A O 1
ATOM 2537 N N . PHE A 1 324 ? 14.573 -5.086 3.610 1.00 87.38 324 PHE A N 1
ATOM 2538 C CA . PHE A 1 324 ? 14.036 -6.433 3.872 1.00 87.38 324 PHE A CA 1
ATOM 2539 C C . PHE A 1 324 ? 15.059 -7.258 4.669 1.00 87.38 324 PHE A C 1
ATOM 2541 O O . PHE A 1 324 ? 14.739 -7.797 5.727 1.00 87.38 324 PHE A O 1
ATOM 2548 N N . LYS A 1 325 ? 16.321 -7.271 4.219 1.00 84.75 325 LYS A N 1
ATOM 2549 C CA . LYS A 1 325 ? 17.402 -8.001 4.892 1.00 84.75 325 LYS A CA 1
ATOM 2550 C C . LYS A 1 325 ? 17.695 -7.492 6.311 1.00 84.75 325 LYS A C 1
ATOM 2552 O O . LYS A 1 325 ? 17.942 -8.321 7.185 1.00 84.75 325 LYS A O 1
ATOM 2557 N N . SER A 1 326 ? 17.684 -6.179 6.566 1.00 86.81 326 SER A N 1
ATOM 2558 C CA . SER A 1 326 ? 17.895 -5.639 7.923 1.00 86.81 326 SER A CA 1
ATOM 2559 C C . SER A 1 326 ? 16.740 -5.965 8.874 1.00 86.81 326 SER A C 1
ATOM 2561 O O . SER A 1 326 ? 16.956 -6.059 10.075 1.00 86.81 326 SER A O 1
ATOM 2563 N N . LEU A 1 327 ? 15.543 -6.199 8.332 1.00 87.88 327 LEU A N 1
ATOM 2564 C CA . LEU A 1 327 ? 14.335 -6.596 9.060 1.00 87.88 327 LEU A CA 1
ATOM 2565 C C . LEU A 1 327 ? 14.133 -8.124 9.115 1.00 87.88 327 LEU A C 1
ATOM 2567 O O . LEU A 1 327 ? 13.058 -8.604 9.464 1.00 87.88 327 LEU A O 1
ATOM 2571 N N . GLY A 1 328 ? 15.157 -8.908 8.758 1.00 82.62 328 GLY A N 1
ATOM 2572 C CA . GLY A 1 328 ? 15.138 -10.375 8.825 1.00 82.62 328 GLY A CA 1
ATOM 2573 C C . GLY A 1 328 ? 14.390 -11.085 7.688 1.00 82.62 328 GLY A C 1
ATOM 2574 O O . GLY A 1 328 ? 14.292 -12.311 7.707 1.00 82.62 328 GLY A O 1
ATOM 2575 N N . PHE A 1 329 ? 13.895 -10.356 6.685 1.00 81.00 329 PHE A N 1
ATOM 2576 C CA . PHE A 1 329 ? 13.240 -10.921 5.504 1.00 81.00 329 PHE A CA 1
ATOM 2577 C C . PHE A 1 329 ? 14.265 -11.374 4.451 1.00 81.00 329 PHE A C 1
ATOM 2579 O O . PHE A 1 329 ? 15.263 -10.701 4.176 1.00 81.00 329 PHE A O 1
ATOM 2586 N N . SER A 1 330 ? 13.993 -12.504 3.796 1.00 70.69 330 SER A N 1
ATOM 2587 C CA . SER A 1 330 ? 14.796 -12.990 2.666 1.00 70.69 330 SER A CA 1
ATOM 2588 C C . SER A 1 330 ? 14.547 -12.148 1.413 1.00 70.69 330 SER A C 1
ATOM 2590 O O . SER A 1 330 ? 13.401 -12.021 0.983 1.00 70.69 330 SER A O 1
ATOM 2592 N N . LYS A 1 331 ? 15.608 -11.632 0.778 1.00 70.25 331 LYS A N 1
ATOM 2593 C CA . LYS A 1 331 ? 15.519 -11.020 -0.561 1.00 70.25 331 LYS A CA 1
ATOM 2594 C C . LYS A 1 331 ? 14.963 -12.046 -1.573 1.00 70.25 331 LYS A C 1
ATOM 2596 O O . LYS A 1 331 ? 15.422 -13.187 -1.531 1.00 70.25 331 LYS A O 1
ATOM 2601 N N . PRO A 1 332 ? 14.075 -11.656 -2.509 1.00 71.69 332 PRO A N 1
ATOM 2602 C CA . PRO A 1 332 ? 13.687 -12.502 -3.642 1.00 71.69 332 PRO A CA 1
ATOM 2603 C C . PRO A 1 332 ? 14.879 -12.925 -4.512 1.00 71.69 332 PRO A C 1
ATOM 2605 O O . PRO A 1 332 ? 15.933 -12.281 -4.498 1.00 71.69 332 PRO A O 1
ATOM 2608 N N . ASP A 1 333 ? 14.711 -13.972 -5.314 1.00 74.56 333 ASP A N 1
ATOM 2609 C CA . ASP A 1 333 ? 15.753 -14.484 -6.208 1.00 74.56 333 ASP A CA 1
ATOM 2610 C C . ASP A 1 333 ? 16.328 -13.416 -7.150 1.00 74.56 333 ASP A C 1
ATOM 2612 O O . ASP A 1 333 ? 15.654 -12.465 -7.554 1.00 74.56 333 ASP A O 1
ATOM 2616 N N . ASP A 1 334 ? 17.597 -13.565 -7.538 1.00 75.25 334 ASP A N 1
ATOM 2617 C CA . ASP A 1 334 ? 18.292 -12.560 -8.358 1.00 75.25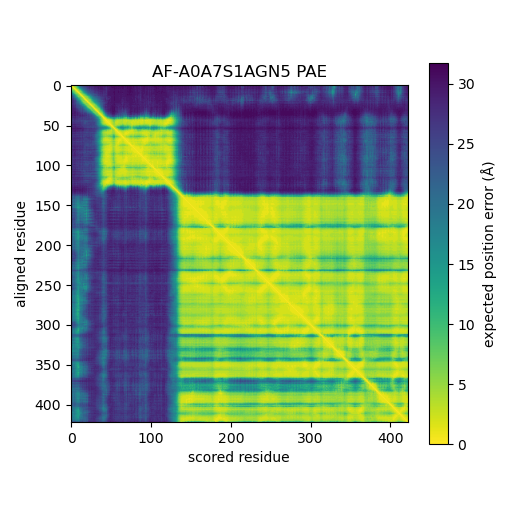 334 ASP A CA 1
ATOM 2618 C C . ASP A 1 334 ? 17.622 -12.330 -9.721 1.00 75.25 334 ASP A C 1
ATOM 2620 O O . ASP A 1 334 ? 17.663 -11.218 -10.245 1.00 75.25 334 ASP A O 1
ATOM 2624 N N . HIS A 1 335 ? 16.929 -13.336 -10.265 1.00 74.44 335 HIS A N 1
ATOM 2625 C CA . HIS A 1 335 ? 16.116 -13.193 -11.474 1.00 74.44 335 HIS A CA 1
ATOM 2626 C C . HIS A 1 335 ? 14.902 -12.270 -11.270 1.00 74.44 335 HIS A C 1
ATOM 2628 O O . HIS A 1 335 ? 14.596 -11.445 -12.128 1.00 74.44 335 HIS A O 1
ATOM 2634 N N . VAL A 1 336 ? 14.260 -12.344 -10.103 1.00 73.12 336 VAL A N 1
ATOM 2635 C CA . VAL A 1 336 ? 13.118 -11.499 -9.727 1.00 73.12 336 VAL A CA 1
ATOM 2636 C C . VAL A 1 336 ? 13.584 -10.062 -9.517 1.00 73.12 336 VAL A C 1
ATOM 2638 O O . VAL A 1 336 ? 12.993 -9.130 -10.056 1.00 73.12 336 VAL A O 1
ATOM 2641 N N . VAL A 1 337 ? 14.701 -9.869 -8.806 1.00 76.75 337 VAL A N 1
ATOM 2642 C CA . VAL A 1 337 ? 15.304 -8.538 -8.623 1.00 76.75 337 VAL A CA 1
ATOM 2643 C C . VAL A 1 337 ? 15.773 -7.951 -9.958 1.00 76.75 337 VAL A C 1
ATOM 2645 O O . VAL A 1 337 ? 15.599 -6.754 -10.184 1.00 76.75 337 VAL A O 1
ATOM 2648 N N . LYS A 1 338 ? 16.289 -8.775 -10.882 1.00 75.12 338 LYS A N 1
ATOM 2649 C CA . LYS A 1 338 ? 16.584 -8.362 -12.261 1.00 75.12 338 LYS A CA 1
ATOM 2650 C C . LYS A 1 338 ? 15.315 -7.877 -12.975 1.00 75.12 338 LYS A C 1
ATOM 2652 O O . LYS A 1 338 ? 15.327 -6.780 -13.516 1.00 75.12 338 LYS A O 1
ATOM 2657 N N . LEU A 1 339 ? 14.213 -8.629 -12.942 1.00 73.12 339 LEU A N 1
ATOM 2658 C CA . LEU A 1 339 ? 12.962 -8.230 -13.606 1.00 73.12 339 LEU A CA 1
ATOM 2659 C C . LEU A 1 339 ? 12.356 -6.948 -13.018 1.00 73.12 339 LEU A C 1
ATOM 2661 O O . LEU A 1 339 ? 11.930 -6.076 -13.772 1.00 73.12 339 LEU A O 1
ATOM 2665 N N . LEU A 1 340 ? 12.392 -6.784 -11.693 1.00 72.19 340 LEU A N 1
ATOM 2666 C CA . LEU A 1 340 ? 11.948 -5.555 -11.024 1.00 72.19 340 LEU A CA 1
ATOM 2667 C C . LEU A 1 340 ? 12.864 -4.343 -11.305 1.00 72.19 340 LEU A C 1
ATOM 2669 O O . LEU A 1 340 ? 12.440 -3.209 -11.103 1.00 72.19 340 LEU A O 1
ATOM 2673 N N . THR A 1 341 ? 14.098 -4.555 -11.781 1.00 72.75 341 THR A N 1
ATOM 2674 C CA . THR A 1 341 ? 15.042 -3.491 -12.185 1.00 72.75 341 THR A CA 1
ATOM 2675 C C . THR A 1 341 ? 15.175 -3.333 -13.710 1.00 72.75 341 THR A C 1
ATOM 2677 O O . THR A 1 341 ? 15.998 -2.546 -14.181 1.00 72.75 341 THR A O 1
ATOM 2680 N N . MET A 1 342 ? 14.369 -4.038 -14.516 1.00 66.88 342 MET A N 1
ATOM 2681 C CA . MET A 1 342 ? 14.489 -4.043 -15.981 1.00 66.88 342 MET A CA 1
ATOM 2682 C C . MET A 1 342 ? 13.762 -2.875 -16.671 1.00 66.88 342 MET A C 1
ATOM 2684 O O . MET A 1 342 ? 12.672 -3.019 -17.229 1.00 66.88 342 MET A O 1
ATOM 2688 N N . GLY A 1 343 ? 14.449 -1.732 -16.731 1.00 62.16 343 GLY A N 1
ATOM 2689 C CA . GLY A 1 343 ? 14.114 -0.598 -17.595 1.00 62.16 343 GLY A CA 1
ATOM 2690 C C . GLY A 1 343 ? 14.521 0.745 -16.990 1.00 62.16 343 GLY A C 1
ATOM 2691 O O . GLY A 1 343 ? 15.642 0.892 -16.509 1.00 62.16 343 GLY A O 1
ATOM 2692 N N . LYS A 1 344 ? 13.626 1.739 -17.052 1.00 63.66 344 LYS A N 1
ATOM 2693 C CA . LYS A 1 344 ? 13.796 3.043 -16.399 1.00 63.66 344 LYS A CA 1
ATOM 2694 C C . LYS A 1 344 ? 12.700 3.232 -15.352 1.00 63.66 344 LYS A C 1
ATOM 2696 O O . LYS A 1 344 ? 11.601 3.693 -15.666 1.00 63.66 344 LYS A O 1
ATOM 2701 N N . THR A 1 345 ? 13.028 2.889 -14.113 1.00 66.12 345 THR A N 1
ATOM 2702 C CA . THR A 1 345 ? 12.194 3.154 -12.938 1.00 66.12 345 THR A CA 1
ATOM 2703 C C . THR A 1 345 ? 12.022 4.651 -12.738 1.00 66.12 345 THR A C 1
ATOM 2705 O O . THR A 1 345 ? 12.990 5.404 -12.841 1.00 66.12 345 THR A O 1
ATOM 2708 N N . GLN A 1 346 ? 10.785 5.077 -12.485 1.00 69.25 346 GLN A N 1
ATOM 2709 C CA . GLN A 1 346 ? 10.456 6.478 -12.210 1.00 69.25 346 GLN A CA 1
ATOM 2710 C C . GLN A 1 346 ? 10.349 6.742 -10.710 1.00 69.25 346 GLN A C 1
ATOM 2712 O O . GLN A 1 346 ? 10.676 7.836 -10.258 1.00 69.25 346 GLN A O 1
ATOM 2717 N N . LYS A 1 347 ? 9.914 5.740 -9.934 1.00 84.06 347 LYS A N 1
ATOM 2718 C CA . LYS A 1 347 ? 9.845 5.823 -8.476 1.00 84.06 347 LYS A CA 1
ATOM 2719 C C . LYS A 1 347 ? 9.926 4.445 -7.821 1.00 84.06 347 LYS A C 1
ATOM 2721 O O . LYS A 1 347 ? 9.365 3.483 -8.343 1.00 84.06 347 LYS A O 1
ATOM 2726 N N . VAL A 1 348 ? 10.579 4.372 -6.659 1.00 89.19 348 VAL A N 1
ATOM 2727 C CA . VAL A 1 348 ? 10.524 3.222 -5.742 1.00 89.19 348 VAL A CA 1
ATOM 2728 C C . VAL A 1 348 ? 10.208 3.746 -4.348 1.00 89.19 348 VAL A C 1
ATOM 2730 O O . VAL A 1 348 ? 11.001 4.487 -3.773 1.00 89.19 348 VAL A O 1
ATOM 2733 N N . VAL A 1 349 ? 9.059 3.347 -3.810 1.00 92.31 349 VAL A N 1
ATOM 2734 C CA . VAL A 1 349 ? 8.654 3.645 -2.434 1.00 92.31 349 VAL A CA 1
ATOM 2735 C C . VAL A 1 349 ? 8.681 2.352 -1.637 1.00 92.31 349 VAL A C 1
ATOM 2737 O O . VAL A 1 349 ? 7.909 1.431 -1.910 1.00 92.31 349 VAL A O 1
ATOM 2740 N N . LEU A 1 350 ? 9.556 2.298 -0.637 1.00 95.00 350 LEU A N 1
ATOM 2741 C CA . LEU A 1 350 ? 9.466 1.310 0.430 1.00 95.00 350 LEU A CA 1
ATOM 2742 C C . LEU A 1 350 ? 8.404 1.776 1.434 1.00 95.00 350 LEU A C 1
ATOM 2744 O O . LEU A 1 350 ? 8.443 2.926 1.860 1.00 95.00 350 LEU A O 1
ATOM 2748 N N . GLY A 1 351 ? 7.494 0.898 1.847 1.00 95.81 351 GLY A N 1
ATOM 2749 C CA . GLY A 1 351 ? 6.625 1.089 3.009 1.00 95.81 351 GLY A CA 1
ATOM 2750 C C . GLY A 1 351 ? 6.874 -0.004 4.044 1.00 95.81 351 GLY A C 1
ATOM 2751 O O . GLY A 1 351 ? 6.986 -1.176 3.689 1.00 95.81 351 GLY A O 1
ATOM 2752 N N . VAL A 1 352 ? 6.962 0.361 5.323 1.00 96.44 352 VAL A N 1
ATOM 2753 C CA . VAL A 1 352 ? 7.117 -0.585 6.438 1.00 96.44 352 VAL A CA 1
ATOM 2754 C C . VAL A 1 352 ? 6.036 -0.297 7.471 1.00 96.44 352 VAL A C 1
ATOM 2756 O O . VAL A 1 352 ? 6.044 0.762 8.097 1.00 96.44 352 VAL A O 1
ATOM 2759 N N . ALA A 1 353 ? 5.094 -1.227 7.616 1.00 95.38 353 ALA A N 1
ATOM 2760 C CA . ALA A 1 353 ? 3.970 -1.152 8.537 1.00 95.38 353 ALA A CA 1
ATOM 2761 C C . ALA A 1 353 ? 4.169 -2.074 9.745 1.00 95.38 353 ALA A C 1
ATOM 2763 O O . ALA A 1 353 ? 4.653 -3.202 9.612 1.00 95.38 353 ALA A O 1
ATOM 2764 N N . MET A 1 354 ? 3.788 -1.586 10.922 1.00 95.06 354 MET A N 1
ATOM 2765 C CA . MET A 1 354 ? 3.957 -2.247 12.210 1.00 95.06 354 MET A CA 1
ATOM 2766 C C . MET A 1 354 ? 2.720 -2.036 13.091 1.00 95.06 354 MET A C 1
ATOM 2768 O O . MET A 1 354 ? 2.099 -0.973 13.065 1.00 95.06 354 MET A O 1
ATOM 2772 N N . GLY A 1 355 ? 2.407 -3.040 13.907 1.00 91.94 355 GLY A N 1
ATOM 2773 C CA . GLY A 1 355 ? 1.491 -2.936 15.048 1.00 91.94 355 GLY A CA 1
ATOM 2774 C C . GLY A 1 355 ? 2.243 -3.171 16.361 1.00 91.94 355 GLY A C 1
ATOM 2775 O O . GLY A 1 355 ? 3.475 -3.233 16.379 1.00 91.94 355 GLY A O 1
ATOM 2776 N N . SER A 1 356 ? 1.524 -3.390 17.464 1.00 89.75 356 SER A N 1
ATOM 2777 C CA . SER A 1 356 ? 2.106 -3.629 18.800 1.00 89.75 356 SER A CA 1
ATOM 2778 C C . SER A 1 356 ? 3.089 -4.810 18.894 1.00 89.75 356 SER A C 1
ATOM 2780 O O . SER A 1 356 ? 3.833 -4.919 19.866 1.00 89.75 356 SER A O 1
ATOM 2782 N N . LYS A 1 357 ? 3.100 -5.700 17.892 1.00 89.06 357 LYS A N 1
ATOM 2783 C CA . LYS A 1 357 ? 3.900 -6.938 17.827 1.00 89.06 357 LYS A CA 1
ATOM 2784 C C . LYS A 1 357 ? 5.007 -6.892 16.760 1.00 89.06 357 LYS A C 1
ATOM 2786 O O . LYS A 1 357 ? 5.509 -7.945 16.352 1.00 89.06 357 LYS A O 1
ATOM 2791 N N . GLY A 1 358 ? 5.363 -5.706 16.261 1.00 91.19 358 GLY A N 1
ATOM 2792 C CA . GLY A 1 358 ? 6.321 -5.534 15.163 1.00 91.19 358 GLY A CA 1
ATOM 2793 C C . GLY A 1 358 ? 5.664 -5.520 13.784 1.00 91.19 358 GLY A C 1
ATOM 2794 O O . GLY A 1 358 ? 4.492 -5.163 13.658 1.00 91.19 358 GLY A O 1
ATOM 2795 N N . ILE A 1 359 ? 6.420 -5.890 12.747 1.00 91.81 359 ILE A N 1
ATOM 2796 C CA . ILE A 1 359 ? 5.992 -5.738 11.345 1.00 91.81 359 ILE A CA 1
ATOM 2797 C C . ILE A 1 359 ? 4.724 -6.541 11.039 1.00 91.81 359 ILE A C 1
ATOM 2799 O O . ILE A 1 359 ? 4.664 -7.744 11.304 1.00 91.81 359 ILE A O 1
ATOM 2803 N N . THR A 1 360 ? 3.745 -5.859 10.437 1.00 90.88 360 THR A N 1
ATOM 2804 C CA . THR A 1 360 ? 2.517 -6.436 9.864 1.00 90.88 360 THR A CA 1
ATOM 2805 C C . THR A 1 360 ? 2.637 -6.611 8.353 1.00 90.88 360 THR A C 1
ATOM 2807 O O . THR A 1 360 ? 2.213 -7.636 7.818 1.00 90.88 360 THR A O 1
ATOM 2810 N N . ARG A 1 361 ? 3.235 -5.630 7.661 1.00 91.06 361 ARG A N 1
ATOM 2811 C CA . ARG A 1 361 ? 3.370 -5.602 6.199 1.00 91.06 361 ARG A CA 1
ATOM 2812 C C . ARG A 1 361 ? 4.576 -4.769 5.767 1.00 91.06 361 ARG A C 1
ATOM 2814 O O . ARG A 1 361 ? 4.816 -3.689 6.297 1.00 91.06 361 ARG A O 1
ATOM 2821 N N . ILE A 1 362 ? 5.294 -5.230 4.751 1.00 92.50 362 ILE A N 1
ATOM 2822 C CA . ILE A 1 362 ? 6.361 -4.491 4.069 1.00 92.50 362 ILE A CA 1
ATOM 2823 C C . ILE A 1 362 ? 6.060 -4.444 2.565 1.00 92.50 362 ILE A C 1
ATOM 2825 O O . ILE A 1 362 ? 5.618 -5.435 1.986 1.00 92.50 362 ILE A O 1
ATOM 2829 N N . THR A 1 363 ? 6.240 -3.288 1.929 1.00 93.06 363 THR A N 1
ATOM 2830 C CA . THR A 1 363 ? 5.869 -3.047 0.526 1.00 93.06 363 THR A CA 1
ATOM 2831 C C . THR A 1 363 ? 7.003 -2.390 -0.249 1.00 93.06 363 THR A C 1
ATOM 2833 O O . THR A 1 363 ? 7.618 -1.443 0.226 1.00 93.06 363 THR A O 1
ATOM 2836 N N . VAL A 1 364 ? 7.258 -2.851 -1.473 1.00 91.94 364 VAL A N 1
ATOM 2837 C CA . VAL A 1 364 ? 8.077 -2.137 -2.463 1.00 91.94 364 VAL A CA 1
ATOM 2838 C C . VAL A 1 364 ? 7.170 -1.775 -3.628 1.00 91.94 364 VAL A C 1
ATOM 2840 O O . VAL A 1 364 ? 6.906 -2.606 -4.498 1.00 91.94 364 VAL A O 1
ATOM 2843 N N . THR A 1 365 ? 6.657 -0.547 -3.618 1.00 90.75 365 THR A N 1
ATOM 2844 C CA . THR A 1 365 ? 5.802 -0.021 -4.686 1.00 90.75 365 THR A CA 1
ATOM 2845 C C . THR A 1 365 ? 6.661 0.679 -5.732 1.00 90.75 365 THR A C 1
ATOM 2847 O O . THR A 1 365 ? 7.455 1.562 -5.405 1.00 90.75 365 THR A O 1
ATOM 2850 N N . ILE A 1 366 ? 6.509 0.269 -6.990 1.00 86.00 366 ILE A N 1
ATOM 2851 C CA . ILE A 1 366 ? 7.355 0.670 -8.114 1.00 86.00 366 ILE A CA 1
ATOM 2852 C C . ILE A 1 366 ? 6.487 1.307 -9.204 1.00 86.00 366 ILE A C 1
ATOM 2854 O O . ILE A 1 366 ? 5.498 0.715 -9.646 1.00 86.00 366 ILE A O 1
ATOM 2858 N N . ASP A 1 367 ? 6.897 2.493 -9.658 1.00 78.94 367 ASP A N 1
ATOM 2859 C CA . ASP A 1 367 ? 6.378 3.162 -10.855 1.00 78.94 367 ASP A CA 1
ATOM 2860 C C . ASP A 1 367 ? 7.351 2.937 -12.023 1.00 78.94 367 ASP A C 1
ATOM 2862 O O . ASP A 1 367 ? 8.527 3.329 -11.965 1.00 78.94 367 ASP A O 1
ATOM 2866 N N . HIS A 1 368 ? 6.885 2.243 -13.066 1.00 67.81 368 HIS A N 1
ATOM 2867 C CA . HIS A 1 368 ? 7.713 1.844 -14.201 1.00 67.81 368 HIS A CA 1
ATOM 2868 C C . HIS A 1 368 ? 6.874 1.559 -15.457 1.00 67.81 368 HIS A C 1
ATOM 2870 O O . HIS A 1 368 ? 6.062 0.634 -15.490 1.00 67.81 368 HIS A O 1
ATOM 2876 N N . ALA A 1 369 ? 7.160 2.268 -16.554 1.00 56.16 369 ALA A N 1
ATOM 2877 C CA . ALA A 1 369 ? 6.337 2.311 -17.773 1.00 56.16 369 ALA A CA 1
ATOM 2878 C C . ALA A 1 369 ? 6.141 0.974 -18.539 1.00 56.16 369 ALA A C 1
ATOM 2880 O O . ALA A 1 369 ? 5.399 0.935 -19.521 1.00 56.16 369 ALA A O 1
ATOM 2881 N N . THR A 1 370 ? 6.795 -0.117 -18.125 1.00 57.28 370 THR A N 1
ATOM 2882 C CA . THR A 1 370 ? 6.603 -1.479 -18.676 1.00 57.28 370 THR A CA 1
ATOM 2883 C C . THR A 1 370 ? 6.209 -2.541 -17.648 1.00 57.28 370 THR A C 1
ATOM 2885 O O . THR A 1 370 ? 5.774 -3.620 -18.056 1.00 57.28 370 THR A O 1
ATOM 2888 N N . ILE A 1 371 ? 6.305 -2.259 -16.341 1.00 57.25 371 ILE A N 1
ATOM 2889 C CA . ILE A 1 371 ? 5.943 -3.216 -15.281 1.00 57.25 371 ILE A CA 1
ATOM 2890 C C . ILE A 1 371 ? 4.517 -3.781 -15.434 1.00 57.25 371 ILE A C 1
ATOM 2892 O O . ILE A 1 371 ? 4.358 -4.979 -15.218 1.00 57.25 371 ILE A O 1
ATOM 2896 N N . PRO A 1 372 ? 3.507 -3.021 -15.907 1.00 54.34 372 PRO A N 1
ATOM 2897 C CA . PRO A 1 372 ? 2.164 -3.542 -16.186 1.00 54.34 372 PRO A CA 1
ATOM 2898 C C . PRO A 1 372 ? 2.078 -4.779 -17.090 1.00 54.34 372 PRO A C 1
ATOM 2900 O O . PRO A 1 372 ? 1.070 -5.483 -17.055 1.00 54.34 372 PRO A O 1
ATOM 2903 N N . ARG A 1 373 ? 3.111 -5.048 -17.903 1.00 58.62 373 ARG A N 1
ATOM 2904 C CA . ARG A 1 373 ? 3.232 -6.280 -18.703 1.00 58.62 373 ARG A CA 1
ATOM 2905 C C . ARG A 1 373 ? 4.105 -7.333 -18.016 1.00 58.62 373 ARG A C 1
ATOM 2907 O O . ARG A 1 373 ? 3.757 -8.502 -18.034 1.00 58.62 373 ARG A O 1
ATOM 2914 N N . VAL A 1 374 ? 5.189 -6.906 -17.366 1.00 62.25 374 VAL A N 1
ATOM 2915 C CA . VAL A 1 374 ? 6.185 -7.789 -16.726 1.00 62.25 374 VAL A CA 1
ATOM 2916 C C . VAL A 1 374 ? 5.685 -8.379 -15.394 1.00 62.25 374 VAL A C 1
ATOM 2918 O O . VAL A 1 374 ? 6.137 -9.442 -14.983 1.00 62.25 374 VAL A O 1
ATOM 2921 N N . ALA A 1 375 ? 4.723 -7.741 -14.719 1.00 61.97 375 ALA A N 1
ATOM 2922 C CA . ALA A 1 375 ? 4.153 -8.230 -13.458 1.00 61.97 375 ALA A CA 1
ATOM 2923 C C . ALA A 1 375 ? 3.506 -9.623 -13.587 1.00 61.97 375 ALA A C 1
ATOM 2925 O O . ALA A 1 375 ? 3.529 -10.406 -12.638 1.00 61.97 375 ALA A O 1
ATOM 2926 N N . GLU A 1 376 ? 2.958 -9.951 -14.759 1.00 63.75 376 GLU A N 1
ATOM 2927 C CA . GLU A 1 376 ? 2.383 -11.268 -15.037 1.00 63.75 376 GLU A CA 1
ATOM 2928 C C . GLU A 1 376 ? 3.476 -12.346 -15.142 1.00 63.75 376 GLU A C 1
ATOM 2930 O O . GLU A 1 376 ? 3.389 -13.372 -14.465 1.00 63.75 376 GLU A O 1
ATOM 2935 N N . ASP A 1 377 ? 4.554 -12.062 -15.880 1.00 65.25 377 ASP A N 1
ATOM 2936 C CA . ASP A 1 377 ? 5.727 -12.939 -16.007 1.00 65.25 377 ASP A CA 1
ATOM 2937 C C . ASP A 1 377 ? 6.409 -13.170 -14.649 1.00 65.25 377 ASP A C 1
ATOM 2939 O O . ASP A 1 377 ? 6.691 -14.310 -14.276 1.00 65.25 377 ASP A O 1
ATOM 2943 N N . ILE A 1 378 ? 6.612 -12.098 -13.869 1.00 66.06 378 ILE A N 1
ATOM 2944 C CA . ILE A 1 378 ? 7.196 -12.171 -12.521 1.00 66.06 378 ILE A CA 1
ATOM 2945 C C . ILE A 1 378 ? 6.341 -13.062 -11.612 1.00 66.06 378 ILE A C 1
ATOM 2947 O O . ILE A 1 378 ? 6.890 -13.895 -10.893 1.00 66.06 378 ILE A O 1
ATOM 2951 N N . THR A 1 379 ? 5.010 -12.920 -11.634 1.00 64.62 379 THR A N 1
ATOM 2952 C CA . THR A 1 379 ? 4.142 -13.706 -10.740 1.00 64.62 379 THR A CA 1
ATOM 2953 C C . THR A 1 379 ? 4.152 -15.190 -11.116 1.00 64.62 379 THR A C 1
ATOM 2955 O O . THR A 1 379 ? 4.285 -16.037 -10.232 1.00 64.62 379 THR A O 1
ATOM 2958 N N . LYS A 1 380 ? 4.107 -15.509 -12.420 1.00 66.31 380 LYS A N 1
ATOM 2959 C CA . LYS A 1 380 ? 4.206 -16.889 -12.931 1.00 66.31 380 LYS A CA 1
ATOM 2960 C C . LYS A 1 380 ? 5.544 -17.545 -12.552 1.00 66.31 380 LYS A C 1
ATOM 2962 O O . LYS A 1 380 ? 5.569 -18.723 -12.210 1.00 66.31 380 LYS A O 1
ATOM 2967 N N . GLN A 1 381 ? 6.644 -16.789 -12.545 1.00 65.06 381 GLN A N 1
ATOM 2968 C CA . GLN A 1 381 ? 7.976 -17.294 -12.178 1.00 65.06 381 GLN A CA 1
ATOM 2969 C C . GLN A 1 381 ? 8.210 -17.412 -10.664 1.00 65.06 381 GLN A C 1
ATOM 2971 O O . GLN A 1 381 ? 8.909 -18.325 -10.230 1.00 65.06 381 GLN A O 1
ATOM 2976 N N . LEU A 1 382 ? 7.609 -16.534 -9.855 1.00 65.31 382 LEU A N 1
ATOM 2977 C CA . LEU A 1 382 ? 7.664 -16.584 -8.386 1.00 65.31 382 LEU A CA 1
ATOM 2978 C C . LEU A 1 382 ? 6.816 -17.703 -7.762 1.00 65.31 382 LEU A C 1
ATOM 2980 O O . LEU A 1 382 ? 6.862 -17.886 -6.548 1.00 65.31 382 LEU A O 1
ATOM 2984 N N . GLN A 1 383 ? 6.032 -18.430 -8.566 1.00 67.12 383 GLN A N 1
ATOM 2985 C CA . GLN A 1 383 ? 5.087 -19.460 -8.110 1.00 67.12 383 GLN A CA 1
ATOM 2986 C C . GLN A 1 383 ? 4.030 -18.929 -7.119 1.00 67.12 383 GLN A C 1
ATOM 2988 O O . GLN A 1 383 ? 3.431 -19.693 -6.362 1.00 67.12 383 GLN A O 1
ATOM 2993 N N . PHE A 1 384 ? 3.775 -17.617 -7.130 1.00 74.69 384 PHE A N 1
ATOM 2994 C CA . PHE A 1 384 ? 2.693 -17.011 -6.358 1.00 74.69 384 PHE A CA 1
ATOM 2995 C C . PHE A 1 384 ? 1.344 -17.310 -7.021 1.00 74.69 384 PHE A C 1
ATOM 2997 O O . PHE A 1 384 ? 1.237 -17.384 -8.246 1.00 74.69 384 PHE A O 1
ATOM 3004 N N . THR A 1 385 ? 0.288 -17.413 -6.214 1.00 78.06 385 THR A N 1
ATOM 3005 C CA . THR A 1 385 ? -1.083 -17.565 -6.713 1.00 78.06 385 THR A CA 1
ATOM 3006 C C . THR A 1 385 ? -1.454 -16.390 -7.628 1.00 78.06 385 THR A C 1
ATOM 3008 O O . THR A 1 385 ? -1.375 -15.222 -7.230 1.00 78.06 385 THR A O 1
ATOM 3011 N N . PHE A 1 386 ? -1.862 -16.709 -8.860 1.00 82.75 386 PHE A N 1
ATOM 3012 C CA . PHE A 1 386 ? -2.245 -15.748 -9.895 1.00 82.75 386 PHE A CA 1
ATOM 3013 C C . PHE A 1 386 ? -3.612 -16.121 -10.485 1.00 82.75 386 PHE A C 1
ATOM 3015 O O . PHE A 1 386 ? -3.750 -17.070 -11.254 1.00 82.75 386 PHE A O 1
ATOM 3022 N N . GLU A 1 387 ? -4.638 -15.367 -10.107 1.00 85.56 387 GLU A N 1
ATOM 3023 C CA . GLU A 1 387 ? -6.044 -15.576 -10.466 1.00 85.56 387 GLU A CA 1
ATOM 3024 C C . GLU A 1 387 ? -6.366 -15.023 -11.869 1.00 85.56 387 GLU A C 1
ATOM 3026 O O . GLU A 1 387 ? -7.157 -14.092 -12.025 1.00 85.56 387 GLU A O 1
ATOM 3031 N N . GLU A 1 388 ? -5.720 -15.573 -12.904 1.00 83.44 388 GLU A N 1
ATOM 3032 C CA . GLU A 1 388 ? -5.669 -15.030 -14.276 1.00 83.44 388 GLU A CA 1
ATOM 3033 C C . GLU A 1 388 ? -7.035 -14.593 -14.843 1.00 83.44 388 GLU A C 1
ATOM 3035 O O . GLU A 1 388 ? -7.187 -13.451 -15.285 1.00 83.44 388 GLU A O 1
ATOM 3040 N N . GLU A 1 389 ? -8.060 -15.451 -14.782 1.00 87.00 389 GLU A N 1
ATOM 3041 C CA . GLU A 1 389 ? -9.397 -15.142 -15.316 1.00 87.00 389 GLU A CA 1
ATOM 3042 C C . GLU A 1 389 ? -10.065 -13.979 -14.560 1.00 87.00 389 GLU A C 1
ATOM 3044 O O . GLU A 1 389 ? -10.614 -13.045 -15.161 1.00 87.00 389 GLU A O 1
ATOM 3049 N N . ARG A 1 390 ? -9.987 -14.009 -13.224 1.00 91.00 390 ARG A N 1
ATOM 3050 C CA . ARG A 1 390 ? -10.619 -13.029 -12.330 1.00 91.00 390 ARG A CA 1
ATOM 3051 C C . ARG A 1 390 ? -9.870 -11.690 -12.378 1.00 91.00 390 ARG A C 1
ATOM 3053 O O . ARG A 1 390 ? -10.517 -10.652 -12.491 1.00 91.00 390 ARG A O 1
ATOM 3060 N N . LEU A 1 391 ? -8.537 -11.689 -12.426 1.00 87.69 391 LEU A N 1
ATOM 3061 C CA . LEU A 1 391 ? -7.720 -10.501 -12.716 1.00 87.69 391 LEU A CA 1
ATOM 3062 C C . LEU A 1 391 ? -8.012 -9.943 -14.116 1.00 87.69 391 LEU A C 1
ATOM 3064 O O . LEU A 1 391 ? -8.091 -8.729 -14.298 1.00 87.69 391 LEU A O 1
ATOM 3068 N N . GLY A 1 392 ? -8.251 -10.811 -15.102 1.00 86.00 392 GLY A N 1
ATOM 3069 C CA . GLY A 1 392 ? -8.735 -10.423 -16.425 1.00 86.00 392 GLY A CA 1
ATOM 3070 C C . GLY A 1 392 ? -10.080 -9.689 -16.372 1.00 86.00 392 GLY A C 1
ATOM 3071 O O . GLY A 1 392 ? -10.280 -8.726 -17.113 1.00 86.00 392 GLY A O 1
ATOM 3072 N N . ARG A 1 393 ? -10.990 -10.083 -15.467 1.00 90.12 393 ARG A N 1
ATOM 3073 C CA . ARG A 1 393 ? -12.230 -9.337 -15.181 1.00 90.12 393 ARG A CA 1
ATOM 3074 C C . ARG A 1 393 ? -11.942 -7.997 -14.495 1.00 90.12 393 ARG A C 1
ATOM 3076 O O . ARG A 1 393 ? -12.485 -6.995 -14.946 1.00 90.12 393 ARG A O 1
ATOM 3083 N N . VAL A 1 394 ? -11.057 -7.950 -13.494 1.00 90.12 394 VAL A N 1
ATOM 3084 C CA . VAL A 1 394 ? -10.635 -6.701 -12.818 1.00 90.12 394 VAL A CA 1
ATOM 3085 C C . VAL A 1 394 ? -10.092 -5.674 -13.820 1.00 90.12 394 VAL A C 1
ATOM 3087 O O . VAL A 1 394 ? -10.599 -4.556 -13.862 1.00 90.12 394 VAL A O 1
ATOM 3090 N N . LYS A 1 395 ? -9.146 -6.066 -14.692 1.00 87.50 395 LYS A N 1
ATOM 3091 C CA . LYS A 1 395 ? -8.583 -5.206 -15.757 1.00 87.50 395 LYS A CA 1
ATOM 3092 C C . LYS A 1 395 ? -9.681 -4.612 -16.668 1.00 87.50 395 LYS A C 1
ATOM 3094 O O . LYS A 1 395 ? -9.579 -3.461 -17.081 1.00 87.50 395 LYS A O 1
ATOM 3099 N N . ARG A 1 396 ? -10.752 -5.370 -16.957 1.00 88.75 396 ARG A N 1
ATOM 3100 C CA . ARG A 1 396 ? -11.906 -4.890 -17.748 1.00 88.75 396 ARG A CA 1
ATOM 3101 C C . ARG A 1 396 ? -12.818 -3.935 -16.969 1.00 88.75 396 ARG A C 1
ATOM 3103 O O . ARG A 1 396 ? -13.253 -2.946 -17.541 1.00 88.75 396 ARG A O 1
ATOM 3110 N N . LEU A 1 397 ? -13.084 -4.205 -15.689 1.00 91.75 397 LEU A N 1
ATOM 3111 C CA . LEU A 1 397 ? -13.978 -3.395 -14.843 1.00 91.75 397 LEU A CA 1
ATOM 3112 C C . LEU A 1 397 ? -13.470 -1.969 -14.599 1.00 91.75 397 LEU A C 1
ATOM 3114 O O . LEU A 1 397 ? -14.274 -1.055 -14.455 1.00 91.75 397 LEU A O 1
ATOM 3118 N N . VAL A 1 398 ? -12.150 -1.775 -14.560 1.00 88.62 398 VAL A N 1
ATOM 3119 C CA . VAL A 1 398 ? -11.520 -0.451 -14.393 1.00 88.62 398 VAL A CA 1
ATOM 3120 C C . VAL A 1 398 ? -11.140 0.211 -15.723 1.00 88.62 398 VAL A C 1
ATOM 3122 O O . VAL A 1 398 ? -10.462 1.235 -15.712 1.00 88.62 398 VAL A O 1
ATOM 3125 N N . GLU A 1 399 ? -11.546 -0.370 -16.859 1.00 83.88 399 GLU A N 1
ATOM 3126 C CA . GLU A 1 399 ? -11.277 0.110 -18.227 1.00 83.88 399 GLU A CA 1
ATOM 3127 C C . GLU A 1 399 ? -9.810 0.497 -18.505 1.00 83.88 399 GLU A C 1
ATOM 3129 O O . GLU A 1 399 ? -9.527 1.420 -19.266 1.00 83.88 399 GLU A O 1
ATOM 3134 N N . GLY A 1 400 ? -8.855 -0.196 -17.881 1.00 75.38 400 GLY A N 1
ATOM 3135 C CA . GLY A 1 400 ? -7.468 0.254 -17.835 1.00 75.38 400 GLY A CA 1
ATOM 3136 C C . GLY A 1 400 ? -6.450 -0.877 -17.785 1.00 75.38 400 GLY A C 1
ATOM 3137 O O . GLY A 1 400 ? -6.748 -2.023 -17.450 1.00 75.38 400 GLY A O 1
ATOM 3138 N N . GLN A 1 401 ? -5.207 -0.535 -18.108 1.00 75.12 401 GLN A N 1
ATOM 3139 C CA . GLN A 1 401 ? -4.057 -1.316 -17.659 1.00 75.12 401 GLN A CA 1
ATOM 3140 C C . GLN A 1 401 ? -3.655 -0.823 -16.262 1.00 75.12 401 GLN A C 1
ATOM 3142 O O . GLN A 1 401 ? -3.925 0.337 -15.945 1.00 75.12 401 GLN A O 1
ATOM 3147 N N . PRO A 1 402 ? -3.017 -1.656 -15.422 1.00 77.31 402 PRO A N 1
ATOM 3148 C CA . PRO A 1 402 ? -2.296 -1.116 -14.279 1.00 77.31 402 PRO A CA 1
ATOM 3149 C C . PRO A 1 402 ? -1.166 -0.199 -14.778 1.00 77.31 402 PRO A C 1
ATOM 3151 O O . PRO A 1 402 ? -0.726 -0.316 -15.921 1.00 77.31 402 PRO A O 1
ATOM 3154 N N . ASP A 1 403 ? -0.687 0.688 -13.913 1.00 77.38 403 ASP A N 1
ATOM 3155 C CA . ASP A 1 403 ? 0.507 1.521 -14.127 1.00 77.38 403 ASP A CA 1
ATOM 3156 C C . ASP A 1 403 ? 1.574 1.266 -13.042 1.00 77.38 403 ASP A C 1
ATOM 3158 O O . ASP A 1 403 ? 2.762 1.471 -13.282 1.00 77.38 403 ASP A O 1
ATOM 3162 N N . LEU A 1 404 ? 1.167 0.745 -11.876 1.00 84.12 404 LEU A N 1
ATOM 3163 C CA . LEU A 1 404 ? 2.024 0.456 -10.724 1.00 84.12 404 LEU A CA 1
ATOM 3164 C C . LEU A 1 404 ? 2.060 -1.044 -10.396 1.00 84.12 404 LEU A C 1
ATOM 3166 O O . LEU A 1 404 ? 1.153 -1.808 -10.735 1.00 84.12 404 LEU A O 1
ATOM 3170 N N . MET A 1 405 ? 3.081 -1.449 -9.644 1.00 87.19 405 MET A N 1
ATOM 3171 C CA . MET A 1 405 ? 3.171 -2.758 -8.991 1.00 87.19 405 MET A CA 1
ATOM 3172 C C . MET A 1 405 ? 3.667 -2.575 -7.560 1.00 87.19 405 MET A C 1
ATOM 3174 O O . MET A 1 405 ? 4.493 -1.704 -7.302 1.00 87.19 405 MET A O 1
ATOM 3178 N N . SER A 1 406 ? 3.194 -3.407 -6.637 1.00 89.44 406 SER A N 1
ATOM 3179 C CA . SER A 1 406 ? 3.747 -3.511 -5.287 1.00 89.44 406 SER A CA 1
ATOM 3180 C C . SER A 1 406 ? 4.162 -4.952 -5.012 1.00 89.44 406 SER A C 1
ATOM 3182 O O . SER A 1 406 ? 3.342 -5.865 -5.134 1.00 89.44 406 SER A O 1
ATOM 3184 N N . PHE A 1 407 ? 5.431 -5.163 -4.663 1.00 88.06 407 PHE A N 1
ATOM 3185 C CA . PHE A 1 407 ? 5.897 -6.416 -4.071 1.00 88.06 407 PHE A CA 1
ATOM 3186 C C . PHE A 1 407 ? 5.658 -6.343 -2.561 1.00 88.06 407 PHE A C 1
ATOM 3188 O O . PHE A 1 407 ? 6.152 -5.424 -1.907 1.00 88.06 407 PHE A O 1
ATOM 3195 N N . VAL A 1 408 ? 4.884 -7.277 -2.012 1.00 88.06 408 VAL A N 1
ATOM 3196 C CA . VAL A 1 408 ? 4.384 -7.225 -0.633 1.00 88.06 408 VAL A CA 1
ATOM 3197 C C . VAL A 1 408 ? 4.888 -8.433 0.149 1.00 88.06 408 VAL A C 1
ATOM 3199 O O . VAL A 1 408 ? 4.778 -9.558 -0.329 1.00 88.06 408 VAL A O 1
ATOM 3202 N N . GLY A 1 409 ? 5.395 -8.210 1.360 1.00 86.31 409 GLY A N 1
ATOM 3203 C CA . GLY A 1 409 ? 5.559 -9.240 2.385 1.00 86.31 409 GLY A CA 1
ATOM 3204 C C . GLY A 1 409 ? 4.615 -8.985 3.554 1.00 86.31 409 GLY A C 1
ATOM 3205 O O . GLY A 1 409 ? 4.568 -7.870 4.067 1.00 86.31 409 GLY A O 1
ATOM 3206 N N . ASP A 1 410 ? 3.870 -10.000 3.978 1.00 84.56 410 ASP A N 1
ATOM 3207 C CA . ASP A 1 410 ? 3.043 -9.980 5.189 1.00 84.56 410 ASP A CA 1
ATOM 3208 C C . ASP A 1 410 ? 3.027 -11.368 5.861 1.00 84.56 410 ASP A C 1
ATOM 3210 O O . ASP A 1 410 ? 3.808 -12.253 5.502 1.00 84.56 410 ASP A O 1
ATOM 3214 N N . SER A 1 411 ? 2.176 -11.575 6.869 1.00 78.69 411 SER A N 1
ATOM 3215 C CA . SER A 1 411 ? 2.098 -12.840 7.620 1.00 78.69 411 SER A CA 1
ATOM 3216 C C . SER A 1 411 ? 1.696 -14.060 6.777 1.00 78.69 411 SER A C 1
ATOM 3218 O O . SER A 1 411 ? 1.898 -15.189 7.221 1.00 78.69 411 SER A O 1
ATOM 3220 N N . ARG A 1 412 ? 1.179 -13.860 5.557 1.00 75.06 412 ARG A N 1
ATOM 3221 C CA . ARG A 1 412 ? 0.851 -14.920 4.585 1.00 75.06 412 ARG A CA 1
ATOM 3222 C C . ARG A 1 412 ? 2.034 -15.285 3.674 1.00 75.06 412 ARG A C 1
ATOM 3224 O O . ARG A 1 412 ? 1.906 -16.182 2.846 1.00 75.06 412 ARG A O 1
ATOM 3231 N N . GLY A 1 413 ? 3.174 -14.605 3.814 1.00 80.38 413 GLY A N 1
ATOM 3232 C CA . GLY A 1 413 ? 4.344 -14.738 2.947 1.00 80.38 413 GLY A CA 1
ATOM 3233 C C . GLY A 1 413 ? 4.476 -13.563 1.978 1.00 80.38 413 GLY A C 1
ATOM 3234 O O . GLY A 1 413 ? 4.218 -12.416 2.343 1.00 80.38 413 GLY A O 1
ATOM 3235 N N . TYR A 1 414 ? 4.905 -13.843 0.746 1.00 83.00 414 TYR A N 1
ATOM 3236 C CA . TYR A 1 414 ? 5.059 -12.829 -0.298 1.00 83.00 414 TYR A CA 1
ATOM 3237 C C . TYR A 1 414 ? 3.912 -12.867 -1.310 1.00 83.00 414 TYR A C 1
ATOM 3239 O O . TYR A 1 414 ? 3.420 -13.933 -1.671 1.00 83.00 414 TYR A O 1
ATOM 3247 N N . SER A 1 415 ? 3.511 -11.692 -1.792 1.00 85.25 415 SER A N 1
ATOM 3248 C CA . SER A 1 415 ? 2.509 -11.529 -2.846 1.00 85.25 415 SER A CA 1
ATOM 3249 C C . SER A 1 415 ? 2.836 -10.337 -3.747 1.00 85.25 415 SER A C 1
ATOM 3251 O O . SER A 1 415 ? 3.670 -9.485 -3.428 1.00 85.25 415 SER A O 1
ATOM 3253 N N . ILE A 1 416 ? 2.174 -10.273 -4.901 1.00 87.88 416 ILE A N 1
ATOM 3254 C CA . ILE A 1 416 ? 2.239 -9.137 -5.823 1.00 87.88 416 ILE A CA 1
ATOM 3255 C C . ILE A 1 416 ? 0.877 -8.461 -5.856 1.00 87.88 416 ILE A C 1
ATOM 3257 O O . ILE A 1 416 ? -0.155 -9.126 -5.863 1.00 87.88 416 ILE A O 1
ATOM 3261 N N . SER A 1 417 ? 0.872 -7.131 -5.899 1.00 90.88 417 SER A N 1
ATOM 3262 C CA . SER A 1 417 ? -0.314 -6.333 -6.211 1.00 90.88 417 SER A CA 1
ATOM 3263 C C . SER A 1 417 ? -0.091 -5.505 -7.467 1.00 90.88 417 SER A C 1
ATOM 3265 O O . SER A 1 417 ? 0.941 -4.848 -7.601 1.00 90.88 417 SER A O 1
ATOM 3267 N N . ILE A 1 418 ? -1.069 -5.511 -8.372 1.00 89.19 418 ILE A N 1
ATOM 3268 C CA . ILE A 1 418 ? -1.119 -4.607 -9.526 1.00 89.19 418 ILE A CA 1
ATOM 3269 C C . ILE A 1 418 ? -1.907 -3.352 -9.144 1.00 89.19 418 ILE A C 1
ATOM 3271 O O . ILE A 1 418 ? -2.952 -3.453 -8.503 1.00 89.19 418 ILE A O 1
ATOM 3275 N N . GLY A 1 419 ? -1.388 -2.177 -9.500 1.00 90.12 419 GLY A N 1
ATOM 3276 C CA . GLY A 1 419 ? -1.961 -0.880 -9.144 1.00 90.12 419 GLY A CA 1
ATOM 3277 C C . GLY A 1 419 ? -2.423 -0.093 -10.365 1.00 90.12 419 GLY A C 1
ATOM 3278 O O . GLY A 1 419 ? -1.657 0.124 -11.303 1.00 90.12 419 GLY A O 1
ATOM 3279 N N . PHE A 1 420 ? -3.670 0.360 -10.341 1.00 90.00 420 PHE A N 1
ATOM 3280 C CA . PHE A 1 420 ? -4.282 1.236 -11.339 1.00 90.00 420 PHE A CA 1
ATOM 3281 C C . PHE A 1 420 ? -4.370 2.661 -10.772 1.00 90.00 420 PHE A C 1
ATOM 3283 O O . PHE A 1 420 ? -4.651 2.812 -9.582 1.00 90.00 420 PHE A O 1
ATOM 3290 N N . VAL A 1 421 ? -4.152 3.699 -11.588 1.00 87.00 421 VAL A N 1
ATOM 3291 C CA . VAL A 1 421 ? -4.135 5.109 -11.141 1.00 87.00 421 VAL A CA 1
ATOM 3292 C C . VAL A 1 421 ? -5.003 5.981 -12.052 1.00 87.00 421 VAL A C 1
ATOM 3294 O O . VAL A 1 421 ? -5.031 5.772 -13.264 1.00 87.00 421 VAL A O 1
ATOM 3297 N N . LYS A 1 422 ? -5.703 6.954 -11.462 1.00 82.88 422 LYS A N 1
ATOM 3298 C CA . LYS A 1 422 ? -6.593 7.923 -12.114 1.00 82.88 422 LYS A CA 1
ATOM 3299 C C . LYS A 1 422 ? -6.303 9.344 -11.628 1.00 82.88 422 LYS A C 1
ATOM 3301 O O . LYS A 1 422 ? -6.214 9.521 -10.391 1.00 82.88 422 LYS A O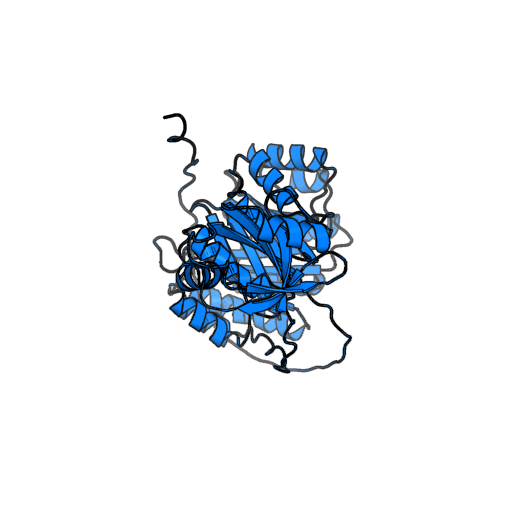 1
#

pLDDT: mean 79.31, std 20.13, range [23.16, 97.94]

InterPro domains:
  IPR001478 PDZ domain [PS50106] (46-101)

Nearest PDB structures (foldseek):
  8gi4-assembly7_G  TM=7.307E-01  e=1.620E-03  Homo sapiens
  2eeh-assembly1_A  TM=6.393E-01  e=1.531E-03  Homo sapiens
  2yub-assembly1_A  TM=4.965E-01  e=5.333E-03  Mus musculus